Protein AF-A0AA36NIQ9-F1 (afdb_monomer_lite)

pLDDT: mean 85.85, std 18.2, range [31.92, 98.75]

Secondary structure (DSSP, 8-state):
------PPPPPP----------------------------------PPPPP-------HHHHHHHHHHHHHHTS-HHHHHHHHHHHHHHHHHHHHHT-HHHHHHHHHHHHHHHSGGGS-TTT-GGG---HHHHHHHHHHHHHHHHHHHHHHHHHHHHS-TT-HHHHHHHHHHHHHHHHHHHH-TT-HHHHHHHHHHHHHHHHH-SSHHHHHHHHHHHHHHHHHHHHH-TT-HHHHHHHHHHHHHHHHHHHHHHHHHHHHHHHHHHHHHTTT--EESSSSSSEEEEEEE---------GGGG-TTSSEEEEEEEEEEESSS-TTPPPEEEEEETT-TTS-HHHHHHHHT--TT-EEEEEEEGGGS---STTGGGSPP--SSEEEEEEEEEEEEEEEESSSSSSEEEEEEE--BSS----TT-EEEEEEEEE-TTS-EEEETTEEEEE-GGG-EEEEE-TTSPPPEEETTTTS-HHHHHHHTT--BT-EEEEEEEEPPPPPPPTTS-THHHHHHHHHH-SS----EEEEEEEEEEEEE-----TT--SS---

Structure (mmCIF, N/CA/C/O backbone):
data_AF-A0AA36NIQ9-F1
#
_entry.id   AF-A0AA36NIQ9-F1
#
loop_
_atom_site.group_PDB
_atom_site.id
_atom_site.type_symbol
_atom_site.label_atom_id
_atom_site.label_alt_id
_atom_site.label_comp_id
_atom_site.label_asym_id
_atom_site.label_entity_id
_atom_site.label_seq_id
_atom_site.pdbx_PDB_ins_code
_atom_site.Cartn_x
_atom_site.Cartn_y
_atom_site.Cartn_z
_atom_site.occupancy
_atom_site.B_iso_or_equiv
_atom_site.auth_seq_id
_atom_site.auth_comp_id
_atom_site.auth_asym_id
_atom_site.auth_atom_id
_atom_site.pdbx_PDB_model_num
ATOM 1 N N . MET A 1 1 ? 44.113 -15.683 41.102 1.00 38.62 1 MET A N 1
ATOM 2 C CA . MET A 1 1 ? 44.440 -16.657 40.042 1.00 38.62 1 MET A CA 1
ATOM 3 C C . MET A 1 1 ? 43.306 -17.647 40.072 1.00 38.62 1 MET A C 1
ATOM 5 O O . MET A 1 1 ? 43.299 -18.518 40.927 1.00 38.62 1 MET A O 1
ATOM 9 N N . GLU A 1 2 ? 42.272 -17.343 39.299 1.00 40.03 2 GLU A N 1
ATOM 10 C CA . GLU A 1 2 ? 40.985 -18.033 39.344 1.00 40.03 2 GLU A CA 1
ATOM 11 C C . GLU A 1 2 ? 41.015 -19.264 38.440 1.00 40.03 2 GLU A C 1
ATOM 13 O O . GLU A 1 2 ? 41.626 -19.256 37.370 1.00 40.03 2 GLU A O 1
ATOM 18 N N . GLU A 1 3 ? 40.410 -20.328 38.955 1.00 40.34 3 GLU A N 1
ATOM 19 C CA . GLU A 1 3 ? 40.401 -21.680 38.419 1.00 40.34 3 GLU A CA 1
ATOM 20 C C . GLU A 1 3 ? 39.557 -21.780 37.144 1.00 40.34 3 GLU A C 1
ATOM 22 O O . GLU A 1 3 ? 38.443 -21.266 37.054 1.00 40.34 3 GLU A O 1
ATOM 27 N N . VAL A 1 4 ? 40.115 -22.475 36.154 1.00 37.22 4 VAL A N 1
ATOM 28 C CA . VAL A 1 4 ? 39.466 -22.819 34.890 1.00 37.22 4 VAL A CA 1
ATOM 29 C C . VAL A 1 4 ? 38.720 -24.136 35.086 1.00 37.22 4 VAL A C 1
ATOM 31 O O . VAL A 1 4 ? 39.342 -25.176 35.292 1.00 37.22 4 VAL A O 1
ATOM 34 N N . ILE A 1 5 ? 37.392 -24.088 35.001 1.00 45.41 5 ILE A N 1
ATOM 35 C CA . ILE A 1 5 ? 36.529 -25.270 34.918 1.00 45.41 5 ILE A CA 1
ATOM 36 C C . ILE A 1 5 ? 36.402 -25.643 33.437 1.00 45.41 5 ILE A C 1
ATOM 38 O O . ILE A 1 5 ? 35.923 -24.850 32.628 1.00 45.41 5 ILE A O 1
ATOM 42 N N . ILE A 1 6 ? 36.872 -26.841 33.087 1.00 38.72 6 ILE A N 1
ATOM 43 C CA . ILE A 1 6 ? 36.698 -27.476 31.777 1.00 38.72 6 ILE A CA 1
ATOM 44 C C . ILE A 1 6 ? 35.536 -28.463 31.927 1.00 38.72 6 ILE A C 1
ATOM 46 O O . ILE A 1 6 ? 35.647 -29.416 32.694 1.00 38.72 6 ILE A O 1
ATOM 50 N N . GLU A 1 7 ? 34.431 -28.228 31.220 1.00 43.38 7 GLU A N 1
ATOM 51 C CA . GLU A 1 7 ? 33.326 -29.187 31.106 1.00 43.38 7 GLU A CA 1
ATOM 52 C C . GLU A 1 7 ? 33.593 -30.190 29.973 1.00 43.38 7 GLU A C 1
ATOM 54 O O . GLU A 1 7 ? 33.950 -29.823 28.851 1.00 43.38 7 GLU A O 1
ATOM 59 N N . GLU A 1 8 ? 33.431 -31.470 30.305 1.00 41.50 8 GLU A N 1
ATOM 60 C CA . GLU A 1 8 ? 33.604 -32.629 29.433 1.00 41.50 8 GLU A CA 1
ATOM 61 C C . GLU A 1 8 ? 32.391 -32.849 28.512 1.00 41.50 8 GLU A C 1
ATOM 63 O O . GLU A 1 8 ? 31.237 -32.769 28.928 1.00 41.50 8 GLU A O 1
ATOM 68 N N . VAL A 1 9 ? 32.663 -33.213 27.255 1.00 40.97 9 VAL A N 1
ATOM 69 C CA . VAL A 1 9 ? 31.673 -33.682 26.272 1.00 40.97 9 VAL A CA 1
ATOM 70 C C . VAL A 1 9 ? 31.600 -35.215 26.326 1.00 40.97 9 VAL A C 1
ATOM 72 O O . VAL A 1 9 ? 32.645 -35.861 26.186 1.00 40.97 9 VAL A O 1
ATOM 75 N N . PRO A 1 10 ? 30.415 -35.843 26.469 1.00 47.66 10 PRO A N 1
ATOM 76 C CA . PRO A 1 10 ? 30.314 -37.294 26.423 1.00 47.66 10 PRO A CA 1
ATOM 77 C C . PRO A 1 10 ? 30.218 -37.841 24.989 1.00 47.66 10 PRO A C 1
ATOM 79 O O . PRO A 1 10 ? 29.535 -37.306 24.118 1.00 47.66 10 PRO A O 1
ATOM 82 N N . LYS A 1 11 ? 30.943 -38.950 24.807 1.00 40.66 11 LYS A N 1
ATOM 83 C CA . LYS A 1 11 ? 31.133 -39.776 23.608 1.00 40.66 11 LYS A CA 1
ATOM 84 C C . LYS A 1 11 ? 29.872 -40.505 23.128 1.00 40.66 11 LYS A C 1
ATOM 86 O O . LYS A 1 11 ? 29.084 -41.008 23.922 1.00 40.66 11 LYS A O 1
ATOM 91 N N . GLU A 1 12 ? 29.821 -40.669 21.808 1.00 44.91 12 GLU A N 1
ATOM 92 C CA . GLU A 1 12 ? 28.964 -41.570 21.032 1.00 44.91 12 GLU A CA 1
ATOM 93 C C . GLU A 1 12 ? 29.196 -43.070 21.310 1.00 44.91 12 GLU A C 1
ATOM 95 O O . GLU A 1 12 ? 30.313 -43.487 21.630 1.00 44.91 12 GLU A O 1
ATOM 100 N N . ALA A 1 13 ? 28.158 -43.879 21.049 1.00 38.16 13 ALA A N 1
ATOM 101 C CA . ALA A 1 13 ? 28.219 -45.274 20.580 1.00 38.16 13 ALA A CA 1
ATOM 102 C C . ALA A 1 13 ? 26.837 -45.675 19.966 1.00 38.16 13 ALA A C 1
ATOM 104 O O . ALA A 1 13 ? 25.872 -44.938 20.153 1.00 38.16 13 ALA A O 1
ATOM 105 N N . PRO A 1 14 ? 26.679 -46.811 19.251 1.00 51.12 14 PRO A N 1
ATOM 106 C CA . PRO A 1 14 ? 26.961 -46.901 17.818 1.00 51.12 14 PRO A CA 1
ATOM 107 C C . PRO A 1 14 ? 25.827 -47.522 16.961 1.00 51.12 14 PRO A C 1
ATOM 109 O O . PRO A 1 14 ? 24.967 -48.246 17.446 1.00 51.12 14 PRO A O 1
ATOM 112 N N . SER A 1 15 ? 25.932 -47.268 15.650 1.00 36.56 15 SER A N 1
ATOM 113 C CA . SER A 1 15 ? 25.715 -48.164 14.494 1.00 36.56 15 SER A CA 1
ATOM 114 C C . SER A 1 15 ? 24.649 -49.275 14.557 1.00 36.56 15 SER A C 1
ATOM 116 O O . SER A 1 15 ? 24.826 -50.294 15.226 1.00 36.56 15 SER A O 1
ATOM 118 N N . ALA A 1 16 ? 23.662 -49.173 13.660 1.00 36.16 16 ALA A N 1
ATOM 119 C CA . ALA A 1 16 ? 23.048 -50.329 13.012 1.00 36.16 16 ALA A CA 1
ATOM 120 C C . ALA A 1 16 ? 22.850 -50.049 11.513 1.00 36.16 16 ALA A C 1
ATOM 122 O O . ALA A 1 16 ? 22.167 -49.111 11.106 1.00 36.16 16 ALA A O 1
ATOM 123 N N . THR A 1 17 ? 23.497 -50.880 10.705 1.00 38.91 17 THR A N 1
ATOM 124 C CA . THR A 1 17 ? 23.434 -50.968 9.249 1.00 38.91 17 THR A CA 1
ATOM 125 C C . THR A 1 17 ? 22.190 -51.730 8.789 1.00 38.91 17 THR A C 1
ATOM 127 O O . THR A 1 17 ? 21.927 -52.832 9.261 1.00 38.91 17 THR A O 1
ATOM 130 N N . ALA A 1 18 ? 21.493 -51.206 7.782 1.00 35.75 18 ALA A N 1
ATOM 131 C CA . ALA A 1 18 ? 20.737 -51.996 6.811 1.00 35.75 18 ALA A CA 1
ATOM 132 C C . ALA A 1 18 ? 20.582 -51.159 5.535 1.00 35.75 18 ALA A C 1
ATOM 134 O O . ALA A 1 18 ? 19.977 -50.091 5.550 1.00 35.75 18 ALA A O 1
ATOM 135 N N . GLY A 1 19 ? 21.204 -51.618 4.449 1.00 36.06 19 GLY A N 1
ATOM 136 C CA . GLY A 1 19 ? 21.075 -51.007 3.133 1.00 36.06 19 GLY A CA 1
ATOM 137 C C . GLY A 1 19 ? 19.797 -51.440 2.425 1.00 36.06 19 GLY A C 1
ATOM 138 O O . GLY A 1 19 ? 19.255 -52.500 2.725 1.00 36.06 19 GLY A O 1
ATOM 139 N N . LEU A 1 20 ? 19.376 -50.645 1.441 1.00 35.72 20 LEU A N 1
ATOM 140 C CA . LEU A 1 20 ? 18.634 -51.103 0.268 1.00 35.72 20 LEU A CA 1
ATOM 141 C C . LEU A 1 20 ? 18.634 -50.018 -0.822 1.00 35.72 20 LEU A C 1
ATOM 143 O O . LEU A 1 20 ? 18.179 -48.904 -0.610 1.00 35.72 20 LEU A O 1
ATOM 147 N N . ALA A 1 21 ? 19.202 -50.423 -1.958 1.00 33.94 21 ALA A N 1
ATOM 148 C CA . ALA A 1 21 ? 18.854 -50.146 -3.351 1.00 33.94 21 ALA A CA 1
ATOM 149 C C . ALA A 1 21 ? 18.528 -48.721 -3.851 1.00 33.94 21 ALA A C 1
ATOM 151 O O . ALA A 1 21 ? 17.573 -48.063 -3.460 1.00 33.94 21 ALA A O 1
ATOM 152 N N . ALA A 1 22 ? 19.304 -48.370 -4.879 1.00 39.22 22 ALA A N 1
ATOM 153 C CA . ALA A 1 22 ? 19.112 -47.339 -5.888 1.00 39.22 22 ALA A CA 1
ATOM 154 C C . ALA A 1 22 ? 17.723 -47.312 -6.560 1.00 39.22 22 ALA A C 1
ATOM 156 O O . ALA A 1 22 ? 17.149 -48.363 -6.839 1.00 39.22 22 ALA A O 1
ATOM 157 N N . SER A 1 23 ? 17.265 -46.119 -6.958 1.00 35.44 23 SER A N 1
ATOM 158 C CA . SER A 1 23 ? 16.976 -45.730 -8.360 1.00 35.44 23 SER A CA 1
ATOM 159 C C . SER A 1 23 ? 16.100 -44.464 -8.437 1.00 35.44 23 SER A C 1
ATOM 161 O O . SER A 1 23 ? 15.248 -44.250 -7.583 1.00 35.44 23 SER A O 1
ATOM 163 N N . GLY A 1 24 ? 16.319 -43.652 -9.482 1.00 32.19 24 GLY A N 1
ATOM 164 C CA . GLY A 1 24 ? 15.512 -42.480 -9.868 1.00 32.19 24 GLY A CA 1
ATOM 165 C C . GLY A 1 24 ? 16.091 -41.156 -9.347 1.00 32.19 24 GLY A C 1
ATOM 166 O O . GLY A 1 24 ? 15.961 -40.858 -8.171 1.00 32.19 24 GLY A O 1
ATOM 167 N N . GLY A 1 25 ? 16.783 -40.310 -10.117 1.00 41.28 25 GLY A N 1
ATOM 168 C CA . GLY A 1 25 ? 16.679 -40.108 -11.563 1.00 41.28 25 GLY A CA 1
ATOM 169 C C . GLY A 1 25 ? 15.407 -39.332 -11.906 1.00 41.28 25 GLY A C 1
ATOM 170 O O . GLY A 1 25 ? 14.598 -39.829 -12.674 1.00 41.28 25 GLY A O 1
ATOM 171 N N . GLY A 1 26 ? 15.184 -38.195 -11.240 1.00 31.92 26 GLY A N 1
ATOM 172 C CA . GLY A 1 26 ? 14.079 -37.280 -11.513 1.00 31.92 26 GLY A CA 1
ATOM 173 C C . GLY A 1 26 ? 14.617 -36.033 -12.194 1.00 31.92 26 GLY A C 1
ATOM 174 O O . GLY A 1 26 ? 15.145 -35.148 -11.518 1.00 31.92 26 GLY A O 1
ATOM 175 N N . ASP A 1 27 ? 14.509 -36.012 -13.519 1.00 40.72 27 ASP A N 1
ATOM 176 C CA . ASP A 1 27 ? 14.690 -34.830 -14.350 1.00 40.72 27 ASP A CA 1
ATOM 177 C C . ASP A 1 27 ? 13.745 -33.734 -13.854 1.00 40.72 27 ASP A C 1
ATOM 179 O O . ASP A 1 27 ? 12.528 -33.909 -13.774 1.00 40.72 27 ASP A O 1
ATOM 183 N N . ARG A 1 28 ? 14.328 -32.609 -13.445 1.00 40.09 28 ARG A N 1
ATOM 184 C CA . ARG A 1 28 ? 13.582 -31.418 -13.063 1.00 40.09 28 ARG A CA 1
ATOM 185 C C . ARG A 1 28 ? 13.412 -30.596 -14.330 1.00 40.09 28 ARG A C 1
ATOM 187 O O . ARG A 1 28 ? 14.341 -29.907 -14.735 1.00 40.09 28 ARG A O 1
ATOM 194 N N . GLU A 1 29 ? 12.244 -30.740 -14.946 1.00 39.75 29 GLU A N 1
ATOM 195 C CA . GLU A 1 29 ? 11.778 -29.905 -16.051 1.00 39.75 29 GLU A CA 1
ATOM 196 C C . GLU A 1 29 ? 11.935 -28.423 -15.680 1.00 39.75 29 GLU A C 1
ATOM 198 O O . GLU A 1 29 ? 11.377 -27.939 -14.688 1.00 39.75 29 GLU A O 1
ATOM 203 N N . GLU A 1 30 ? 12.747 -27.720 -16.471 1.00 40.44 30 GLU A N 1
ATOM 204 C CA . GLU A 1 30 ? 12.773 -26.264 -16.539 1.00 40.44 30 GLU A CA 1
ATOM 205 C C . GLU A 1 30 ? 11.391 -25.798 -17.002 1.00 40.44 30 GLU A C 1
ATOM 207 O O . GLU A 1 30 ? 10.976 -26.043 -18.134 1.00 40.44 30 GLU A O 1
ATOM 212 N N . LYS A 1 31 ? 10.654 -25.150 -16.098 1.00 39.47 31 LYS A N 1
ATOM 213 C CA . LYS A 1 31 ? 9.466 -24.384 -16.463 1.00 39.47 31 LYS A CA 1
ATOM 214 C C . LYS A 1 31 ? 9.927 -23.182 -17.278 1.00 39.47 31 LYS A C 1
ATOM 216 O O . LYS A 1 31 ? 10.628 -22.328 -16.741 1.00 39.47 31 LYS A O 1
ATOM 221 N N . GLY A 1 32 ? 9.543 -23.161 -18.552 1.00 33.62 32 GLY A N 1
ATOM 222 C CA . GLY A 1 32 ? 9.654 -21.989 -19.408 1.00 33.62 32 GLY A CA 1
ATOM 223 C C . GLY A 1 32 ? 8.889 -20.821 -18.793 1.00 33.62 32 GLY A C 1
ATOM 224 O O . GLY A 1 32 ? 7.754 -20.979 -18.344 1.00 33.62 32 GLY A O 1
ATOM 225 N N . GLU A 1 33 ? 9.560 -19.680 -18.723 1.00 39.69 33 GLU A N 1
ATOM 226 C CA . GLU A 1 33 ? 8.949 -18.383 -18.470 1.00 39.69 33 GLU A CA 1
ATOM 227 C C . GLU A 1 33 ? 8.202 -17.997 -19.757 1.00 39.69 33 GLU A C 1
ATOM 229 O O . GLU A 1 33 ? 8.822 -17.783 -20.797 1.00 39.69 33 GLU A O 1
ATOM 234 N N . GLU A 1 34 ? 6.868 -18.015 -19.711 1.00 36.59 34 GLU A N 1
ATOM 235 C CA . GLU A 1 34 ? 6.017 -17.397 -20.731 1.00 36.59 34 GLU A CA 1
ATOM 236 C C . GLU A 1 34 ? 6.117 -15.877 -20.524 1.00 36.59 34 GLU A C 1
ATOM 238 O O . GLU A 1 34 ? 5.567 -15.336 -19.565 1.00 36.59 34 GLU A O 1
ATOM 243 N N . GLU A 1 35 ? 6.913 -15.208 -21.363 1.00 41.94 35 GLU A N 1
ATOM 244 C CA . GLU A 1 35 ? 6.920 -13.748 -21.477 1.00 41.94 35 GLU A CA 1
ATOM 245 C C . GLU A 1 35 ? 5.659 -13.327 -22.248 1.00 41.94 35 GLU A C 1
ATOM 247 O O . GLU A 1 35 ? 5.421 -13.792 -23.362 1.00 41.94 35 GLU A O 1
ATOM 252 N N . GLU A 1 36 ? 4.829 -12.486 -21.625 1.00 37.16 36 GLU A N 1
ATOM 253 C CA . GLU A 1 36 ? 3.672 -11.841 -22.248 1.00 37.16 36 GLU A CA 1
ATOM 254 C C . GLU A 1 36 ? 4.166 -10.920 -23.380 1.00 37.16 36 GLU A C 1
ATOM 256 O O . GLU A 1 36 ? 4.821 -9.906 -23.135 1.00 37.16 36 GLU A O 1
ATOM 261 N N . GLU A 1 37 ? 3.893 -11.305 -24.629 1.00 38.34 37 GLU A N 1
ATOM 262 C CA . GLU A 1 37 ? 4.074 -10.456 -25.807 1.00 38.34 37 GLU A CA 1
ATOM 263 C C . GLU A 1 37 ? 2.981 -9.372 -25.800 1.00 38.34 37 GLU A C 1
ATOM 265 O O . GLU A 1 37 ? 1.814 -9.639 -26.081 1.00 38.34 37 GLU A O 1
ATOM 270 N N . GLU A 1 38 ? 3.351 -8.140 -25.442 1.00 40.03 38 GLU A N 1
ATOM 271 C CA . GLU A 1 38 ? 2.559 -6.949 -25.763 1.00 40.03 38 GLU A CA 1
ATOM 272 C C . GLU A 1 38 ? 2.687 -6.699 -27.279 1.00 40.03 38 GLU A C 1
ATOM 274 O O . GLU A 1 38 ? 3.662 -6.106 -27.744 1.00 40.03 38 GLU A O 1
ATOM 279 N N . GLU A 1 39 ? 1.736 -7.210 -28.069 1.00 36.16 39 GLU A N 1
ATOM 280 C CA . GLU A 1 39 ? 1.548 -6.804 -29.467 1.00 36.16 39 GLU A CA 1
ATOM 281 C C . GLU A 1 39 ? 1.060 -5.343 -29.488 1.00 36.16 39 GLU A C 1
ATOM 283 O O . GLU A 1 39 ? -0.098 -5.041 -29.202 1.00 36.16 39 GLU A O 1
ATOM 288 N N . GLU A 1 40 ? 1.971 -4.410 -29.778 1.00 41.78 40 GLU A N 1
ATOM 289 C CA . GLU A 1 40 ? 1.628 -3.028 -30.116 1.00 41.78 40 GLU A CA 1
ATOM 290 C C . GLU A 1 40 ? 1.075 -2.992 -31.551 1.00 41.78 40 GLU A C 1
ATOM 292 O O . GLU A 1 40 ? 1.829 -3.004 -32.526 1.00 41.78 40 GLU A O 1
ATOM 297 N N . ASP A 1 41 ? -0.252 -2.956 -31.683 1.00 33.94 41 ASP A N 1
ATOM 298 C CA . ASP A 1 41 ? -0.934 -2.708 -32.955 1.00 33.94 41 ASP A CA 1
ATOM 299 C C . ASP A 1 41 ? -0.627 -1.279 -33.452 1.00 33.94 41 ASP A C 1
ATOM 301 O O . ASP A 1 41 ? -1.168 -0.282 -32.963 1.00 33.94 41 ASP A O 1
ATOM 305 N N . GLU A 1 42 ? 0.254 -1.164 -34.451 1.00 46.41 42 GLU A N 1
ATOM 306 C CA . GLU A 1 42 ? 0.486 0.071 -35.207 1.00 46.41 42 GLU A CA 1
ATOM 307 C C . GLU A 1 42 ? -0.730 0.376 -36.110 1.00 46.41 42 GLU A C 1
ATOM 309 O O . GLU A 1 42 ? -0.754 0.046 -37.298 1.00 46.41 42 GLU A O 1
ATOM 314 N N . GLU A 1 43 ? -1.761 1.030 -35.564 1.00 41.28 43 GLU A N 1
ATOM 315 C CA . GLU A 1 43 ? -2.837 1.607 -36.378 1.00 41.28 43 GLU A CA 1
ATOM 316 C C . GLU A 1 43 ? -2.326 2.828 -37.168 1.00 41.28 43 GLU A C 1
ATOM 318 O O . GLU A 1 43 ? -2.067 3.912 -36.635 1.00 41.28 43 GLU A O 1
ATOM 323 N N . GLU A 1 44 ? -2.206 2.659 -38.486 1.00 44.47 44 GLU A N 1
ATOM 324 C CA . GLU A 1 44 ? -1.870 3.709 -39.446 1.00 44.47 44 GLU A CA 1
ATOM 325 C C . GLU A 1 44 ? -3.029 4.734 -39.538 1.00 44.47 44 GLU A C 1
ATOM 327 O O . GLU A 1 44 ? -3.977 4.599 -40.314 1.00 44.47 44 GLU A O 1
ATOM 332 N N . TYR A 1 45 ? -2.975 5.771 -38.696 1.00 47.50 45 TYR A N 1
ATOM 333 C CA . TYR A 1 45 ? -3.963 6.853 -38.625 1.00 47.50 45 TYR A CA 1
ATOM 334 C C . TYR A 1 45 ? -3.975 7.700 -39.912 1.00 47.50 45 TYR A C 1
ATOM 336 O O . TYR A 1 45 ? -3.157 8.605 -40.111 1.00 47.50 45 TYR A O 1
ATOM 344 N N . ILE A 1 46 ? -4.948 7.445 -40.791 1.00 43.41 46 ILE A N 1
ATOM 345 C CA . ILE A 1 46 ? -5.251 8.298 -41.948 1.00 43.41 46 ILE A CA 1
ATOM 346 C C . ILE A 1 46 ? -6.053 9.511 -41.456 1.00 43.41 46 ILE A C 1
ATOM 348 O O . ILE A 1 46 ? -7.242 9.431 -41.158 1.00 43.41 46 ILE A O 1
ATOM 352 N N . GLY A 1 47 ? -5.360 10.645 -41.349 1.00 44.47 47 GLY A N 1
ATOM 353 C CA . GLY A 1 47 ? -5.837 11.843 -40.666 1.00 44.47 47 GLY A CA 1
ATOM 354 C C . GLY A 1 47 ? -7.101 12.498 -41.233 1.00 44.47 47 GLY A C 1
ATOM 355 O O . GLY A 1 47 ? -7.181 12.861 -42.408 1.00 44.47 47 GLY A O 1
ATOM 356 N N . THR A 1 48 ? -8.039 12.785 -40.331 1.00 45.81 48 THR A N 1
ATOM 357 C CA . THR A 1 48 ? -8.956 13.926 -40.449 1.00 45.81 48 THR A CA 1
ATOM 358 C C . THR A 1 48 ? -8.245 15.236 -40.071 1.00 45.81 48 THR A C 1
ATOM 360 O O . THR A 1 48 ? -7.385 15.221 -39.187 1.00 45.81 48 THR A O 1
ATOM 363 N N . PRO A 1 49 ? -8.579 16.379 -40.708 1.00 49.38 49 PRO A N 1
ATOM 364 C CA . PRO A 1 49 ? -7.911 17.658 -40.467 1.00 49.38 49 PRO A CA 1
ATOM 365 C C . PRO A 1 49 ? -8.078 18.123 -39.017 1.00 49.38 49 PRO A C 1
ATOM 367 O O . PRO A 1 49 ? -9.168 18.046 -38.457 1.00 49.38 49 PRO A O 1
ATOM 370 N N . ALA A 1 50 ? -6.969 18.592 -38.451 1.00 48.19 50 ALA A N 1
ATOM 371 C CA . ALA A 1 50 ? -6.763 18.909 -37.048 1.00 48.19 50 ALA A CA 1
ATOM 372 C C . ALA A 1 50 ? -7.715 19.984 -36.494 1.00 48.19 50 ALA A C 1
ATOM 374 O O . ALA A 1 50 ? -7.711 21.124 -36.955 1.00 48.19 50 ALA A O 1
ATOM 375 N N . ASP A 1 51 ? -8.443 19.622 -35.437 1.00 52.75 51 ASP A N 1
ATOM 376 C CA . ASP A 1 51 ? -8.752 20.558 -34.359 1.00 52.75 51 ASP A CA 1
ATOM 377 C C . ASP A 1 51 ? -7.502 20.657 -33.468 1.00 52.75 51 ASP A C 1
ATOM 379 O O . ASP A 1 51 ? -6.993 19.636 -32.995 1.00 52.75 51 ASP A O 1
ATOM 383 N N . ASP A 1 52 ? -7.007 21.878 -33.256 1.00 60.66 52 ASP A N 1
ATOM 384 C CA . ASP A 1 52 ? -5.834 22.227 -32.443 1.00 60.66 52 ASP A CA 1
ATOM 385 C C . ASP A 1 52 ? -6.017 21.829 -30.962 1.00 60.66 52 ASP A C 1
ATOM 387 O O . ASP A 1 52 ? -6.273 22.661 -30.089 1.00 60.66 52 ASP A O 1
ATOM 391 N N . LYS A 1 53 ? -5.897 20.539 -30.639 1.00 69.81 53 LYS A N 1
ATOM 392 C CA . LYS A 1 53 ? -5.745 20.088 -29.252 1.00 69.81 53 LYS A CA 1
ATOM 393 C C . LYS A 1 53 ? -4.303 20.350 -28.832 1.00 69.81 53 LYS A C 1
ATOM 395 O O . LYS A 1 53 ? -3.396 19.640 -29.258 1.00 69.81 53 LYS A O 1
ATOM 400 N N . GLU A 1 54 ? -4.098 21.384 -28.017 1.00 78.75 54 GLU A N 1
ATOM 401 C CA . GLU A 1 54 ? -2.807 21.681 -27.391 1.00 78.75 54 GLU A CA 1
ATOM 402 C C . GLU A 1 54 ? -2.239 20.413 -26.729 1.00 78.75 54 GLU A C 1
ATOM 404 O O . GLU A 1 54 ? -2.837 19.833 -25.820 1.00 78.75 54 GLU A O 1
ATOM 409 N N . ASP A 1 55 ? -1.088 19.955 -27.225 1.00 82.75 55 ASP A N 1
ATOM 410 C CA . ASP A 1 55 ? -0.382 18.784 -26.715 1.00 82.75 55 ASP A CA 1
ATOM 411 C C . ASP A 1 55 ? 0.149 19.069 -25.299 1.00 82.75 55 ASP A C 1
ATOM 413 O O . ASP A 1 55 ? 1.223 19.660 -25.120 1.00 82.75 55 ASP A O 1
ATOM 417 N N . ASN A 1 56 ? -0.635 18.651 -24.302 1.00 87.69 56 ASN A N 1
ATOM 418 C CA . ASN A 1 56 ? -0.388 18.827 -22.868 1.00 87.69 56 ASN A CA 1
ATOM 419 C C . ASN A 1 56 ? 0.701 17.898 -22.296 1.00 87.69 56 ASN A C 1
ATOM 421 O O . ASN A 1 56 ? 0.862 17.833 -21.075 1.00 87.69 56 ASN A O 1
ATOM 425 N N . ARG A 1 57 ? 1.457 17.175 -23.136 1.00 90.69 57 ARG A N 1
ATOM 426 C CA . ARG A 1 57 ? 2.593 16.360 -22.676 1.00 90.69 57 ARG A CA 1
ATOM 427 C C . ARG A 1 57 ? 3.696 17.218 -22.062 1.00 90.69 57 ARG A C 1
ATOM 429 O O . ARG A 1 57 ? 3.910 18.371 -22.462 1.00 90.69 57 ARG A O 1
ATOM 436 N N . SER A 1 58 ? 4.406 16.657 -21.082 1.00 90.62 58 SER A N 1
ATOM 437 C CA . SER A 1 58 ? 5.429 17.401 -20.352 1.00 90.62 58 SER A CA 1
ATOM 438 C C . SER A 1 58 ? 6.617 17.744 -21.269 1.00 90.62 58 SER A C 1
ATOM 440 O O . SER A 1 58 ? 6.887 17.034 -22.241 1.00 90.62 58 SER A O 1
ATOM 442 N N . PRO A 1 59 ? 7.379 18.818 -20.984 1.00 88.94 59 PRO A N 1
ATOM 443 C CA . PRO A 1 59 ? 8.593 19.128 -21.741 1.00 88.94 59 PRO A CA 1
ATOM 444 C C . PRO A 1 59 ? 9.625 17.990 -21.751 1.00 88.94 59 PRO A C 1
ATOM 446 O O . PRO A 1 59 ? 10.411 17.904 -22.689 1.00 88.94 59 PRO A O 1
ATOM 449 N N . ALA A 1 60 ? 9.623 17.130 -20.726 1.00 84.44 60 ALA A N 1
ATOM 450 C CA . ALA A 1 60 ? 10.503 15.968 -20.651 1.00 84.44 60 ALA A CA 1
ATOM 451 C C . ALA A 1 60 ? 10.095 14.882 -21.657 1.00 84.44 60 ALA A C 1
ATOM 453 O O . ALA A 1 60 ? 10.960 14.347 -22.343 1.00 84.44 60 ALA A O 1
ATOM 454 N N . ASP A 1 61 ? 8.792 14.632 -21.812 1.00 87.00 61 ASP A N 1
ATOM 455 C CA . ASP A 1 61 ? 8.277 13.643 -22.770 1.00 87.00 61 ASP A CA 1
ATOM 456 C C . ASP A 1 61 ? 8.584 14.080 -24.207 1.00 87.00 61 ASP A C 1
ATOM 458 O O . ASP A 1 61 ? 9.114 13.313 -25.003 1.00 87.00 61 ASP A O 1
ATOM 462 N N . LYS A 1 62 ? 8.375 15.367 -24.517 1.00 92.19 62 LYS A N 1
ATOM 463 C CA . LYS A 1 62 ? 8.711 15.932 -25.838 1.00 92.19 62 LYS A CA 1
ATOM 464 C C . LYS A 1 62 ? 10.210 15.859 -26.142 1.00 92.19 62 LYS A C 1
ATOM 466 O O . LYS A 1 62 ? 10.597 15.699 -27.298 1.00 92.19 62 LYS A O 1
ATOM 471 N N . ALA A 1 63 ? 11.057 16.004 -25.121 1.00 91.12 63 ALA A N 1
ATOM 472 C CA . ALA A 1 63 ? 12.497 15.838 -25.276 1.00 91.12 63 ALA A CA 1
ATOM 473 C C . ALA A 1 63 ? 12.868 14.370 -25.539 1.00 91.12 63 ALA A C 1
ATOM 475 O O . ALA A 1 63 ? 13.734 14.114 -26.373 1.00 91.12 63 ALA A O 1
ATOM 476 N N . LEU A 1 64 ? 12.194 13.421 -24.883 1.00 89.94 64 LEU A N 1
ATOM 477 C CA . LEU A 1 64 ? 12.400 11.992 -25.107 1.00 89.94 64 LEU A CA 1
ATOM 478 C C . LEU A 1 64 ? 11.990 11.576 -26.528 1.00 89.94 64 LEU A C 1
ATOM 480 O O . LEU A 1 64 ? 12.793 10.951 -27.217 1.00 89.94 64 LEU A O 1
ATOM 484 N N . ASP A 1 65 ? 10.829 12.024 -27.012 1.00 92.31 65 ASP A N 1
ATOM 485 C CA . ASP A 1 65 ? 10.365 11.767 -28.386 1.00 92.31 65 ASP A CA 1
ATOM 486 C C . ASP A 1 65 ? 11.377 12.262 -29.434 1.00 92.31 65 ASP A C 1
ATOM 488 O O . ASP A 1 65 ? 11.669 11.586 -30.423 1.00 92.31 65 ASP A O 1
ATOM 492 N N . ALA A 1 66 ? 11.946 13.452 -29.215 1.00 94.69 66 ALA A N 1
ATOM 493 C CA . ALA A 1 66 ? 12.946 14.021 -30.112 1.00 94.69 66 ALA A CA 1
ATOM 494 C C . ALA A 1 66 ? 14.236 13.182 -30.146 1.00 94.69 66 ALA A C 1
ATOM 496 O O . ALA A 1 66 ? 14.826 13.003 -31.214 1.00 94.69 66 ALA A O 1
ATOM 497 N N . LEU A 1 67 ? 14.657 12.639 -28.999 1.00 94.44 67 LEU A N 1
ATOM 498 C CA . LEU A 1 67 ? 15.814 11.745 -28.914 1.00 94.44 67 LEU A CA 1
ATOM 499 C C . LEU A 1 67 ? 15.549 10.404 -29.593 1.00 94.44 67 LEU A C 1
ATOM 501 O O . LEU A 1 67 ? 16.433 9.877 -30.267 1.00 94.44 67 LEU A O 1
ATOM 505 N N . GLU A 1 68 ? 14.346 9.854 -29.448 1.00 94.06 68 GLU A N 1
ATOM 506 C CA . GLU A 1 68 ? 13.963 8.622 -30.136 1.00 94.06 68 GLU A CA 1
ATOM 507 C C . GLU A 1 68 ? 13.905 8.814 -31.653 1.00 94.06 68 GLU A C 1
ATOM 509 O O . GLU A 1 68 ? 14.358 7.944 -32.400 1.00 94.06 68 GLU A O 1
ATOM 514 N N . ALA A 1 69 ? 13.437 9.972 -32.122 1.00 95.31 69 ALA A N 1
ATOM 515 C CA . ALA A 1 69 ? 13.482 10.326 -33.536 1.00 95.31 69 ALA A CA 1
ATOM 516 C C . ALA A 1 69 ? 14.930 10.464 -34.051 1.00 95.31 69 ALA A C 1
ATOM 518 O O . ALA A 1 69 ? 15.249 9.932 -35.117 1.00 95.31 69 ALA A O 1
ATOM 519 N N . GLU A 1 70 ? 15.825 11.115 -33.290 1.00 95.81 70 GLU A N 1
ATOM 520 C CA . GLU A 1 70 ? 17.265 11.198 -33.605 1.00 95.81 70 GLU A CA 1
ATOM 521 C C . GLU A 1 70 ? 17.887 9.796 -33.684 1.00 95.81 70 GLU A C 1
ATOM 523 O O . GLU A 1 70 ? 18.586 9.475 -34.645 1.00 95.81 70 GLU A O 1
ATOM 528 N N . LYS A 1 71 ? 17.579 8.931 -32.715 1.00 96.25 71 LYS A N 1
ATOM 529 C CA . LYS A 1 71 ? 18.042 7.541 -32.667 1.00 96.25 71 LYS A CA 1
ATOM 530 C C . LYS A 1 71 ? 17.571 6.728 -33.872 1.00 96.25 71 LYS A C 1
ATOM 532 O O . LYS A 1 71 ? 18.389 6.034 -34.475 1.00 96.25 71 LYS A O 1
ATOM 537 N N . LYS A 1 72 ? 16.290 6.818 -34.250 1.00 95.25 72 LYS A N 1
ATOM 538 C CA . LYS A 1 72 ? 15.720 6.095 -35.406 1.00 95.25 72 LYS A CA 1
ATOM 539 C C . LYS A 1 72 ? 16.405 6.466 -36.730 1.00 95.25 72 LYS A C 1
ATOM 541 O O . LYS A 1 72 ? 16.420 5.653 -37.649 1.00 95.25 72 LYS A O 1
ATOM 546 N N . ALA A 1 73 ? 17.001 7.656 -36.824 1.00 96.75 73 ALA A N 1
ATOM 547 C CA . ALA A 1 73 ? 17.736 8.107 -38.006 1.00 96.75 73 ALA A CA 1
ATOM 548 C C . ALA A 1 73 ? 19.203 7.626 -38.070 1.00 96.75 73 ALA A C 1
ATOM 550 O O . ALA A 1 73 ? 19.851 7.822 -39.099 1.00 96.75 73 ALA A O 1
ATOM 551 N N . MET A 1 74 ? 19.737 7.016 -37.005 1.00 97.12 74 MET A N 1
ATOM 552 C CA . MET A 1 74 ? 21.143 6.606 -36.901 1.00 97.12 74 MET A CA 1
ATOM 553 C C . MET A 1 74 ? 21.338 5.105 -37.123 1.00 97.12 74 MET A C 1
ATOM 555 O O . MET A 1 74 ? 20.540 4.278 -36.675 1.00 97.12 74 MET A O 1
ATOM 559 N N . THR A 1 75 ? 22.461 4.737 -37.739 1.00 97.56 75 THR A N 1
ATOM 560 C CA . THR A 1 75 ? 22.915 3.340 -37.798 1.00 97.56 75 THR A CA 1
ATOM 561 C C . THR A 1 75 ? 23.308 2.823 -36.403 1.00 97.56 75 THR A C 1
ATOM 563 O O . THR A 1 75 ? 23.672 3.620 -35.537 1.00 97.56 75 THR A O 1
ATOM 566 N N . PRO A 1 76 ? 23.305 1.497 -36.154 1.00 97.75 76 PRO A N 1
ATOM 567 C CA . PRO A 1 76 ? 23.705 0.939 -34.856 1.00 97.75 76 PRO A CA 1
ATOM 568 C C . PRO A 1 76 ? 25.089 1.393 -34.373 1.00 97.75 76 PRO A C 1
ATOM 570 O O . PRO A 1 76 ? 25.279 1.669 -33.189 1.00 97.75 76 PRO A O 1
ATOM 573 N N . LEU A 1 77 ? 26.052 1.518 -35.291 1.00 97.31 77 LEU A N 1
ATOM 574 C CA . LEU A 1 77 ? 27.393 2.004 -34.972 1.00 97.31 77 LEU A CA 1
ATOM 575 C C . LEU A 1 77 ? 27.376 3.474 -34.524 1.00 97.31 77 LEU A C 1
ATOM 577 O O . LEU A 1 77 ? 27.975 3.804 -33.502 1.00 97.31 77 LEU A O 1
ATOM 581 N N . GLU A 1 78 ? 26.655 4.339 -35.241 1.00 97.88 78 GLU A N 1
ATOM 582 C CA . GLU A 1 78 ? 26.499 5.757 -34.882 1.00 97.88 78 GLU A CA 1
ATOM 583 C C . GLU A 1 78 ? 25.774 5.920 -33.541 1.00 97.88 78 GLU A C 1
ATOM 585 O O . GLU A 1 78 ? 26.192 6.732 -32.715 1.00 97.88 78 GLU A O 1
ATOM 590 N N . GLN A 1 79 ? 24.744 5.107 -33.273 1.00 97.94 79 GLN A N 1
ATOM 591 C CA . GLN A 1 79 ? 24.058 5.085 -31.977 1.00 97.94 79 GLN A CA 1
ATOM 592 C C . GLN A 1 79 ? 25.026 4.729 -30.837 1.00 97.94 79 GLN A C 1
ATOM 594 O O . GLN A 1 79 ? 25.022 5.389 -29.794 1.00 97.94 79 GLN A O 1
ATOM 599 N N . LEU A 1 80 ? 25.904 3.737 -31.031 1.00 98.00 80 LEU A N 1
ATOM 600 C CA . LEU A 1 80 ? 26.925 3.370 -30.041 1.00 98.00 80 LEU A CA 1
ATOM 601 C C . LEU A 1 80 ? 27.955 4.482 -29.815 1.00 98.00 80 LEU A C 1
ATOM 603 O O . LEU A 1 80 ? 28.312 4.759 -28.666 1.00 98.00 80 LEU A O 1
ATOM 607 N N . GLU A 1 81 ? 28.434 5.125 -30.879 1.00 97.94 81 GLU A N 1
ATOM 608 C CA . GLU A 1 81 ? 29.365 6.256 -30.780 1.00 97.94 81 GLU A CA 1
ATOM 609 C C . GLU A 1 81 ? 28.721 7.442 -30.052 1.00 97.94 81 GLU A C 1
ATOM 611 O O . GLU A 1 81 ? 29.322 8.024 -29.142 1.00 97.94 81 GLU A O 1
ATOM 616 N N . ARG A 1 82 ? 27.462 7.752 -30.378 1.00 97.81 82 ARG A N 1
ATOM 617 C CA . ARG A 1 82 ? 26.673 8.801 -29.726 1.00 97.81 82 ARG A CA 1
ATOM 618 C C . ARG A 1 82 ? 26.457 8.505 -28.245 1.00 97.81 82 ARG A C 1
ATOM 620 O O . ARG A 1 82 ? 26.687 9.373 -27.402 1.00 97.81 82 ARG A O 1
ATOM 627 N N . ALA A 1 83 ? 26.087 7.272 -27.910 1.00 97.94 83 ALA A N 1
ATOM 628 C CA . ALA A 1 83 ? 25.923 6.831 -26.532 1.00 97.94 83 ALA A CA 1
ATOM 629 C C . ALA A 1 83 ? 27.234 6.914 -25.733 1.00 97.94 83 ALA A C 1
ATOM 631 O O . ALA A 1 83 ? 27.216 7.273 -24.550 1.00 97.94 83 ALA A O 1
ATOM 632 N N . LEU A 1 84 ? 28.379 6.628 -26.363 1.00 98.12 84 LEU A N 1
ATOM 633 C CA . LEU A 1 84 ? 29.693 6.757 -25.735 1.00 98.12 84 LEU A CA 1
ATOM 634 C C . LEU A 1 84 ? 30.037 8.219 -25.420 1.00 98.12 84 LEU A C 1
ATOM 636 O O . LEU A 1 84 ? 30.550 8.486 -24.331 1.00 98.12 84 LEU A O 1
ATOM 640 N N . LEU A 1 85 ? 29.729 9.159 -26.320 1.00 98.00 85 LEU A N 1
ATOM 641 C CA . LEU A 1 85 ? 29.911 10.593 -26.065 1.00 98.00 85 LEU A CA 1
ATOM 642 C C . LEU A 1 85 ? 29.096 11.043 -24.847 1.00 98.00 85 LEU A C 1
ATOM 644 O O . LEU A 1 85 ? 29.666 11.597 -23.907 1.00 98.00 85 LEU A O 1
ATOM 648 N N . TRP A 1 86 ? 27.808 10.693 -24.798 1.00 98.19 86 TRP A N 1
ATOM 649 C CA . TRP A 1 86 ? 26.942 10.984 -23.650 1.00 98.19 86 TRP A CA 1
ATOM 650 C C . TRP A 1 86 ? 27.469 10.387 -22.341 1.00 98.19 86 TRP A C 1
ATOM 652 O O . TRP A 1 86 ? 27.484 11.050 -21.304 1.00 98.19 86 TRP A O 1
ATOM 662 N N . LYS A 1 87 ? 27.982 9.152 -22.373 1.00 98.31 87 LYS A N 1
ATOM 663 C CA . LYS A 1 87 ? 28.628 8.530 -21.208 1.00 98.31 87 LYS A CA 1
ATOM 664 C C . LYS A 1 87 ? 29.853 9.324 -20.742 1.00 98.31 87 LYS A C 1
ATOM 666 O O . LYS A 1 8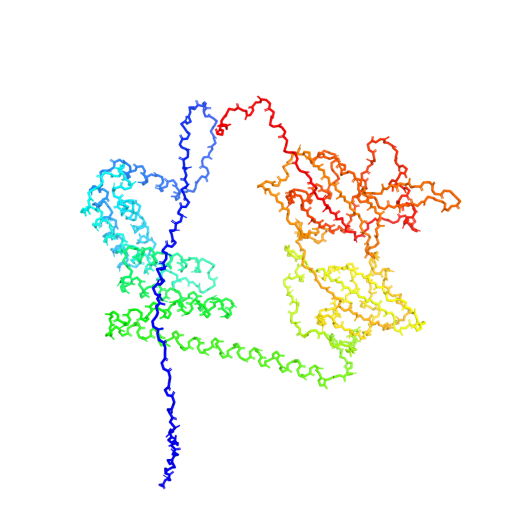7 ? 30.057 9.472 -19.534 1.00 98.31 87 LYS A O 1
ATOM 671 N N . VAL A 1 88 ? 30.699 9.790 -21.662 1.00 98.50 88 VAL A N 1
ATOM 672 C CA . VAL A 1 88 ? 31.896 10.585 -21.336 1.00 98.50 88 VAL A CA 1
ATOM 673 C C . VAL A 1 88 ? 31.500 11.926 -20.719 1.00 98.50 88 VAL A C 1
ATOM 675 O O . VAL A 1 88 ? 32.014 12.268 -19.654 1.00 98.50 88 VAL A O 1
ATOM 678 N N . GLU A 1 89 ? 30.533 12.626 -21.307 1.00 98.38 89 GLU A N 1
ATOM 679 C CA . GLU A 1 89 ? 30.000 13.879 -20.761 1.00 98.38 89 GLU A CA 1
ATOM 680 C C . GLU A 1 89 ? 29.378 13.681 -19.373 1.00 98.38 89 GLU A C 1
ATOM 682 O O . GLU A 1 89 ? 29.684 14.429 -18.440 1.00 98.38 89 GLU A O 1
ATOM 687 N N . GLY A 1 90 ? 28.590 12.617 -19.187 1.00 98.31 90 GLY A N 1
ATOM 688 C CA . GLY A 1 90 ? 28.020 12.250 -17.891 1.00 98.31 90 GLY A CA 1
ATOM 689 C C . GLY A 1 90 ? 29.090 11.995 -16.827 1.00 98.31 90 GLY A C 1
ATOM 690 O O . GLY A 1 90 ? 28.960 12.453 -15.687 1.00 98.31 90 GLY A O 1
ATOM 691 N N . ASN A 1 91 ? 30.200 11.343 -17.196 1.00 98.56 91 ASN A N 1
ATOM 692 C CA . ASN A 1 91 ? 31.343 11.167 -16.297 1.00 98.56 91 ASN A CA 1
ATOM 693 C C . ASN A 1 91 ? 31.975 12.511 -15.910 1.00 98.56 91 ASN A C 1
ATOM 695 O O . ASN A 1 91 ? 32.392 12.684 -14.762 1.00 98.56 91 ASN A O 1
ATOM 699 N N . ASP A 1 92 ? 32.058 13.463 -16.836 1.00 98.50 92 ASP A N 1
ATOM 700 C CA . ASP A 1 92 ? 32.637 14.778 -16.572 1.00 98.50 92 ASP A CA 1
ATOM 701 C C . ASP A 1 92 ? 31.726 15.654 -15.705 1.00 98.50 92 ASP A C 1
ATOM 703 O O . ASP A 1 92 ? 32.219 16.283 -14.763 1.00 98.50 92 ASP A O 1
ATOM 707 N N . PHE A 1 93 ? 30.408 15.639 -15.922 1.00 98.50 93 PHE A N 1
ATOM 708 C CA . PHE A 1 93 ? 29.449 16.282 -15.013 1.00 98.50 93 PHE A CA 1
ATOM 709 C C . PHE A 1 93 ? 29.467 15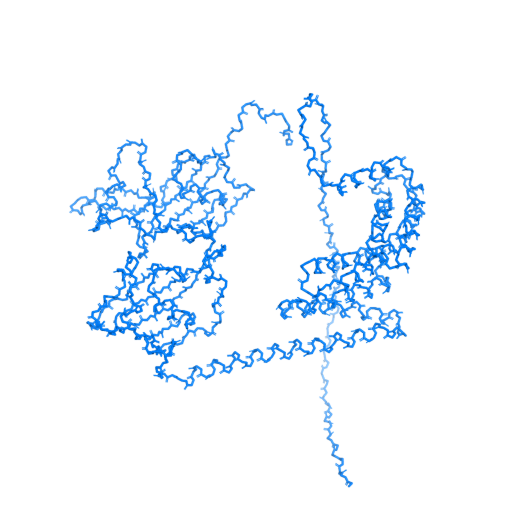.652 -13.621 1.00 98.50 93 PHE A C 1
ATOM 711 O O . PHE A 1 93 ? 29.471 16.367 -12.616 1.00 98.50 93 PHE A O 1
ATOM 718 N N . PHE A 1 94 ? 29.577 14.325 -13.535 1.00 98.31 94 PHE A N 1
ATOM 719 C CA . PHE A 1 94 ? 29.673 13.636 -12.252 1.00 98.31 94 PHE A CA 1
ATOM 720 C C . PHE A 1 94 ? 30.924 14.046 -11.464 1.00 98.31 94 PHE A C 1
ATOM 722 O O . PHE A 1 94 ? 30.832 14.307 -10.263 1.00 98.31 94 PHE A O 1
ATOM 729 N N . LYS A 1 95 ? 32.086 14.160 -12.126 1.00 98.19 95 LYS A N 1
ATOM 730 C CA . LYS A 1 95 ? 33.328 14.652 -11.497 1.00 98.19 95 LYS A CA 1
ATOM 731 C C . LYS A 1 95 ? 33.190 16.089 -10.984 1.00 98.19 95 LYS A C 1
ATOM 733 O O . LYS A 1 95 ? 33.786 16.415 -9.962 1.00 98.19 95 LYS A O 1
ATOM 738 N N . LYS A 1 96 ? 32.404 16.930 -11.668 1.00 98.25 96 LYS A N 1
ATOM 739 C CA . LYS A 1 96 ? 32.096 18.314 -11.259 1.00 98.25 96 LYS A CA 1
ATOM 740 C C . LYS A 1 96 ? 31.054 18.403 -10.135 1.00 98.25 96 LYS A C 1
ATOM 742 O O . LYS A 1 96 ? 30.839 19.485 -9.603 1.00 98.25 96 LYS A O 1
ATOM 747 N N . GLY A 1 97 ? 30.416 17.291 -9.762 1.00 97.44 97 GLY A N 1
ATOM 748 C CA . GLY A 1 97 ? 29.333 17.265 -8.774 1.00 97.44 97 GLY A CA 1
ATOM 749 C C . GLY A 1 97 ? 27.971 17.703 -9.326 1.00 97.44 97 GLY A C 1
ATOM 750 O O . GLY A 1 97 ? 27.023 17.846 -8.559 1.00 97.44 97 GLY A O 1
ATOM 751 N N . GLU A 1 98 ? 27.840 17.879 -10.642 1.00 98.19 98 GLU A N 1
ATOM 752 C CA . GLU A 1 98 ? 26.593 18.259 -11.315 1.00 98.19 98 GLU A CA 1
ATOM 753 C C . GLU A 1 98 ? 25.704 17.018 -11.521 1.00 98.19 98 GLU A C 1
ATOM 755 O O . GLU A 1 98 ? 25.545 16.514 -12.633 1.00 98.19 98 GLU A O 1
ATOM 760 N N . LEU A 1 99 ? 25.150 16.486 -10.424 1.00 98.00 99 LEU A N 1
ATOM 761 C CA . LEU A 1 99 ? 24.486 15.173 -10.401 1.00 98.00 99 LEU A CA 1
ATOM 762 C C . LEU A 1 99 ? 23.296 15.065 -11.365 1.00 98.00 99 LEU A C 1
ATOM 764 O O . LEU A 1 99 ? 23.179 14.062 -12.058 1.00 98.00 99 LEU A O 1
ATOM 768 N N . PHE A 1 100 ? 22.443 16.090 -11.452 1.00 95.81 100 PHE A N 1
ATOM 769 C CA . PHE A 1 100 ? 21.270 16.060 -12.335 1.00 95.81 100 PHE A CA 1
ATOM 770 C C . PHE A 1 100 ? 21.666 15.966 -13.815 1.00 95.81 100 PHE A C 1
ATOM 772 O O . PHE A 1 100 ? 21.163 15.115 -14.538 1.00 95.81 100 PHE A O 1
ATOM 779 N N . ARG A 1 101 ? 22.646 16.771 -14.246 1.00 97.19 101 ARG A N 1
ATOM 780 C CA . ARG A 1 101 ? 23.159 16.745 -15.627 1.00 97.19 101 ARG A CA 1
ATOM 781 C C . ARG A 1 101 ? 23.891 15.446 -15.942 1.00 97.19 101 ARG A C 1
ATOM 783 O O . ARG A 1 101 ? 23.796 14.945 -17.054 1.00 97.19 101 ARG A O 1
ATOM 790 N N . ALA A 1 102 ? 24.593 14.881 -14.958 1.00 98.25 102 ALA A N 1
ATOM 791 C CA . ALA A 1 102 ? 25.204 13.567 -15.103 1.00 98.25 102 ALA A CA 1
ATOM 792 C C . ALA A 1 102 ? 24.146 12.472 -15.313 1.00 98.25 102 ALA A C 1
ATOM 794 O O . ALA A 1 102 ? 24.306 11.656 -16.216 1.00 98.25 102 ALA A O 1
ATOM 795 N N . ALA A 1 103 ? 23.072 12.467 -14.511 1.00 97.69 103 ALA A N 1
ATOM 796 C CA . ALA A 1 103 ? 21.962 11.526 -14.673 1.00 97.69 103 ALA A CA 1
ATOM 797 C C . ALA A 1 103 ? 21.318 11.659 -16.057 1.00 97.69 103 ALA A C 1
ATOM 799 O O . ALA A 1 103 ? 21.151 10.653 -16.737 1.00 97.69 103 ALA A O 1
ATOM 800 N N . ASP A 1 104 ? 21.043 12.890 -16.487 1.00 96.38 104 ASP A N 1
ATOM 801 C CA . ASP A 1 104 ? 20.470 13.193 -17.798 1.00 96.38 104 ASP A CA 1
ATOM 802 C C . ASP A 1 104 ? 21.329 12.631 -18.946 1.00 96.38 104 ASP A C 1
ATOM 804 O O . ASP A 1 104 ? 20.843 11.858 -19.769 1.00 96.38 104 ASP A O 1
ATOM 808 N N . CYS A 1 105 ? 22.644 12.880 -18.930 1.00 98.12 105 CYS A N 1
ATOM 809 C CA . CYS A 1 105 ? 23.571 12.316 -19.918 1.00 98.12 105 CYS A CA 1
ATOM 810 C C . CYS A 1 105 ? 23.589 10.776 -19.907 1.00 98.12 105 CYS A C 1
ATOM 812 O O . CYS A 1 105 ? 23.680 10.141 -20.957 1.00 98.12 105 CYS A O 1
ATOM 814 N N . TYR A 1 106 ? 23.501 10.143 -18.731 1.00 98.50 106 TYR A N 1
ATOM 815 C CA . TYR A 1 106 ? 23.427 8.683 -18.649 1.00 98.50 106 TYR A CA 1
ATOM 816 C C . TYR A 1 106 ? 22.103 8.134 -19.191 1.00 98.50 106 TYR A C 1
ATOM 818 O O . TYR A 1 106 ? 22.133 7.110 -19.871 1.00 98.50 106 TYR A O 1
ATOM 826 N N . TYR A 1 107 ? 20.974 8.812 -18.965 1.00 97.19 107 TYR A N 1
ATOM 827 C CA . TYR A 1 107 ? 19.696 8.439 -19.580 1.00 97.19 107 TYR A CA 1
ATOM 828 C C . TYR A 1 107 ? 19.764 8.514 -21.103 1.00 97.19 107 TYR A C 1
ATOM 830 O O . TYR A 1 107 ? 19.415 7.539 -21.763 1.00 97.19 107 TYR A O 1
ATOM 838 N N . HIS A 1 108 ? 20.312 9.598 -21.657 1.00 97.00 108 HIS A N 1
ATOM 839 C CA . HIS A 1 108 ? 20.531 9.716 -23.100 1.00 97.00 108 HIS A CA 1
ATOM 840 C C . HIS A 1 108 ? 21.392 8.557 -23.620 1.00 97.00 108 HIS A C 1
ATOM 842 O O . HIS A 1 108 ? 21.011 7.866 -24.560 1.00 97.00 108 HIS A O 1
ATOM 848 N N . SER A 1 109 ? 22.516 8.268 -22.959 1.00 97.88 109 SER A N 1
ATOM 849 C CA . SER A 1 109 ? 23.382 7.136 -23.312 1.00 97.88 109 SER A CA 1
ATOM 850 C C . SER A 1 109 ? 22.627 5.793 -23.327 1.00 97.88 109 SER A C 1
ATOM 852 O O . SER A 1 109 ? 22.803 5.007 -24.258 1.00 97.88 109 SER A O 1
ATOM 854 N N . ILE A 1 110 ? 21.737 5.548 -22.356 1.00 97.69 110 ILE A N 1
ATOM 855 C CA . ILE A 1 110 ? 20.893 4.342 -22.309 1.00 97.69 110 ILE A CA 1
ATOM 856 C C . ILE A 1 110 ? 19.901 4.311 -23.477 1.00 97.69 110 ILE A C 1
ATOM 858 O O . ILE A 1 110 ? 19.791 3.269 -24.120 1.00 97.69 110 ILE A O 1
ATOM 862 N N . VAL A 1 111 ? 19.216 5.418 -23.783 1.00 96.94 111 VAL A N 1
ATOM 863 C CA . VAL A 1 111 ? 18.220 5.491 -24.873 1.00 96.94 111 VAL A CA 1
ATOM 864 C C . VAL A 1 111 ? 18.824 5.042 -26.207 1.00 96.94 111 VAL A C 1
ATOM 866 O O . VAL A 1 111 ? 18.231 4.207 -26.894 1.00 96.94 111 VAL A O 1
ATOM 869 N N . PHE A 1 112 ? 20.028 5.515 -26.541 1.00 97.81 112 PHE A N 1
ATOM 870 C CA . PHE A 1 112 ? 20.723 5.143 -27.781 1.00 97.81 112 PHE A CA 1
ATOM 871 C C . PHE A 1 112 ? 21.247 3.697 -27.788 1.00 97.81 112 PHE A C 1
ATOM 873 O O . PHE A 1 112 ? 21.371 3.096 -28.847 1.00 97.81 112 PHE A O 1
ATOM 880 N N . ALA A 1 113 ? 21.568 3.119 -26.630 1.00 97.75 113 ALA A N 1
ATOM 881 C CA . ALA A 1 113 ? 22.295 1.850 -26.559 1.00 97.75 113 ALA A CA 1
ATOM 882 C C . ALA A 1 113 ? 21.437 0.626 -26.213 1.00 97.75 113 ALA A C 1
ATOM 884 O O . ALA A 1 113 ? 21.800 -0.499 -26.562 1.00 97.75 113 ALA A O 1
ATOM 885 N N . ARG A 1 114 ? 20.327 0.823 -25.490 1.00 96.88 114 ARG A N 1
ATOM 886 C CA . ARG A 1 114 ? 19.580 -0.256 -24.825 1.00 96.88 114 ARG A CA 1
ATOM 887 C C . ARG A 1 114 ? 19.067 -1.306 -25.803 1.00 96.88 114 ARG A C 1
ATOM 889 O O . ARG A 1 114 ? 19.257 -2.494 -25.554 1.00 96.88 114 ARG A O 1
ATOM 896 N N . ASP A 1 115 ? 18.478 -0.896 -26.921 1.00 96.69 115 ASP A N 1
ATOM 897 C CA . ASP A 1 115 ? 17.907 -1.847 -27.885 1.00 96.69 115 ASP A CA 1
ATOM 898 C C . ASP A 1 115 ? 18.978 -2.702 -28.551 1.00 96.69 115 ASP A C 1
ATOM 900 O O . ASP A 1 115 ? 18.779 -3.897 -28.756 1.00 96.69 115 ASP A O 1
ATOM 904 N N . LEU A 1 116 ? 20.170 -2.143 -28.755 1.00 97.38 116 LEU A N 1
ATOM 905 C CA . LEU A 1 116 ? 21.306 -2.861 -29.328 1.00 97.38 116 LEU A CA 1
ATOM 906 C C . LEU A 1 116 ? 21.814 -3.991 -28.411 1.00 97.38 116 LEU A C 1
ATOM 908 O O . LEU A 1 116 ? 22.608 -4.826 -28.839 1.00 97.38 116 LEU A O 1
ATOM 912 N N . THR A 1 117 ? 21.354 -4.075 -27.156 1.00 97.19 117 THR A N 1
ATOM 913 C CA . THR A 1 117 ? 21.665 -5.204 -26.258 1.00 97.19 117 THR A CA 1
ATOM 914 C C . THR A 1 117 ? 20.832 -6.461 -26.555 1.00 97.19 117 THR A C 1
ATOM 916 O O . THR A 1 117 ? 21.258 -7.581 -26.207 1.00 97.19 117 THR A O 1
ATOM 919 N N . LYS A 1 118 ? 19.682 -6.304 -27.233 1.00 96.12 118 LYS A N 1
ATOM 920 C CA . LYS A 1 118 ? 18.773 -7.391 -27.623 1.00 96.12 118 LYS A CA 1
ATOM 921 C C . LYS A 1 118 ? 19.460 -8.352 -28.601 1.00 96.12 118 LYS A C 1
ATOM 923 O O . LYS A 1 118 ? 20.470 -8.030 -29.232 1.00 96.12 118 LYS A O 1
ATOM 928 N N . ASN A 1 119 ? 18.982 -9.595 -28.655 1.00 92.44 119 ASN A N 1
ATOM 929 C CA . ASN A 1 119 ? 19.576 -10.613 -29.522 1.00 92.44 119 ASN A CA 1
ATOM 930 C C . ASN A 1 119 ? 19.190 -10.347 -30.989 1.00 92.44 119 ASN A C 1
ATOM 932 O O . ASN A 1 119 ? 17.998 -10.408 -31.282 1.00 92.44 119 ASN A O 1
ATOM 936 N N . PRO A 1 120 ? 20.147 -10.118 -31.911 1.00 92.31 120 PRO A N 1
ATOM 937 C CA . PRO A 1 120 ? 19.829 -9.849 -33.316 1.00 92.31 120 PRO A CA 1
ATOM 938 C C . PRO A 1 120 ? 19.097 -11.013 -33.999 1.00 92.31 120 PRO A C 1
ATOM 940 O O . PRO A 1 120 ? 18.429 -10.802 -35.001 1.00 92.31 120 PRO A O 1
ATOM 943 N N . GLN A 1 121 ? 19.183 -12.234 -33.454 1.00 92.25 121 GLN A N 1
ATOM 944 C CA . GLN A 1 121 ? 18.423 -13.380 -33.959 1.00 92.25 121 GLN A CA 1
ATOM 945 C C . GLN A 1 121 ? 16.908 -13.245 -33.736 1.00 92.25 121 GLN A C 1
ATOM 947 O O . GLN A 1 121 ? 16.141 -13.702 -34.575 1.00 92.25 121 GLN A O 1
ATOM 952 N N . TYR A 1 122 ? 16.492 -12.643 -32.617 1.00 90.94 122 TYR A N 1
ATOM 953 C CA . TYR A 1 122 ? 15.077 -12.444 -32.277 1.00 90.94 122 TYR A CA 1
ATOM 954 C C . TYR A 1 122 ? 14.567 -11.059 -32.698 1.00 90.94 122 TYR A C 1
ATOM 956 O O . TYR A 1 122 ? 13.373 -10.880 -32.875 1.00 90.94 122 TYR A O 1
ATOM 964 N N . TYR A 1 123 ? 15.474 -10.095 -32.898 1.00 93.06 123 TYR A N 1
ATOM 965 C CA . TYR A 1 123 ? 15.158 -8.710 -33.260 1.00 93.06 123 TYR A CA 1
ATOM 966 C C . TYR A 1 123 ? 15.945 -8.285 -34.512 1.00 93.06 123 TYR A C 1
ATOM 968 O O . TYR A 1 123 ? 16.899 -7.504 -34.406 1.00 93.06 123 TYR A O 1
ATOM 976 N N . PRO A 1 124 ? 15.601 -8.821 -35.698 1.00 90.94 124 PRO A N 1
ATOM 977 C CA . PRO A 1 124 ? 16.363 -8.596 -36.926 1.00 90.94 124 PRO A CA 1
ATOM 978 C C . PRO A 1 124 ? 16.320 -7.138 -37.414 1.00 90.94 124 PRO A C 1
ATOM 980 O O . PRO A 1 124 ? 17.268 -6.679 -38.056 1.00 90.94 124 PRO A O 1
ATOM 983 N N . ASP A 1 125 ? 15.272 -6.385 -37.071 1.00 94.12 125 ASP A N 1
ATOM 984 C CA . ASP A 1 125 ? 15.069 -5.007 -37.543 1.00 94.12 125 ASP A CA 1
ATOM 985 C C . ASP A 1 125 ? 16.096 -4.010 -37.001 1.00 94.12 125 ASP A C 1
ATOM 987 O O . ASP A 1 125 ? 16.358 -2.979 -37.625 1.00 94.12 125 ASP A O 1
ATOM 991 N N . LEU A 1 126 ? 16.752 -4.350 -35.888 1.00 91.81 126 LEU A N 1
ATOM 992 C CA . LEU A 1 126 ? 17.801 -3.532 -35.277 1.00 91.81 126 LEU A CA 1
ATOM 993 C C . LEU A 1 126 ? 19.120 -3.557 -36.066 1.00 91.81 126 LEU A C 1
ATOM 995 O O . LEU A 1 126 ? 19.951 -2.669 -35.887 1.00 91.81 126 LEU A O 1
ATOM 999 N N . LYS A 1 127 ? 19.311 -4.541 -36.961 1.00 95.62 127 LYS A N 1
ATOM 1000 C CA . LYS A 1 127 ? 20.427 -4.635 -37.928 1.00 95.62 127 LYS A CA 1
ATOM 1001 C C . LYS A 1 127 ? 21.840 -4.527 -37.331 1.00 95.62 127 LYS A C 1
ATOM 1003 O O . LYS A 1 127 ? 22.786 -4.226 -38.058 1.00 95.62 127 LYS A O 1
ATOM 1008 N N . HIS A 1 128 ? 22.014 -4.785 -36.037 1.00 95.81 128 HIS A N 1
ATOM 1009 C CA . HIS A 1 128 ? 23.318 -4.767 -35.381 1.00 95.81 128 HIS A CA 1
ATOM 1010 C C . HIS A 1 128 ? 24.006 -6.132 -35.431 1.00 95.81 128 HIS A C 1
ATOM 1012 O O . HIS A 1 128 ? 23.389 -7.199 -35.445 1.00 95.81 128 HIS A O 1
ATOM 1018 N N . THR A 1 129 ? 25.328 -6.096 -35.440 1.00 96.81 129 THR A N 1
ATOM 1019 C CA . THR A 1 129 ? 26.200 -7.268 -35.379 1.00 96.81 129 THR A CA 1
ATOM 1020 C C . THR A 1 129 ? 26.345 -7.783 -33.942 1.00 96.81 129 THR A C 1
ATOM 1022 O O . THR A 1 129 ? 26.106 -7.075 -32.961 1.00 96.81 129 THR A O 1
ATOM 1025 N N . GLN A 1 130 ? 26.801 -9.030 -33.787 1.00 96.88 130 GLN A N 1
ATOM 1026 C CA . GLN A 1 130 ? 27.075 -9.609 -32.465 1.00 96.88 130 GLN A CA 1
ATOM 1027 C C . GLN A 1 130 ? 28.191 -8.854 -31.708 1.00 96.88 130 GLN A C 1
ATOM 1029 O O . GLN A 1 130 ? 28.155 -8.761 -30.476 1.00 96.88 130 GLN A O 1
ATOM 1034 N N . ASP A 1 131 ? 29.152 -8.273 -32.430 1.00 97.25 131 ASP A N 1
ATOM 1035 C CA . ASP A 1 131 ? 30.213 -7.444 -31.850 1.00 97.25 131 ASP A CA 1
ATOM 1036 C C . ASP A 1 131 ? 29.657 -6.112 -31.328 1.00 97.25 131 ASP A C 1
ATOM 1038 O O . ASP A 1 131 ? 29.985 -5.693 -30.216 1.00 97.25 131 ASP A O 1
ATOM 1042 N N . GLU A 1 132 ? 28.770 -5.462 -32.087 1.00 97.31 132 GLU A N 1
ATOM 1043 C CA . GLU A 1 132 ? 28.063 -4.251 -31.648 1.00 97.31 132 GLU A CA 1
ATOM 1044 C C . GLU A 1 132 ? 27.167 -4.531 -30.445 1.00 97.31 132 GLU A C 1
ATOM 1046 O O . GLU A 1 132 ? 27.187 -3.760 -29.488 1.00 97.31 132 GLU A O 1
ATOM 1051 N N . ARG A 1 133 ? 26.472 -5.675 -30.422 1.00 97.19 133 ARG A N 1
ATOM 1052 C CA . ARG A 1 133 ? 25.700 -6.117 -29.251 1.00 97.19 133 ARG A CA 1
ATOM 1053 C C . ARG A 1 133 ? 26.572 -6.240 -28.008 1.00 97.19 133 ARG A C 1
ATOM 1055 O O . ARG A 1 133 ? 26.173 -5.827 -26.921 1.00 97.19 133 ARG A O 1
ATOM 1062 N N . THR A 1 134 ? 27.753 -6.835 -28.149 1.00 97.88 134 THR A N 1
ATOM 1063 C CA . THR A 1 134 ? 28.679 -7.026 -27.025 1.00 97.88 134 THR A CA 1
ATOM 1064 C C . THR A 1 134 ? 29.153 -5.673 -26.491 1.00 97.88 134 THR A C 1
ATOM 1066 O O . THR A 1 134 ? 29.061 -5.425 -25.289 1.00 97.88 134 THR A O 1
ATOM 1069 N N . LYS A 1 135 ? 29.525 -4.746 -27.384 1.00 97.81 135 LYS A N 1
ATOM 1070 C CA . LYS A 1 135 ? 29.873 -3.362 -27.019 1.00 97.81 135 LYS A CA 1
ATOM 1071 C C . LYS A 1 135 ? 28.707 -2.615 -26.363 1.00 97.81 135 LYS A C 1
ATOM 1073 O O . LYS A 1 135 ? 28.920 -1.903 -25.383 1.00 97.81 135 LYS A O 1
ATOM 1078 N N . ALA A 1 136 ? 27.485 -2.790 -26.871 1.00 98.06 136 ALA A N 1
ATOM 1079 C CA . ALA A 1 136 ? 26.275 -2.207 -26.297 1.00 98.06 136 ALA A CA 1
ATOM 1080 C C . ALA A 1 136 ? 26.064 -2.690 -24.859 1.00 98.06 136 ALA A C 1
ATOM 1082 O O . ALA A 1 136 ? 25.857 -1.877 -23.963 1.00 98.06 136 ALA A O 1
ATOM 1083 N N . LYS A 1 137 ? 26.190 -4.003 -24.617 1.00 98.19 137 LYS A N 1
ATOM 1084 C CA . LYS A 1 137 ? 26.050 -4.601 -23.282 1.00 98.19 137 LYS A CA 1
ATOM 1085 C C . LYS A 1 137 ? 27.075 -4.051 -22.295 1.00 98.19 137 LYS A C 1
ATOM 1087 O O . LYS A 1 137 ? 26.678 -3.576 -21.236 1.00 98.19 137 LYS A O 1
ATOM 1092 N N . GLU A 1 138 ? 28.359 -4.051 -22.652 1.00 97.94 138 GLU A N 1
ATOM 1093 C CA . GLU A 1 138 ? 29.433 -3.512 -21.799 1.00 97.94 138 GLU A CA 1
ATOM 1094 C C . GLU A 1 138 ? 29.225 -2.020 -21.486 1.00 97.94 138 GLU A C 1
ATOM 1096 O O . GLU A 1 138 ? 29.476 -1.536 -20.373 1.00 97.94 138 GLU A O 1
ATOM 1101 N N . MET A 1 139 ? 28.747 -1.261 -22.475 1.00 98.06 139 MET A N 1
ATOM 1102 C CA . MET A 1 139 ? 28.454 0.154 -22.313 1.00 98.06 139 MET A CA 1
ATOM 1103 C C . MET A 1 139 ? 27.244 0.382 -21.402 1.00 98.06 139 MET A C 1
ATOM 1105 O O . MET A 1 139 ? 27.400 1.096 -20.408 1.00 98.06 139 MET A O 1
ATOM 1109 N N . CYS A 1 140 ? 26.096 -0.247 -21.674 1.00 98.12 140 CYS A N 1
ATOM 1110 C CA . CYS A 1 140 ? 24.894 -0.168 -20.842 1.00 98.12 140 CYS A CA 1
ATOM 1111 C C . CYS A 1 140 ? 25.174 -0.616 -19.406 1.00 98.12 140 CYS A C 1
ATOM 1113 O O . CYS A 1 140 ? 24.815 0.100 -18.477 1.00 98.12 140 CYS A O 1
ATOM 1115 N N . GLU A 1 141 ? 25.883 -1.730 -19.207 1.00 98.38 141 GLU A N 1
ATOM 1116 C CA . GLU A 1 141 ? 26.299 -2.213 -17.886 1.00 98.38 141 GLU A CA 1
ATOM 1117 C C . GLU A 1 141 ? 27.034 -1.109 -17.113 1.00 98.38 141 GLU A C 1
ATOM 1119 O O . GLU A 1 141 ? 26.690 -0.781 -15.972 1.00 98.38 141 GLU A O 1
ATOM 1124 N N . SER A 1 142 ? 28.023 -0.477 -17.750 1.00 98.31 142 SER A N 1
ATOM 1125 C CA . SER A 1 142 ? 28.787 0.612 -17.146 1.00 98.31 142 SER A CA 1
ATOM 1126 C C . SER A 1 142 ? 27.947 1.868 -16.889 1.00 98.31 142 SER A C 1
ATOM 1128 O O . SER A 1 142 ? 28.198 2.548 -15.889 1.00 98.31 142 SER A O 1
ATOM 1130 N N . VAL A 1 143 ? 27.008 2.209 -17.775 1.00 98.50 143 VAL A N 1
ATOM 1131 C CA . VAL A 1 143 ? 26.166 3.412 -17.669 1.00 98.50 143 VAL A CA 1
ATOM 1132 C C . VAL A 1 143 ? 25.108 3.241 -16.583 1.00 98.50 143 VAL A C 1
ATOM 1134 O O . VAL A 1 143 ? 25.041 4.086 -15.696 1.00 98.50 143 VAL A O 1
ATOM 1137 N N . PHE A 1 144 ? 24.371 2.128 -16.566 1.00 98.56 144 PHE A N 1
ATOM 1138 C CA . PHE A 1 144 ? 23.417 1.790 -15.503 1.00 98.56 144 PHE A CA 1
ATOM 1139 C C . PHE A 1 144 ? 24.087 1.749 -14.131 1.00 98.56 144 PHE A C 1
ATOM 1141 O O . PHE A 1 144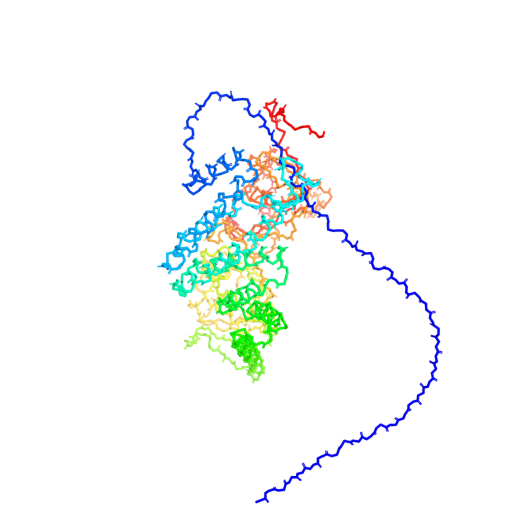 ? 23.593 2.338 -13.167 1.00 98.56 144 PHE A O 1
ATOM 1148 N N . THR A 1 145 ? 25.274 1.136 -14.057 1.00 98.56 145 THR A N 1
ATOM 1149 C CA . THR A 1 145 ? 26.080 1.135 -12.835 1.00 98.56 145 THR A CA 1
ATOM 1150 C C . THR A 1 145 ? 26.345 2.575 -12.388 1.00 98.56 145 THR A C 1
ATOM 1152 O O . THR A 1 145 ? 26.115 2.907 -11.222 1.00 98.56 145 THR A O 1
ATOM 1155 N N . ASN A 1 146 ? 26.812 3.460 -13.280 1.00 98.62 146 ASN A N 1
ATOM 1156 C CA . ASN A 1 146 ? 27.085 4.872 -12.975 1.00 98.62 146 ASN A CA 1
ATOM 1157 C C . ASN A 1 146 ? 25.838 5.670 -12.596 1.00 98.62 146 ASN A C 1
ATOM 1159 O O . ASN A 1 146 ? 25.900 6.413 -11.617 1.00 98.62 146 ASN A O 1
ATOM 1163 N N . LEU A 1 147 ? 24.723 5.471 -13.290 1.00 98.56 147 LEU A N 1
ATOM 1164 C CA . LEU A 1 147 ? 23.445 6.100 -12.978 1.00 98.56 147 LEU A CA 1
ATOM 1165 C C . LEU A 1 147 ? 22.984 5.751 -11.556 1.00 98.56 147 LEU A C 1
ATOM 1167 O O . LEU A 1 147 ? 22.671 6.662 -10.790 1.00 98.56 147 LEU A O 1
ATOM 1171 N N . ALA A 1 148 ? 23.089 4.482 -11.146 1.00 98.62 148 ALA A N 1
ATOM 1172 C CA . ALA A 1 148 ? 22.781 4.061 -9.777 1.00 98.62 148 ALA A CA 1
ATOM 1173 C C . ALA A 1 148 ? 23.635 4.796 -8.724 1.00 98.62 148 ALA A C 1
ATOM 1175 O O . ALA A 1 148 ? 23.148 5.162 -7.654 1.00 98.62 148 ALA A O 1
ATOM 1176 N N . LEU A 1 149 ? 24.911 5.076 -9.028 1.00 98.56 149 LEU A N 1
ATOM 1177 C CA . LEU A 1 149 ? 25.771 5.874 -8.146 1.00 98.56 149 LEU A CA 1
ATOM 1178 C C . LEU A 1 149 ? 25.344 7.347 -8.095 1.00 98.56 149 LEU A C 1
ATOM 1180 O O . LEU A 1 149 ? 25.409 7.956 -7.024 1.00 98.56 149 LEU A O 1
ATOM 1184 N N . VAL A 1 150 ? 24.927 7.931 -9.224 1.00 98.69 150 VAL A N 1
ATOM 1185 C CA . VAL A 1 150 ? 24.382 9.298 -9.252 1.00 98.69 150 VAL A CA 1
ATOM 1186 C C . VAL A 1 150 ? 23.120 9.381 -8.405 1.00 98.69 150 VAL A C 1
ATOM 1188 O O . VAL A 1 150 ? 23.033 10.263 -7.556 1.00 98.69 150 VAL A O 1
ATOM 1191 N N . GLN A 1 151 ? 22.191 8.442 -8.584 1.00 98.44 151 GLN A N 1
ATOM 1192 C CA . GLN A 1 151 ? 20.936 8.364 -7.834 1.00 98.44 151 GLN A CA 1
ATOM 1193 C C . GLN A 1 151 ? 21.194 8.186 -6.333 1.00 98.44 151 GLN A C 1
ATOM 1195 O O . GLN A 1 151 ? 20.627 8.926 -5.530 1.00 98.44 151 GLN A O 1
ATOM 1200 N N . LEU A 1 152 ? 22.133 7.316 -5.940 1.00 98.44 152 LEU A N 1
ATOM 1201 C CA . LEU A 1 152 ? 22.549 7.179 -4.540 1.00 98.44 152 LEU A CA 1
ATOM 1202 C C . LEU A 1 152 ? 23.071 8.506 -3.969 1.00 98.44 152 LEU A C 1
ATOM 1204 O O . LEU A 1 152 ? 22.617 8.948 -2.914 1.00 98.44 152 LEU A O 1
ATOM 1208 N N . LYS A 1 153 ? 24.002 9.175 -4.662 1.00 98.50 153 LYS A N 1
ATOM 1209 C CA . LYS A 1 153 ? 24.558 10.456 -4.194 1.00 98.50 153 LYS A CA 1
ATOM 1210 C C . LYS A 1 153 ? 23.513 11.568 -4.153 1.00 98.50 153 LYS A C 1
ATOM 1212 O O . LYS A 1 153 ? 23.507 12.353 -3.209 1.00 98.50 153 LYS A O 1
ATOM 1217 N N . TYR A 1 154 ? 22.640 11.633 -5.154 1.00 98.12 154 TYR A N 1
ATOM 1218 C CA . TYR A 1 154 ? 21.590 12.640 -5.230 1.00 98.12 154 TYR A CA 1
ATOM 1219 C C . TYR A 1 154 ? 20.577 12.440 -4.105 1.00 98.12 154 TYR A C 1
ATOM 1221 O O . TYR A 1 154 ? 20.336 13.370 -3.341 1.00 98.12 154 TYR A O 1
ATOM 1229 N N . GLY A 1 155 ? 20.089 11.215 -3.901 1.00 97.94 155 GLY A N 1
ATOM 1230 C CA . GLY A 1 155 ? 19.181 10.898 -2.801 1.00 97.94 155 GLY A CA 1
ATOM 1231 C C . GLY A 1 155 ? 19.785 11.184 -1.421 1.00 97.94 155 GLY A C 1
ATOM 1232 O O . GLY A 1 155 ? 19.086 11.672 -0.538 1.00 97.94 155 GLY A O 1
ATOM 1233 N N . LEU A 1 156 ? 21.092 10.964 -1.233 1.00 97.62 156 LEU A N 1
ATOM 1234 C CA . LEU A 1 156 ? 21.797 11.335 0.004 1.00 97.62 156 LEU A CA 1
ATOM 1235 C C . LEU A 1 156 ? 21.960 12.853 0.189 1.00 97.62 156 LEU A C 1
ATOM 1237 O O . LEU A 1 156 ? 22.120 13.300 1.322 1.00 97.62 156 LEU A O 1
ATOM 1241 N N . SER A 1 157 ? 21.921 13.642 -0.889 1.00 97.69 157 SER A N 1
ATOM 1242 C CA . SER A 1 157 ? 21.956 15.111 -0.815 1.00 97.69 157 SER A CA 1
ATOM 1243 C C . SER A 1 157 ? 20.602 15.737 -0.458 1.00 97.69 157 SER A C 1
ATOM 1245 O O . SER A 1 157 ? 20.549 16.898 -0.052 1.00 97.69 157 SER A O 1
ATOM 1247 N N . LEU A 1 158 ? 19.509 14.977 -0.586 1.00 97.38 158 LEU A N 1
ATOM 1248 C CA . LEU A 1 158 ? 18.163 15.412 -0.221 1.00 97.38 158 LEU A CA 1
ATOM 1249 C C . LEU A 1 158 ? 17.925 15.288 1.293 1.00 97.38 158 LEU A C 1
ATOM 1251 O O . LEU A 1 158 ? 18.432 14.381 1.959 1.00 97.38 158 LEU A O 1
ATOM 1255 N N . SER A 1 159 ? 17.086 16.178 1.834 1.00 96.69 159 SER A N 1
ATOM 1256 C CA . SER A 1 159 ? 16.634 16.095 3.231 1.00 96.69 159 SER A CA 1
ATOM 1257 C C . SER A 1 159 ? 15.983 14.729 3.516 1.00 96.69 159 SER A C 1
ATOM 1259 O O . SER A 1 159 ? 15.279 14.217 2.643 1.00 96.69 159 SER A O 1
ATOM 1261 N N . PRO A 1 160 ? 16.176 14.125 4.709 1.00 94.94 160 PRO A N 1
ATOM 1262 C CA . PRO A 1 160 ? 15.443 12.925 5.131 1.00 94.94 160 PRO A CA 1
ATOM 1263 C C . PRO A 1 160 ? 13.925 13.029 4.972 1.00 94.94 160 PRO A C 1
ATOM 1265 O O . PRO A 1 160 ? 13.294 12.038 4.624 1.00 94.94 160 PRO A O 1
ATOM 1268 N N . ASP A 1 161 ? 13.366 14.228 5.140 1.00 93.88 161 ASP A N 1
ATOM 1269 C CA . ASP A 1 161 ? 11.920 14.470 5.069 1.00 93.88 161 ASP A CA 1
ATOM 1270 C C . ASP A 1 161 ? 11.408 14.725 3.638 1.00 93.88 161 ASP A C 1
ATOM 1272 O O . ASP A 1 161 ? 10.219 14.961 3.429 1.00 93.88 161 ASP A O 1
ATOM 1276 N N . ASN A 1 162 ? 12.289 14.719 2.630 1.00 95.06 162 ASN A N 1
ATOM 1277 C CA . ASN A 1 162 ? 11.889 14.952 1.246 1.00 95.06 162 ASN A CA 1
ATOM 1278 C C . ASN A 1 162 ? 11.192 13.704 0.671 1.00 95.06 162 ASN A C 1
ATOM 1280 O O . ASN A 1 162 ? 11.795 12.634 0.591 1.00 95.06 162 ASN A O 1
ATOM 1284 N N . CYS A 1 163 ? 9.945 13.851 0.214 1.00 92.50 163 CYS A N 1
ATOM 1285 C CA . CYS A 1 163 ? 9.152 12.757 -0.355 1.00 92.50 163 CYS A CA 1
ATOM 1286 C C . CYS A 1 163 ? 9.772 12.119 -1.614 1.00 92.50 163 CYS A C 1
ATOM 1288 O O . CYS A 1 163 ? 9.573 10.929 -1.856 1.00 92.50 163 CYS A O 1
ATOM 1290 N N . GLU A 1 164 ? 10.569 12.862 -2.385 1.00 95.38 164 GLU A N 1
ATOM 1291 C CA . GLU A 1 164 ? 11.243 12.361 -3.589 1.00 95.38 164 GLU A CA 1
ATOM 1292 C C . GLU A 1 164 ? 12.464 11.494 -3.260 1.00 95.38 164 GLU A C 1
ATOM 1294 O O . GLU A 1 164 ? 12.890 10.677 -4.076 1.00 95.38 164 GLU A O 1
ATOM 1299 N N . ARG A 1 165 ? 13.016 11.609 -2.045 1.00 96.75 165 ARG A N 1
ATOM 1300 C CA . ARG A 1 165 ? 14.215 10.866 -1.635 1.00 96.75 165 ARG A CA 1
ATOM 1301 C C . ARG A 1 165 ? 14.017 9.353 -1.734 1.00 96.75 165 ARG A C 1
ATOM 1303 O O . ARG A 1 165 ? 14.898 8.658 -2.236 1.00 96.75 165 ARG A O 1
ATOM 1310 N N . GLY A 1 166 ? 12.859 8.854 -1.297 1.00 95.00 166 GLY A N 1
ATOM 1311 C CA . GLY A 1 166 ? 12.517 7.433 -1.402 1.00 95.00 166 GLY A CA 1
ATOM 1312 C C . GLY A 1 166 ? 12.445 6.961 -2.856 1.00 95.00 166 GLY A C 1
ATOM 1313 O O . GLY A 1 166 ? 13.033 5.937 -3.196 1.00 95.00 166 GLY A O 1
ATOM 1314 N N . LYS A 1 167 ? 11.808 7.752 -3.731 1.00 96.88 167 LYS A N 1
ATOM 1315 C CA . LYS A 1 167 ? 11.687 7.446 -5.165 1.00 96.88 167 LYS A CA 1
ATOM 1316 C C . LYS A 1 167 ? 13.052 7.390 -5.848 1.00 96.88 167 LYS A C 1
ATOM 1318 O O . LYS A 1 167 ? 13.338 6.432 -6.556 1.00 96.88 167 LYS A O 1
ATOM 1323 N N . VAL A 1 168 ? 13.930 8.358 -5.574 1.00 97.75 168 VAL A N 1
ATOM 1324 C CA . VAL A 1 168 ? 15.292 8.396 -6.135 1.00 97.75 168 VAL A CA 1
ATOM 1325 C C . VAL A 1 168 ? 16.094 7.146 -5.764 1.00 97.75 168 VAL A C 1
ATOM 1327 O O . VAL A 1 168 ? 16.804 6.607 -6.613 1.00 97.75 168 VAL A O 1
ATOM 1330 N N . PHE A 1 169 ? 15.994 6.658 -4.522 1.00 98.25 169 PHE A N 1
ATOM 1331 C CA . PHE A 1 169 ? 16.690 5.429 -4.137 1.00 98.25 169 PHE A CA 1
ATOM 1332 C C . PHE A 1 169 ? 16.109 4.188 -4.813 1.00 98.25 169 PHE A C 1
ATOM 1334 O O . PHE A 1 169 ? 16.886 3.350 -5.262 1.00 98.25 169 PHE A O 1
ATOM 1341 N N . GLN A 1 170 ? 14.785 4.093 -4.943 1.00 97.69 170 GLN A N 1
ATOM 1342 C CA . GLN A 1 170 ? 14.138 2.990 -5.660 1.00 97.69 170 GLN A CA 1
ATOM 1343 C C . GLN A 1 170 ? 14.550 2.955 -7.139 1.00 97.69 170 GLN A C 1
ATOM 1345 O O . GLN A 1 170 ? 14.924 1.903 -7.654 1.00 97.69 170 GLN A O 1
ATOM 1350 N N . GLU A 1 171 ? 14.605 4.110 -7.806 1.00 98.00 171 GLU A N 1
ATOM 1351 C CA . GLU A 1 171 ? 15.149 4.208 -9.168 1.00 98.00 171 GLU A CA 1
ATOM 1352 C C . GLU A 1 171 ? 16.641 3.832 -9.227 1.00 98.00 171 GLU A C 1
ATOM 1354 O O . GLU A 1 171 ? 17.087 3.172 -10.166 1.00 98.00 171 GLU A O 1
ATOM 1359 N N . GLY A 1 172 ? 17.408 4.152 -8.180 1.00 98.38 172 GLY A N 1
ATOM 1360 C CA . GLY A 1 172 ? 18.764 3.638 -7.968 1.00 98.38 172 GLY A CA 1
ATOM 1361 C C . GLY A 1 172 ? 18.848 2.113 -7.988 1.00 98.38 172 GLY A C 1
ATOM 1362 O O . GLY A 1 172 ? 19.714 1.543 -8.660 1.00 98.38 172 GLY A O 1
ATOM 1363 N N . VAL A 1 173 ? 17.971 1.449 -7.230 1.00 98.50 173 VAL A N 1
ATOM 1364 C CA . VAL A 1 173 ? 17.918 -0.018 -7.113 1.00 98.50 173 VAL A CA 1
ATOM 1365 C C . VAL A 1 173 ? 17.572 -0.648 -8.459 1.00 98.50 173 VAL A C 1
ATOM 1367 O O . VAL A 1 173 ? 18.212 -1.630 -8.853 1.00 98.50 173 VAL A O 1
ATOM 1370 N N . LYS A 1 174 ? 16.626 -0.054 -9.199 1.00 98.19 174 LYS A N 1
ATOM 1371 C CA . LYS A 1 174 ? 16.274 -0.472 -10.563 1.00 98.19 174 LYS A CA 1
ATOM 1372 C C . LYS A 1 174 ? 17.469 -0.356 -11.505 1.00 98.19 174 LYS A C 1
ATOM 1374 O O . LYS A 1 174 ? 17.852 -1.358 -12.101 1.00 98.19 174 LYS A O 1
ATOM 1379 N N . SER A 1 175 ? 18.132 0.802 -11.559 1.00 98.38 175 SER A N 1
ATOM 1380 C CA . SER A 1 175 ? 19.325 1.007 -12.397 1.00 98.38 175 SER A CA 1
ATOM 1381 C C . SER A 1 175 ? 20.429 -0.010 -12.096 1.00 98.38 175 SER A C 1
ATOM 1383 O O . SER A 1 175 ? 21.006 -0.599 -13.009 1.00 98.38 175 SER A O 1
ATOM 1385 N N . ALA A 1 176 ? 20.724 -0.265 -10.818 1.00 98.50 176 ALA A N 1
ATOM 1386 C CA . ALA A 1 176 ? 21.726 -1.260 -10.444 1.00 98.50 176 ALA A CA 1
ATOM 1387 C C . ALA A 1 176 ? 21.298 -2.689 -10.826 1.00 98.50 176 ALA A C 1
ATOM 1389 O O . ALA A 1 176 ? 22.137 -3.493 -11.228 1.00 98.50 176 ALA A O 1
ATOM 1390 N N . SER A 1 177 ? 20.004 -2.999 -10.748 1.00 98.38 177 SER A N 1
ATOM 1391 C CA . SER A 1 177 ? 19.461 -4.298 -11.157 1.00 98.38 177 SER A CA 1
ATOM 1392 C C . SER A 1 177 ? 19.509 -4.500 -12.672 1.00 98.38 177 SER A C 1
ATOM 1394 O O . SER A 1 177 ? 19.875 -5.586 -13.110 1.00 98.38 177 SER A O 1
ATOM 1396 N N . GLU A 1 178 ? 19.251 -3.465 -13.476 1.00 98.00 178 GLU A N 1
ATOM 1397 C CA . GLU A 1 178 ? 19.430 -3.515 -14.937 1.00 98.00 178 GLU A CA 1
ATOM 1398 C C . GLU A 1 178 ? 20.892 -3.796 -15.323 1.00 98.00 178 GLU A C 1
ATOM 1400 O O . GLU A 1 178 ? 21.159 -4.623 -16.193 1.00 98.00 178 GLU A O 1
ATOM 1405 N N . ALA A 1 179 ? 21.865 -3.208 -14.615 1.00 98.19 179 ALA A N 1
ATOM 1406 C CA . ALA A 1 179 ? 23.274 -3.564 -14.811 1.00 98.19 179 ALA A CA 1
ATOM 1407 C C . ALA A 1 179 ? 23.555 -5.047 -14.488 1.00 98.19 179 ALA A C 1
ATOM 1409 O O . ALA A 1 179 ? 24.327 -5.695 -15.195 1.00 98.19 179 ALA A O 1
ATOM 1410 N N . LEU A 1 180 ? 22.912 -5.601 -13.453 1.00 98.06 180 LEU A N 1
ATOM 1411 C CA . LEU A 1 180 ? 23.069 -7.006 -13.057 1.00 98.06 180 LEU A CA 1
ATOM 1412 C C . LEU A 1 180 ? 22.365 -7.990 -13.999 1.00 98.06 180 LEU A C 1
ATOM 1414 O O . LEU A 1 180 ? 22.827 -9.123 -14.119 1.00 98.06 180 LEU A O 1
ATOM 1418 N N . LYS A 1 181 ? 21.306 -7.573 -14.704 1.00 97.75 181 LYS A N 1
ATOM 1419 C CA . LYS A 1 181 ? 20.713 -8.360 -15.802 1.00 97.75 181 LYS A CA 1
ATOM 1420 C C . LYS A 1 181 ? 21.703 -8.540 -16.956 1.00 97.75 181 LYS A C 1
ATOM 1422 O O . LYS A 1 181 ? 21.740 -9.597 -17.578 1.00 97.75 181 LYS A O 1
ATOM 1427 N N . LEU A 1 182 ? 22.529 -7.525 -17.226 1.00 97.19 182 LEU A N 1
ATOM 1428 C CA . LEU A 1 182 ? 23.572 -7.585 -18.256 1.00 97.19 182 LEU A CA 1
ATOM 1429 C C . LEU A 1 182 ? 24.801 -8.374 -17.780 1.00 97.19 182 LEU A C 1
ATOM 1431 O O . LEU A 1 182 ? 25.367 -9.147 -18.553 1.00 97.19 182 LEU A O 1
ATOM 1435 N N . ASN A 1 183 ? 25.188 -8.206 -16.512 1.00 98.06 183 ASN A N 1
ATOM 1436 C CA . ASN A 1 183 ? 26.287 -8.929 -15.879 1.00 98.06 183 ASN A CA 1
ATOM 1437 C C . ASN A 1 183 ? 26.011 -9.190 -14.389 1.00 98.06 183 ASN A C 1
ATOM 1439 O O . ASN A 1 183 ? 26.272 -8.345 -13.528 1.00 98.06 183 ASN A O 1
ATOM 1443 N N . ALA A 1 184 ? 25.570 -10.408 -14.070 1.00 98.31 184 ALA A N 1
ATOM 1444 C CA . ALA A 1 184 ? 25.215 -10.815 -12.709 1.00 98.31 184 ALA A CA 1
ATOM 1445 C C . ALA A 1 184 ? 26.385 -10.771 -11.705 1.00 98.31 184 ALA A C 1
ATOM 1447 O O . ALA A 1 184 ? 26.152 -10.767 -10.495 1.00 98.31 184 ALA A O 1
ATOM 1448 N N . GLN A 1 185 ? 27.631 -10.742 -12.192 1.00 98.06 185 GLN A N 1
ATOM 1449 C CA . GLN A 1 185 ? 28.853 -10.705 -11.381 1.00 98.06 185 GLN A CA 1
ATOM 1450 C C . GLN A 1 185 ? 29.476 -9.302 -11.310 1.00 98.06 185 GLN A C 1
ATOM 1452 O O . GLN A 1 185 ? 30.599 -9.144 -10.826 1.00 98.06 185 GLN A O 1
ATOM 1457 N N . ASN A 1 186 ? 28.781 -8.257 -11.779 1.00 98.44 186 ASN A N 1
ATOM 1458 C CA . ASN A 1 186 ? 29.295 -6.895 -11.688 1.00 98.44 186 ASN A CA 1
ATOM 1459 C C . ASN A 1 186 ? 29.365 -6.432 -10.221 1.00 98.44 186 ASN A C 1
ATOM 1461 O O . ASN A 1 186 ? 28.375 -6.021 -9.610 1.00 98.44 186 ASN A O 1
ATOM 1465 N N . VAL A 1 187 ? 30.583 -6.437 -9.678 1.00 98.56 187 VAL A N 1
ATOM 1466 C CA . VAL A 1 187 ? 30.877 -6.090 -8.281 1.00 98.56 187 VAL A CA 1
ATOM 1467 C C . VAL A 1 187 ? 30.435 -4.665 -7.927 1.00 98.56 187 VAL A C 1
ATOM 1469 O O . VAL A 1 187 ? 29.926 -4.424 -6.832 1.00 98.56 187 VAL A O 1
ATOM 1472 N N . LYS A 1 188 ? 30.572 -3.704 -8.851 1.00 98.44 188 LYS A N 1
ATOM 1473 C CA . LYS A 1 188 ? 30.174 -2.305 -8.615 1.00 98.44 188 LYS A CA 1
ATOM 1474 C C . LYS A 1 188 ? 28.655 -2.152 -8.556 1.00 98.44 188 LYS A C 1
ATOM 1476 O O . LYS A 1 188 ? 28.176 -1.370 -7.738 1.00 98.44 188 LYS A O 1
ATOM 1481 N N . ALA A 1 189 ? 27.918 -2.863 -9.405 1.00 98.44 189 ALA A N 1
ATOM 1482 C CA . ALA A 1 189 ? 26.461 -2.854 -9.414 1.00 98.44 189 ALA A CA 1
ATOM 1483 C C . ALA A 1 189 ? 25.898 -3.537 -8.159 1.00 98.44 189 ALA A C 1
ATOM 1485 O O . ALA A 1 189 ? 25.061 -2.937 -7.488 1.00 98.44 189 ALA A O 1
ATOM 1486 N N . LEU A 1 190 ? 26.438 -4.704 -7.774 1.00 98.62 190 LEU A N 1
ATOM 1487 C CA . LEU A 1 190 ? 26.100 -5.379 -6.512 1.00 98.62 190 LEU A CA 1
ATOM 1488 C C . LEU A 1 190 ? 26.334 -4.456 -5.311 1.00 98.62 190 LEU A C 1
ATOM 1490 O O . LEU A 1 190 ? 25.437 -4.251 -4.500 1.00 98.62 190 LEU A O 1
ATOM 1494 N N . PHE A 1 191 ? 27.517 -3.840 -5.223 1.00 98.75 191 PHE A N 1
ATOM 1495 C CA . PHE A 1 191 ? 27.837 -2.931 -4.123 1.00 98.75 191 PHE A CA 1
ATOM 1496 C C . PHE A 1 191 ? 26.868 -1.741 -4.066 1.00 98.75 191 PHE A C 1
ATOM 1498 O O . PHE A 1 191 ? 26.324 -1.441 -3.007 1.00 98.75 191 PHE A O 1
ATOM 1505 N N . ARG A 1 192 ? 26.601 -1.089 -5.207 1.00 98.62 192 ARG A N 1
ATOM 1506 C CA . ARG A 1 192 ? 25.691 0.068 -5.278 1.00 98.62 192 ARG A CA 1
ATOM 1507 C C . ARG A 1 192 ? 24.257 -0.313 -4.917 1.00 98.62 192 ARG A C 1
ATOM 1509 O O . ARG A 1 192 ? 23.636 0.426 -4.156 1.00 98.62 192 ARG A O 1
ATOM 1516 N N . ARG A 1 193 ? 23.750 -1.453 -5.404 1.00 98.69 193 ARG A N 1
ATOM 1517 C CA . ARG A 1 193 ? 22.412 -1.954 -5.056 1.00 98.69 193 ARG A CA 1
ATOM 1518 C C . ARG A 1 193 ? 22.304 -2.264 -3.566 1.00 98.69 193 ARG A C 1
ATOM 1520 O O . ARG A 1 193 ? 21.367 -1.796 -2.928 1.00 98.69 193 ARG A O 1
ATOM 1527 N N . GLY A 1 194 ? 23.310 -2.930 -2.996 1.00 98.62 194 GLY A N 1
ATOM 1528 C CA . GLY A 1 194 ? 23.395 -3.180 -1.558 1.00 98.62 194 GLY A CA 1
ATOM 1529 C C . GLY A 1 194 ? 23.370 -1.891 -0.730 1.00 98.62 194 GLY A C 1
ATOM 1530 O O . GLY A 1 194 ? 22.606 -1.788 0.230 1.00 98.62 194 GLY A O 1
ATOM 1531 N N . SER A 1 195 ? 24.136 -0.869 -1.128 1.00 98.62 195 SER A N 1
ATOM 1532 C CA . SER A 1 195 ? 24.124 0.445 -0.466 1.00 98.62 195 SER A CA 1
ATOM 1533 C C . SER A 1 195 ? 22.771 1.150 -0.578 1.00 98.62 195 SER A C 1
ATOM 1535 O O . SER A 1 195 ? 22.295 1.707 0.410 1.00 98.62 195 SER A O 1
ATOM 1537 N N . LEU A 1 196 ? 22.137 1.124 -1.752 1.00 98.69 196 LEU A N 1
ATOM 1538 C CA . LEU A 1 196 ? 20.819 1.720 -1.979 1.00 98.69 196 LEU A CA 1
ATOM 1539 C C . LEU A 1 196 ? 19.739 1.038 -1.134 1.00 98.69 196 LEU A C 1
ATOM 1541 O O . LEU A 1 196 ? 19.062 1.720 -0.366 1.00 98.69 196 LEU A O 1
ATOM 1545 N N . ASN A 1 197 ? 19.645 -0.293 -1.191 1.00 98.56 197 ASN A N 1
ATOM 1546 C CA . ASN A 1 197 ? 18.713 -1.073 -0.375 1.00 98.56 197 ASN A CA 1
ATOM 1547 C C . ASN A 1 197 ? 18.939 -0.830 1.122 1.00 98.56 197 ASN A C 1
ATOM 1549 O O . ASN A 1 197 ? 17.984 -0.653 1.873 1.00 98.56 197 ASN A O 1
ATOM 1553 N N . PHE A 1 198 ? 20.189 -0.714 1.580 1.00 98.50 198 PHE A N 1
ATOM 1554 C CA . PHE A 1 198 ? 20.447 -0.402 2.986 1.00 98.50 198 PHE A CA 1
ATOM 1555 C C . PHE A 1 198 ? 19.930 0.988 3.398 1.00 98.50 198 PHE A C 1
ATOM 1557 O O . PHE A 1 198 ? 19.450 1.166 4.521 1.00 98.50 198 PHE A O 1
ATOM 1564 N N . VAL A 1 199 ? 19.997 1.983 2.510 1.00 98.19 199 VAL A N 1
ATOM 1565 C CA . VAL A 1 199 ? 19.416 3.310 2.768 1.00 98.19 199 VAL A CA 1
ATOM 1566 C C . VAL A 1 199 ? 17.884 3.267 2.729 1.00 98.19 199 VAL A C 1
ATOM 1568 O O . VAL A 1 199 ? 17.246 3.899 3.576 1.00 98.19 199 VAL A O 1
ATOM 1571 N N . VAL A 1 200 ? 17.294 2.497 1.809 1.00 97.81 200 VAL A N 1
ATOM 1572 C CA . VAL A 1 200 ? 15.841 2.263 1.749 1.00 97.81 200 VAL A CA 1
ATOM 1573 C C . VAL A 1 200 ? 15.354 1.623 3.048 1.00 97.81 200 VAL A C 1
ATOM 1575 O O . VAL A 1 200 ? 14.459 2.172 3.682 1.00 97.81 200 VAL A O 1
ATOM 1578 N N . ALA A 1 201 ? 16.019 0.565 3.521 1.00 97.81 201 ALA A N 1
ATOM 1579 C CA . ALA A 1 201 ? 15.659 -0.141 4.750 1.00 97.81 201 ALA A CA 1
ATOM 1580 C C . ALA A 1 201 ? 15.632 0.774 5.987 1.00 97.81 201 ALA A C 1
ATOM 1582 O O . ALA A 1 201 ? 14.723 0.687 6.807 1.00 97.81 201 ALA A O 1
ATOM 1583 N N . LYS A 1 202 ? 16.586 1.709 6.100 1.00 97.12 202 LYS A N 1
ATOM 1584 C CA . LYS A 1 202 ? 16.608 2.712 7.185 1.00 97.12 202 LYS A CA 1
ATOM 1585 C C . LYS A 1 202 ? 15.438 3.698 7.139 1.00 97.12 202 LYS A C 1
ATOM 1587 O O . LYS A 1 202 ? 15.194 4.379 8.131 1.00 97.12 202 LYS A O 1
ATOM 1592 N N . SER A 1 203 ? 14.780 3.819 5.991 1.00 95.25 203 SER A N 1
ATOM 1593 C CA . SER A 1 203 ? 13.676 4.753 5.753 1.00 95.25 203 SER A CA 1
ATOM 1594 C C . SER A 1 203 ? 12.303 4.069 5.823 1.00 95.25 203 SER A C 1
ATOM 1596 O O . SER A 1 203 ? 11.283 4.757 5.769 1.00 95.25 203 SER A O 1
ATOM 1598 N N . CYS A 1 204 ? 12.255 2.736 5.934 1.00 94.81 204 CYS A N 1
ATOM 1599 C CA . CYS A 1 204 ? 11.014 1.972 6.036 1.00 94.81 204 CYS A CA 1
ATOM 1600 C C . CYS A 1 204 ? 10.277 2.282 7.347 1.00 94.81 204 CYS A C 1
ATOM 1602 O O . CYS A 1 204 ? 10.880 2.391 8.416 1.00 94.81 204 CYS A O 1
ATOM 1604 N N . LYS A 1 205 ? 8.946 2.393 7.269 1.00 92.88 205 LYS A N 1
ATOM 1605 C CA . LYS A 1 205 ? 8.083 2.633 8.441 1.00 92.88 205 LYS A CA 1
ATOM 1606 C C . LYS A 1 205 ? 7.786 1.353 9.217 1.00 92.88 205 LYS A C 1
ATOM 1608 O O . LYS A 1 205 ? 7.490 1.411 10.408 1.00 92.88 205 LYS A O 1
ATOM 1613 N N . HIS A 1 206 ? 7.843 0.210 8.539 1.00 92.75 206 HIS A N 1
ATOM 1614 C CA . HIS A 1 206 ? 7.514 -1.088 9.105 1.00 92.75 206 HIS A CA 1
ATOM 1615 C C . HIS A 1 206 ? 8.781 -1.919 9.309 1.00 92.75 206 HIS A C 1
ATOM 1617 O O . HIS A 1 206 ? 9.599 -2.067 8.405 1.00 92.75 206 HIS A O 1
ATOM 1623 N N . ASN A 1 207 ? 8.928 -2.489 10.509 1.00 91.81 207 ASN A N 1
ATOM 1624 C CA . ASN A 1 207 ? 10.104 -3.279 10.884 1.00 91.81 207 ASN A CA 1
ATOM 1625 C C . ASN A 1 207 ? 10.271 -4.517 9.978 1.00 91.81 207 ASN A C 1
ATOM 1627 O O . ASN A 1 207 ? 11.373 -4.789 9.515 1.00 91.81 207 ASN A O 1
ATOM 1631 N N . ALA A 1 208 ? 9.176 -5.216 9.656 1.00 93.94 208 ALA A N 1
ATOM 1632 C CA . ALA A 1 208 ? 9.205 -6.391 8.780 1.00 93.94 208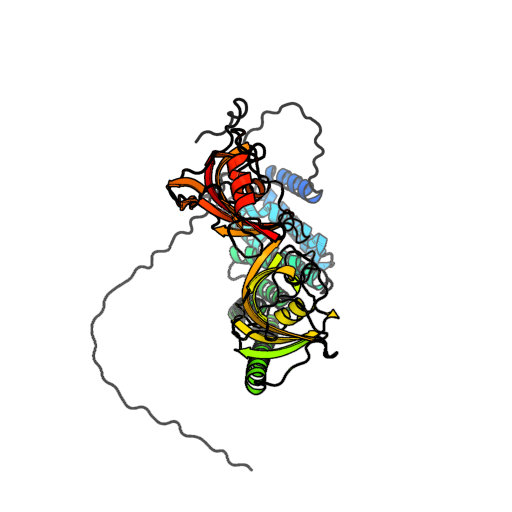 ALA A CA 1
ATOM 1633 C C . ALA A 1 208 ? 9.767 -6.069 7.381 1.00 93.94 208 ALA A C 1
ATOM 1635 O O . ALA A 1 208 ? 10.701 -6.725 6.928 1.00 93.94 208 ALA A O 1
ATOM 1636 N N . GLU A 1 209 ? 9.264 -5.002 6.754 1.00 95.19 209 GLU A N 1
ATOM 1637 C CA . GLU A 1 209 ? 9.739 -4.503 5.456 1.00 95.19 209 GLU A CA 1
ATOM 1638 C C . GLU A 1 209 ? 11.229 -4.116 5.521 1.00 95.19 209 GLU A C 1
ATOM 1640 O O . GLU A 1 209 ? 12.031 -4.527 4.683 1.00 95.19 209 GLU A O 1
ATOM 1645 N N . ALA A 1 210 ? 11.643 -3.401 6.576 1.00 96.94 210 ALA A N 1
ATOM 1646 C CA . ALA A 1 210 ? 13.043 -3.027 6.776 1.00 96.94 210 ALA A CA 1
ATOM 1647 C C . ALA A 1 210 ? 13.973 -4.254 6.873 1.00 96.94 210 ALA A C 1
ATOM 1649 O O . ALA A 1 210 ? 15.100 -4.228 6.366 1.00 96.94 210 ALA A O 1
ATOM 1650 N N . GLN A 1 211 ? 13.522 -5.333 7.525 1.00 97.12 211 GLN A N 1
ATOM 1651 C CA . GLN A 1 211 ? 14.286 -6.578 7.648 1.00 97.12 211 GLN A CA 1
ATOM 1652 C C . GLN A 1 211 ? 14.438 -7.305 6.307 1.00 97.12 211 GLN A C 1
ATOM 1654 O O . GLN A 1 211 ? 15.529 -7.815 6.033 1.00 97.12 211 GLN A O 1
ATOM 1659 N N . GLU A 1 212 ? 13.393 -7.330 5.478 1.00 97.62 212 GLU A N 1
ATOM 1660 C CA . GLU A 1 212 ? 13.412 -7.932 4.139 1.00 97.62 212 GLU A CA 1
ATOM 1661 C C . GLU A 1 212 ? 14.426 -7.231 3.229 1.00 97.62 212 GLU A C 1
ATOM 1663 O O . GLU A 1 212 ? 15.371 -7.864 2.749 1.00 97.62 212 GLU A O 1
ATOM 1668 N N . VAL A 1 213 ? 14.330 -5.903 3.113 1.00 97.75 213 VAL A N 1
ATOM 1669 C CA . VAL A 1 213 ? 15.246 -5.092 2.293 1.00 97.75 213 VAL A CA 1
ATOM 1670 C C . VAL A 1 213 ? 16.693 -5.188 2.806 1.00 97.75 213 VAL A C 1
ATOM 1672 O O . VAL A 1 213 ? 17.651 -5.259 2.028 1.00 97.75 213 VAL A O 1
ATOM 1675 N N . CYS A 1 214 ? 16.894 -5.265 4.128 1.00 98.06 214 CYS A N 1
ATOM 1676 C CA . CYS A 1 214 ? 18.213 -5.557 4.699 1.00 98.06 214 CYS A CA 1
ATOM 1677 C C . CYS A 1 214 ? 18.735 -6.949 4.304 1.00 98.06 214 CYS A C 1
ATOM 1679 O O . CYS A 1 214 ? 19.949 -7.131 4.186 1.00 98.06 214 CYS A O 1
ATOM 1681 N N . GLY A 1 215 ? 17.855 -7.937 4.134 1.00 97.62 215 GLY A N 1
ATOM 1682 C CA . GLY A 1 215 ? 18.197 -9.271 3.647 1.00 97.62 215 GLY A CA 1
ATOM 1683 C C . GLY A 1 215 ? 18.774 -9.232 2.234 1.00 97.62 215 GLY A C 1
ATOM 1684 O O . GLY A 1 215 ? 19.838 -9.810 1.995 1.00 97.62 215 GLY A O 1
ATOM 1685 N N . GLU A 1 216 ? 18.138 -8.480 1.336 1.00 98.12 216 GLU A N 1
ATOM 1686 C CA . GLU A 1 216 ? 18.621 -8.268 -0.033 1.00 98.12 216 GLU A CA 1
ATOM 1687 C C . GLU A 1 216 ? 19.981 -7.562 -0.057 1.00 98.12 216 GLU A C 1
ATOM 1689 O O . GLU A 1 216 ? 20.939 -8.058 -0.655 1.00 98.12 216 GLU A O 1
ATOM 1694 N N . ALA A 1 217 ? 20.110 -6.444 0.667 1.00 98.38 217 ALA A N 1
ATOM 1695 C CA . ALA A 1 217 ? 21.369 -5.703 0.749 1.00 98.38 217 ALA A CA 1
ATOM 1696 C C . ALA A 1 217 ? 22.511 -6.555 1.329 1.00 98.38 217 ALA A C 1
ATOM 1698 O O . ALA A 1 217 ? 23.650 -6.498 0.859 1.00 98.38 217 ALA A O 1
ATOM 1699 N N . LYS A 1 218 ? 22.214 -7.400 2.326 1.00 98.44 218 LYS A N 1
ATOM 1700 C CA . LYS A 1 218 ? 23.177 -8.358 2.880 1.00 98.44 218 LYS A CA 1
ATOM 1701 C C . LYS A 1 218 ? 23.657 -9.350 1.820 1.00 98.44 218 LYS A C 1
ATOM 1703 O O . LYS A 1 218 ? 24.854 -9.637 1.780 1.00 98.44 218 LYS A O 1
ATOM 1708 N N . ALA A 1 219 ? 22.750 -9.893 1.008 1.00 98.44 219 ALA A N 1
ATOM 1709 C CA . ALA A 1 219 ? 23.091 -10.851 -0.040 1.00 98.44 219 ALA A CA 1
ATOM 1710 C C . ALA A 1 219 ? 24.027 -10.225 -1.086 1.00 98.44 219 ALA A C 1
ATOM 1712 O O . ALA A 1 219 ? 25.029 -10.841 -1.455 1.00 98.44 219 ALA A O 1
ATOM 1713 N N . ASP A 1 220 ? 23.763 -8.981 -1.486 1.00 98.62 220 ASP A N 1
ATOM 1714 C CA . ASP A 1 220 ? 24.615 -8.250 -2.426 1.00 98.62 220 ASP A CA 1
ATOM 1715 C C . ASP A 1 220 ? 26.018 -7.992 -1.863 1.00 98.62 220 ASP A C 1
ATOM 1717 O O . ASP A 1 220 ? 27.013 -8.308 -2.519 1.00 98.62 220 ASP A O 1
ATOM 1721 N N . PHE A 1 221 ? 26.136 -7.498 -0.624 1.00 98.69 221 PHE A N 1
ATOM 1722 C CA . PHE A 1 221 ? 27.453 -7.284 -0.011 1.00 98.69 221 PHE A CA 1
ATOM 1723 C C . PHE A 1 221 ? 28.245 -8.583 0.178 1.00 98.69 221 PHE A C 1
ATOM 1725 O O . PHE A 1 221 ? 29.470 -8.570 0.049 1.00 98.69 221 PHE A O 1
ATOM 1732 N N . LEU A 1 222 ? 27.579 -9.706 0.465 1.00 98.25 222 LEU A N 1
ATOM 1733 C CA . LEU A 1 222 ? 28.248 -11.006 0.554 1.00 98.25 222 LEU A CA 1
ATOM 1734 C C . LEU A 1 222 ? 28.832 -11.434 -0.796 1.00 98.25 222 LEU A C 1
ATOM 1736 O O . LEU A 1 222 ? 29.995 -11.828 -0.828 1.00 98.25 222 LEU A O 1
ATOM 1740 N N . LYS A 1 223 ? 28.088 -11.270 -1.898 1.00 98.38 223 LYS A N 1
ATOM 1741 C CA . LYS A 1 223 ? 28.598 -11.541 -3.255 1.00 98.38 223 LYS A CA 1
ATOM 1742 C C . LYS A 1 223 ? 29.787 -10.647 -3.614 1.00 98.38 223 LYS A C 1
ATOM 1744 O O . LYS A 1 223 ? 30.761 -11.121 -4.189 1.00 98.38 223 LYS A O 1
ATOM 1749 N N . VAL A 1 224 ? 29.756 -9.369 -3.221 1.00 98.56 224 VAL A N 1
ATOM 1750 C CA . VAL A 1 224 ? 30.900 -8.453 -3.399 1.00 98.56 224 VAL A CA 1
ATOM 1751 C C . VAL A 1 224 ? 32.133 -8.946 -2.641 1.00 98.56 224 VAL A C 1
ATOM 1753 O O . VAL A 1 224 ? 33.230 -8.925 -3.187 1.00 98.56 224 VAL A O 1
ATOM 1756 N N . ILE A 1 225 ? 31.977 -9.397 -1.395 1.00 98.50 225 ILE A N 1
ATOM 1757 C CA . ILE A 1 225 ? 33.094 -9.890 -0.570 1.00 98.50 225 ILE A CA 1
ATOM 1758 C C . ILE A 1 225 ? 33.623 -11.235 -1.080 1.00 98.50 225 ILE A C 1
ATOM 1760 O O . ILE A 1 225 ? 34.819 -11.496 -0.968 1.00 98.50 225 ILE A O 1
ATOM 1764 N N . GLU A 1 226 ? 32.754 -12.084 -1.622 1.00 98.06 226 GLU A N 1
ATOM 1765 C CA . GLU A 1 226 ? 33.143 -13.340 -2.261 1.00 98.06 226 GLU A CA 1
ATOM 1766 C C . GLU A 1 226 ? 33.991 -13.082 -3.514 1.00 98.06 226 GLU A C 1
ATOM 1768 O O . GLU A 1 226 ? 35.071 -13.657 -3.647 1.00 98.06 226 GLU A O 1
ATOM 1773 N N . ALA A 1 227 ? 33.554 -12.158 -4.378 1.00 98.06 227 ALA A N 1
ATOM 1774 C CA . ALA A 1 227 ? 34.285 -11.768 -5.583 1.00 98.06 227 ALA A CA 1
ATOM 1775 C C . ALA A 1 227 ? 35.577 -10.987 -5.273 1.00 98.06 227 ALA A C 1
ATOM 1777 O O . ALA A 1 227 ? 36.618 -11.222 -5.888 1.00 98.06 227 ALA A O 1
ATOM 1778 N N . GLU A 1 228 ? 35.540 -10.075 -4.298 1.00 98.19 228 GLU A N 1
ATOM 1779 C CA . GLU A 1 228 ? 36.667 -9.233 -3.890 1.00 98.19 228 GLU A CA 1
ATOM 1780 C C . GLU A 1 228 ? 36.900 -9.293 -2.368 1.00 98.19 228 GLU A C 1
ATOM 1782 O O . GLU A 1 228 ? 36.545 -8.366 -1.627 1.00 98.19 228 GLU A O 1
ATOM 1787 N N . PRO A 1 229 ? 37.599 -10.326 -1.856 1.00 98.31 229 PRO A N 1
ATOM 1788 C CA . PRO A 1 229 ? 37.808 -10.483 -0.418 1.00 98.31 229 PRO A CA 1
ATOM 1789 C C . PRO A 1 229 ? 38.519 -9.302 0.249 1.00 98.31 229 PRO A C 1
ATOM 1791 O O . PRO A 1 229 ? 38.335 -9.081 1.444 1.00 98.31 229 PRO A O 1
ATOM 1794 N N . GLN A 1 230 ? 39.321 -8.529 -0.487 1.00 97.75 230 GLN A N 1
ATOM 1795 C CA . GLN A 1 230 ? 40.050 -7.366 0.035 1.00 97.75 230 GLN A CA 1
ATOM 1796 C C . GLN A 1 230 ? 39.229 -6.064 0.033 1.00 97.75 230 GLN A C 1
ATOM 1798 O O . GLN A 1 230 ? 39.737 -5.026 0.468 1.00 97.75 230 GLN A O 1
ATOM 1803 N N . ASN A 1 231 ? 37.969 -6.095 -0.414 1.00 98.31 231 ASN A N 1
ATOM 1804 C CA . ASN A 1 231 ? 37.106 -4.921 -0.465 1.00 98.31 231 ASN A CA 1
ATOM 1805 C C . ASN A 1 231 ? 36.700 -4.477 0.956 1.00 98.31 231 ASN A C 1
ATOM 1807 O O . ASN A 1 231 ? 35.794 -5.024 1.591 1.00 98.31 231 ASN A O 1
ATOM 1811 N N . ARG A 1 232 ? 37.429 -3.490 1.494 1.00 98.25 232 ARG A N 1
ATOM 1812 C CA . ARG A 1 232 ? 37.226 -2.971 2.859 1.00 98.25 232 ARG A CA 1
ATOM 1813 C C . ARG A 1 232 ? 35.893 -2.243 3.020 1.00 98.25 232 ARG A C 1
ATOM 1815 O O . ARG A 1 232 ? 35.325 -2.285 4.107 1.00 98.25 232 ARG A O 1
ATOM 1822 N N . GLU A 1 233 ? 35.414 -1.601 1.961 1.00 98.12 233 GLU A N 1
ATOM 1823 C CA . GLU A 1 233 ? 34.183 -0.812 1.968 1.00 98.12 233 GLU A CA 1
ATOM 1824 C C . GLU A 1 233 ? 32.957 -1.722 2.108 1.00 98.12 233 GLU A C 1
ATOM 1826 O O . GLU A 1 233 ? 32.172 -1.554 3.039 1.00 98.12 233 GLU A O 1
ATOM 1831 N N . ALA A 1 234 ? 32.868 -2.781 1.296 1.00 98.19 234 ALA A N 1
ATOM 1832 C CA . ALA A 1 234 ? 31.795 -3.776 1.382 1.00 98.19 234 ALA A CA 1
ATOM 1833 C C . ALA A 1 234 ? 31.724 -4.457 2.756 1.00 98.19 234 ALA A C 1
ATOM 1835 O O . ALA A 1 234 ? 30.642 -4.665 3.303 1.00 98.19 234 ALA A O 1
ATOM 1836 N N . ARG A 1 235 ? 32.878 -4.760 3.364 1.00 98.31 235 ARG A N 1
ATOM 1837 C CA . ARG A 1 235 ? 32.937 -5.315 4.727 1.00 98.31 235 ARG A CA 1
ATOM 1838 C C . ARG A 1 235 ? 32.440 -4.324 5.783 1.00 98.31 235 ARG A C 1
ATOM 1840 O O . ARG A 1 235 ? 31.801 -4.747 6.747 1.00 98.31 235 ARG A O 1
ATOM 1847 N N . ALA A 1 236 ? 32.748 -3.036 5.629 1.00 98.31 236 ALA A N 1
ATOM 1848 C CA . ALA A 1 236 ? 32.295 -1.994 6.547 1.00 98.31 236 ALA A CA 1
ATOM 1849 C C . ALA A 1 236 ? 30.774 -1.794 6.456 1.00 98.31 236 ALA A C 1
ATOM 1851 O O . ALA A 1 236 ? 30.103 -1.810 7.490 1.00 98.31 236 ALA A O 1
ATOM 1852 N N . GLU A 1 237 ? 30.230 -1.705 5.240 1.00 98.25 237 GLU A N 1
ATOM 1853 C CA . GLU A 1 237 ? 28.785 -1.599 5.001 1.00 98.25 237 GLU A CA 1
ATOM 1854 C C . GLU A 1 237 ? 28.030 -2.842 5.490 1.00 98.25 237 GLU A C 1
ATOM 1856 O O . GLU A 1 237 ? 27.043 -2.721 6.217 1.00 98.25 237 GLU A O 1
ATOM 1861 N N . LEU A 1 238 ? 28.540 -4.051 5.217 1.00 98.31 238 LEU A N 1
ATOM 1862 C CA . LEU A 1 238 ? 27.944 -5.290 5.726 1.00 98.31 238 LEU A CA 1
ATOM 1863 C C . LEU A 1 238 ? 27.899 -5.315 7.260 1.00 98.31 238 LEU A C 1
ATOM 1865 O O . LEU A 1 238 ? 26.912 -5.766 7.843 1.00 98.31 238 LEU A O 1
ATOM 1869 N N . LYS A 1 239 ? 28.949 -4.829 7.931 1.00 98.25 239 LYS A N 1
ATOM 1870 C CA . LYS A 1 239 ? 28.972 -4.736 9.396 1.00 98.25 239 LYS A CA 1
ATOM 1871 C C . LYS A 1 239 ? 27.912 -3.754 9.905 1.00 98.25 239 LYS A C 1
ATOM 1873 O O . LYS A 1 239 ? 27.159 -4.109 10.812 1.00 98.25 239 LYS A O 1
ATOM 1878 N N . ALA A 1 240 ? 27.822 -2.562 9.312 1.00 98.19 240 ALA A N 1
ATOM 1879 C CA . ALA A 1 240 ? 26.814 -1.564 9.673 1.00 98.19 240 ALA A CA 1
ATOM 1880 C C . ALA A 1 240 ? 25.385 -2.096 9.461 1.00 98.19 240 ALA A C 1
ATOM 1882 O O . ALA A 1 240 ? 24.514 -1.917 10.315 1.00 98.19 240 ALA A O 1
ATOM 1883 N N . LEU A 1 241 ? 25.156 -2.821 8.365 1.00 98.19 241 LEU A N 1
ATOM 1884 C CA . LEU A 1 241 ? 23.887 -3.482 8.073 1.00 98.19 241 LEU A CA 1
ATOM 1885 C C . LEU A 1 241 ? 23.545 -4.560 9.108 1.00 98.19 241 LEU A C 1
ATOM 1887 O O . LEU A 1 241 ? 22.414 -4.630 9.587 1.00 98.19 241 LEU A O 1
ATOM 1891 N N . GLN A 1 242 ? 24.516 -5.382 9.511 1.00 98.06 242 GLN A N 1
ATOM 1892 C CA . GLN A 1 242 ? 24.311 -6.400 10.547 1.00 98.06 242 GLN A CA 1
ATOM 1893 C C . GLN A 1 242 ? 23.980 -5.791 11.915 1.00 98.06 242 GLN A C 1
ATOM 1895 O O . GLN A 1 242 ? 23.190 -6.368 12.667 1.00 98.06 242 GLN A O 1
ATOM 1900 N N . GLU A 1 243 ? 24.575 -4.651 12.261 1.00 98.00 243 GLU A N 1
ATOM 1901 C CA . GLU A 1 243 ? 24.245 -3.909 13.482 1.00 98.00 243 GLU A CA 1
ATOM 1902 C C . GLU A 1 243 ? 22.819 -3.347 13.426 1.00 98.00 243 GLU A C 1
ATOM 1904 O O . GLU A 1 243 ? 22.070 -3.504 14.393 1.00 98.00 243 GLU A O 1
ATOM 1909 N N . HIS A 1 244 ? 22.404 -2.794 12.283 1.00 97.69 244 HIS A N 1
ATOM 1910 C CA . HIS A 1 244 ? 21.035 -2.315 12.078 1.00 97.69 244 HIS A CA 1
ATOM 1911 C C . HIS A 1 244 ? 19.999 -3.449 12.163 1.00 97.69 244 HIS A C 1
ATOM 1913 O O . HIS A 1 244 ? 19.033 -3.338 12.915 1.00 97.69 244 HIS A O 1
ATOM 1919 N N . LEU A 1 245 ? 20.246 -4.596 11.519 1.00 97.19 245 LEU A N 1
ATOM 1920 C CA . LEU A 1 245 ? 19.393 -5.789 11.637 1.00 97.19 245 LEU A CA 1
ATOM 1921 C C . LEU A 1 245 ? 19.254 -6.281 13.087 1.00 97.19 245 LEU A C 1
ATOM 1923 O O . LEU A 1 245 ? 18.182 -6.718 13.504 1.00 97.19 245 LEU A O 1
ATOM 1927 N N . LYS A 1 246 ? 20.329 -6.221 13.884 1.00 97.62 246 LYS A N 1
ATOM 1928 C CA . LYS A 1 246 ? 20.267 -6.564 15.316 1.00 97.62 246 LYS A CA 1
ATOM 1929 C C . LYS A 1 246 ? 19.422 -5.568 16.111 1.00 97.62 246 LYS A C 1
ATOM 1931 O O . LYS A 1 246 ? 18.800 -5.982 17.091 1.00 97.62 246 LYS A O 1
ATOM 1936 N N . ALA A 1 247 ? 19.424 -4.291 15.728 1.00 97.44 247 ALA A N 1
ATOM 1937 C CA . ALA A 1 247 ? 18.584 -3.267 16.341 1.00 97.44 247 ALA A CA 1
ATOM 1938 C C . ALA A 1 247 ? 17.101 -3.507 16.020 1.00 97.44 247 ALA A C 1
ATOM 1940 O O . ALA A 1 247 ? 16.307 -3.604 16.952 1.00 97.44 247 ALA A O 1
ATOM 1941 N N . LEU A 1 248 ? 16.763 -3.746 14.749 1.00 95.19 248 LEU A N 1
ATOM 1942 C CA . LEU A 1 248 ? 15.404 -4.082 14.299 1.00 95.19 248 LEU A CA 1
ATOM 1943 C C . LEU A 1 248 ? 14.824 -5.294 15.051 1.00 95.19 248 LEU A C 1
ATOM 1945 O O . LEU A 1 248 ? 13.742 -5.217 15.631 1.00 95.19 248 LEU A O 1
ATOM 1949 N N . LYS A 1 249 ? 15.600 -6.380 15.177 1.00 96.12 249 LYS A N 1
ATOM 1950 C CA . LYS A 1 249 ? 15.206 -7.580 15.946 1.00 96.12 249 LYS A CA 1
ATOM 1951 C C . LYS A 1 249 ? 15.139 -7.373 17.459 1.00 96.12 249 LYS A C 1
ATOM 1953 O O . LYS A 1 249 ? 14.608 -8.209 18.192 1.00 96.12 249 LYS A O 1
ATOM 1958 N N . ARG A 1 250 ? 15.799 -6.342 17.988 1.00 96.12 250 ARG A N 1
ATOM 1959 C CA . ARG A 1 250 ? 15.679 -5.980 19.406 1.00 96.12 250 ARG A CA 1
ATOM 1960 C C . ARG A 1 250 ? 14.386 -5.214 19.629 1.00 96.12 250 ARG A C 1
ATOM 1962 O O . ARG A 1 250 ? 13.668 -5.560 20.556 1.00 96.12 250 ARG A O 1
ATOM 1969 N N . GLU A 1 251 ? 14.102 -4.240 18.773 1.00 93.44 251 GLU A N 1
ATOM 1970 C CA . GLU A 1 251 ? 12.866 -3.463 18.805 1.00 93.44 251 GLU A CA 1
ATOM 1971 C C . GLU A 1 251 ? 11.632 -4.356 18.662 1.00 93.44 251 GLU A C 1
ATOM 1973 O O . GLU A 1 251 ? 10.700 -4.222 19.446 1.00 93.44 251 GLU A O 1
ATOM 1978 N N . GLU A 1 252 ? 11.668 -5.328 17.749 1.00 92.69 252 GLU A N 1
ATOM 1979 C CA . GLU A 1 252 ? 10.613 -6.333 17.574 1.00 92.69 252 GLU A CA 1
ATOM 1980 C C . GLU A 1 252 ? 10.337 -7.098 18.878 1.00 92.69 252 GLU A C 1
ATOM 1982 O O . GLU A 1 252 ? 9.234 -7.037 19.416 1.00 92.69 252 GLU A O 1
ATOM 1987 N N . ARG A 1 253 ? 11.371 -7.702 19.480 1.00 93.06 253 ARG A N 1
ATOM 1988 C CA . ARG A 1 253 ? 11.248 -8.415 20.766 1.00 93.06 253 ARG A CA 1
ATOM 1989 C C . ARG A 1 253 ? 10.820 -7.512 21.921 1.00 93.06 253 ARG A C 1
ATOM 1991 O O . ARG A 1 253 ? 10.181 -7.971 22.865 1.00 93.06 253 ARG A O 1
ATOM 1998 N N . GLU A 1 254 ? 11.229 -6.247 21.919 1.00 89.81 254 GLU A N 1
ATOM 1999 C CA . GLU A 1 254 ? 10.771 -5.276 22.913 1.00 89.81 254 GLU A CA 1
ATOM 2000 C C . GLU A 1 254 ? 9.294 -4.923 22.714 1.00 89.81 254 GLU A C 1
ATOM 2002 O O . GLU A 1 254 ? 8.572 -4.812 23.705 1.00 89.81 254 GLU A O 1
ATOM 2007 N N . GLY A 1 255 ? 8.838 -4.796 21.468 1.00 82.31 255 GLY A N 1
ATOM 2008 C CA . GLY A 1 255 ? 7.433 -4.637 21.103 1.00 82.31 255 GLY A CA 1
ATOM 2009 C C . GLY A 1 255 ? 6.591 -5.815 21.584 1.00 82.31 255 GLY A C 1
ATOM 2010 O O . GLY A 1 255 ? 5.660 -5.612 22.362 1.00 82.31 255 GLY A O 1
ATOM 2011 N N . GLU A 1 256 ? 6.997 -7.039 21.244 1.00 83.75 256 GLU A N 1
ATOM 2012 C CA . GLU A 1 256 ? 6.350 -8.280 21.696 1.00 83.75 256 GLU A CA 1
ATOM 2013 C C . GLU A 1 256 ? 6.273 -8.358 23.226 1.00 83.75 256 GLU A C 1
ATOM 2015 O O . GLU A 1 256 ? 5.232 -8.676 23.797 1.00 83.75 256 GLU A O 1
ATOM 2020 N N . ARG A 1 257 ? 7.360 -8.014 23.931 1.00 79.94 257 ARG A N 1
ATOM 2021 C CA . ARG A 1 257 ? 7.371 -7.984 25.404 1.00 79.94 257 ARG A CA 1
ATOM 2022 C C . ARG A 1 257 ? 6.409 -6.950 25.976 1.00 79.94 257 ARG A C 1
ATOM 2024 O O . ARG A 1 257 ? 5.796 -7.219 27.008 1.00 79.94 257 ARG A O 1
ATOM 2031 N N . ARG A 1 258 ? 6.290 -5.769 25.360 1.00 78.56 258 ARG A N 1
ATOM 2032 C CA . ARG A 1 258 ? 5.329 -4.739 25.793 1.00 78.56 258 ARG A CA 1
ATOM 2033 C C . ARG A 1 258 ? 3.897 -5.221 25.585 1.00 78.56 258 ARG A C 1
ATOM 2035 O O . ARG A 1 258 ? 3.079 -5.041 26.481 1.00 78.56 258 ARG A O 1
ATOM 2042 N N . GLU A 1 259 ? 3.616 -5.869 24.461 1.00 72.69 259 GLU A N 1
ATOM 2043 C CA . GLU A 1 259 ? 2.296 -6.434 24.160 1.00 72.69 259 GLU A CA 1
ATOM 2044 C C . GLU A 1 259 ? 1.939 -7.579 25.113 1.00 72.69 259 GLU A C 1
ATOM 2046 O O . GLU A 1 259 ? 0.871 -7.565 25.728 1.00 72.69 259 GLU A O 1
ATOM 2051 N N . PHE A 1 260 ? 2.871 -8.501 25.356 1.00 72.12 260 PHE A N 1
ATOM 2052 C CA . PHE A 1 260 ? 2.681 -9.600 26.301 1.00 72.12 260 PHE A CA 1
ATOM 2053 C C . PHE A 1 260 ? 2.528 -9.111 27.754 1.00 72.12 260 PHE A C 1
ATOM 2055 O O . PHE A 1 260 ? 1.674 -9.595 28.498 1.00 72.12 260 PHE A O 1
ATOM 2062 N N . SER A 1 261 ? 3.314 -8.110 28.169 1.00 68.12 261 SER A N 1
ATOM 2063 C CA . SER A 1 261 ? 3.200 -7.484 29.495 1.00 68.12 261 SER A CA 1
ATOM 2064 C C . SER A 1 261 ? 1.856 -6.774 29.682 1.00 68.12 261 SER A C 1
ATOM 2066 O O . SER A 1 261 ? 1.247 -6.853 30.753 1.00 68.12 261 SER A O 1
ATOM 2068 N N . PHE A 1 262 ? 1.348 -6.125 28.631 1.00 63.22 262 PHE A N 1
ATOM 2069 C CA . PHE A 1 262 ? 0.032 -5.493 28.652 1.00 63.22 262 PHE A CA 1
ATOM 2070 C C . PHE A 1 262 ? -1.087 -6.529 28.817 1.00 63.22 262 PHE A C 1
ATOM 2072 O O . PHE A 1 262 ? -1.931 -6.368 29.700 1.00 63.22 262 PHE A O 1
ATOM 2079 N N . ALA A 1 263 ? -1.039 -7.635 28.069 1.00 60.53 263 ALA A N 1
ATOM 2080 C CA . ALA A 1 263 ? -1.987 -8.741 28.213 1.00 60.53 263 ALA A CA 1
ATOM 2081 C C . ALA A 1 263 ? -1.949 -9.358 29.626 1.00 60.53 263 ALA A C 1
ATOM 2083 O O . ALA A 1 263 ? -2.988 -9.538 30.263 1.00 60.53 263 ALA A O 1
ATOM 2084 N N . SER A 1 264 ? -0.752 -9.592 30.175 1.00 59.12 264 SER A N 1
ATOM 2085 C CA . SER A 1 264 ? -0.591 -10.115 31.539 1.00 59.12 264 SER A CA 1
ATOM 2086 C C . SER A 1 264 ? -1.096 -9.143 32.614 1.00 59.12 264 SER A C 1
ATOM 2088 O O . SER A 1 264 ? -1.625 -9.581 33.637 1.00 59.12 264 SER A O 1
ATOM 2090 N N . THR A 1 265 ? -0.954 -7.833 32.401 1.00 58.88 265 THR A N 1
ATOM 2091 C CA . THR A 1 265 ? -1.435 -6.804 33.339 1.00 58.88 265 THR A CA 1
ATOM 2092 C C . THR A 1 265 ? -2.958 -6.663 33.284 1.00 58.88 265 THR A C 1
ATOM 2094 O O . THR A 1 265 ? -3.594 -6.485 34.323 1.00 58.88 265 THR A O 1
ATOM 2097 N N . LEU A 1 266 ? -3.564 -6.805 32.100 1.00 56.34 266 LEU A N 1
ATOM 2098 C CA . LEU A 1 266 ? -5.020 -6.813 31.937 1.00 56.34 266 LEU A CA 1
ATOM 2099 C C . LEU A 1 266 ? -5.668 -8.041 32.586 1.00 56.34 266 LEU A C 1
ATOM 2101 O O . LEU A 1 266 ? -6.677 -7.892 33.273 1.00 56.34 266 LEU A O 1
ATOM 2105 N N . CYS A 1 267 ? -5.055 -9.222 32.470 1.00 56.50 267 CYS A N 1
ATOM 2106 C CA . CYS A 1 267 ? -5.533 -10.422 33.164 1.00 56.50 267 CYS A CA 1
ATOM 2107 C C . CYS A 1 267 ? -5.410 -10.316 34.698 1.00 56.50 267 CYS A C 1
ATOM 2109 O O . CYS A 1 267 ? -6.252 -10.850 35.417 1.00 56.50 267 CYS A O 1
ATOM 2111 N N . GLY A 1 268 ? -4.400 -9.607 35.218 1.00 56.62 268 GLY A N 1
ATOM 2112 C CA . GLY A 1 268 ? -4.196 -9.413 36.662 1.00 56.62 268 GLY A CA 1
ATOM 2113 C C . GLY A 1 268 ? -5.077 -8.337 37.316 1.00 56.62 268 GLY A C 1
ATOM 2114 O O . GLY A 1 268 ? -5.218 -8.325 38.538 1.00 56.62 268 GLY A O 1
ATOM 2115 N N . LEU A 1 269 ? -5.681 -7.439 36.530 1.00 54.03 269 LEU A N 1
ATOM 2116 C CA . LEU A 1 269 ? -6.539 -6.341 37.007 1.00 54.03 269 LEU A CA 1
ATOM 2117 C C . LEU A 1 269 ? -8.041 -6.662 36.983 1.00 54.03 269 LEU A C 1
ATOM 2119 O O . LEU A 1 269 ? -8.853 -5.760 37.215 1.00 54.03 269 LEU A O 1
ATOM 2123 N N . GLY A 1 270 ? -8.404 -7.926 36.732 1.00 54.88 270 GLY A N 1
ATOM 2124 C CA . GLY A 1 270 ? -9.786 -8.399 36.721 1.00 54.88 270 GLY A CA 1
ATOM 2125 C C . GLY A 1 270 ? -10.605 -7.781 37.858 1.00 54.88 270 GLY A C 1
ATOM 2126 O O . GLY A 1 270 ? -10.247 -7.895 39.029 1.00 54.88 270 GLY A O 1
ATOM 2127 N N . PHE A 1 271 ? -11.686 -7.100 37.475 1.00 64.62 271 PHE A N 1
ATOM 2128 C CA . PHE A 1 271 ? -12.714 -6.451 38.302 1.00 64.62 271 PHE A CA 1
ATOM 2129 C C . PHE A 1 271 ? -12.497 -5.020 38.800 1.00 64.62 271 PHE A C 1
ATOM 2131 O O . PHE A 1 271 ? -13.485 -4.443 39.264 1.00 64.62 271 PHE A O 1
ATOM 2138 N N . LYS A 1 272 ? -11.318 -4.392 38.699 1.00 84.19 272 LYS A N 1
ATOM 2139 C CA . LYS A 1 272 ? -11.224 -2.971 39.090 1.00 84.19 272 LYS A CA 1
ATOM 2140 C C . LYS A 1 272 ? -11.774 -2.068 37.992 1.00 84.19 272 LYS A C 1
ATOM 2142 O O . LYS A 1 272 ? -11.322 -2.104 36.852 1.00 84.19 272 LYS A O 1
ATOM 2147 N N . GLU A 1 273 ? -12.758 -1.261 38.368 1.00 92.19 273 GLU A N 1
ATOM 2148 C CA . GLU A 1 273 ? -13.319 -0.216 37.522 1.00 92.19 273 GLU A CA 1
ATOM 2149 C C . GLU A 1 273 ? -12.218 0.787 37.132 1.00 92.19 273 GLU A C 1
ATOM 2151 O O . GLU A 1 273 ? -11.474 1.280 37.984 1.00 92.19 273 GLU A O 1
ATOM 2156 N N . LYS A 1 274 ? -12.086 1.051 35.832 1.00 92.94 274 LYS A N 1
ATOM 2157 C CA . LYS A 1 274 ? -11.114 1.969 35.238 1.00 92.94 274 LYS A CA 1
ATOM 2158 C C . LYS A 1 274 ? -11.838 3.183 34.682 1.00 92.94 274 LYS A C 1
ATOM 2160 O O . LYS A 1 274 ? -12.721 3.045 33.843 1.00 92.94 274 LYS A O 1
ATOM 2165 N N . ASP A 1 275 ? -11.413 4.365 35.097 1.00 94.56 275 ASP A N 1
ATOM 2166 C CA . ASP A 1 275 ? -11.832 5.619 34.482 1.00 94.56 275 ASP A CA 1
ATOM 2167 C C . ASP A 1 275 ? -11.083 5.825 33.157 1.00 94.56 275 ASP A C 1
ATOM 2169 O O . ASP A 1 275 ? -9.849 5.835 33.126 1.00 94.56 275 ASP A O 1
ATOM 2173 N N . LEU A 1 276 ? -11.823 5.905 32.050 1.00 92.62 276 LEU A N 1
ATOM 2174 C CA . LEU A 1 276 ? -11.251 5.991 30.705 1.00 92.62 276 LEU A CA 1
ATOM 2175 C C . LEU A 1 276 ? -10.846 7.415 30.317 1.00 92.62 276 LEU A C 1
ATOM 2177 O O . LEU A 1 276 ? -9.993 7.569 29.444 1.00 92.62 276 LEU A O 1
ATOM 2181 N N . LEU A 1 277 ? -11.442 8.431 30.944 1.00 91.62 277 LEU A N 1
ATOM 2182 C CA . LEU A 1 277 ? -11.194 9.845 30.637 1.00 91.62 277 LEU A CA 1
ATOM 2183 C C . LEU A 1 277 ? -10.500 10.592 31.784 1.00 91.62 277 LEU A C 1
ATOM 2185 O O . LEU A 1 277 ? -9.961 11.674 31.567 1.00 91.62 277 LEU A O 1
ATOM 2189 N N . GLY A 1 278 ? -10.481 10.018 32.989 1.00 93.25 278 GLY A N 1
ATOM 2190 C CA . GLY A 1 278 ? -9.882 10.623 34.182 1.00 93.25 278 GLY A CA 1
ATOM 2191 C C . GLY A 1 278 ? -10.784 11.642 34.890 1.00 93.25 278 GLY A C 1
ATOM 2192 O O . GLY A 1 278 ? -10.366 12.228 35.887 1.00 93.25 278 GLY A O 1
ATOM 2193 N N . ASP A 1 279 ? -11.998 11.869 34.378 1.00 95.50 279 ASP A N 1
ATOM 2194 C CA . ASP A 1 279 ? -13.017 12.768 34.936 1.00 95.50 279 ASP A CA 1
ATOM 2195 C C . ASP A 1 279 ? -14.189 12.013 35.598 1.00 95.50 279 ASP A C 1
ATOM 2197 O O . ASP A 1 279 ? -15.156 12.624 36.054 1.00 95.50 279 ASP A O 1
ATOM 2201 N N . GLY A 1 280 ? -14.126 10.681 35.639 1.00 95.44 280 GLY A N 1
ATOM 2202 C CA . GLY A 1 280 ? -15.156 9.794 36.168 1.00 95.44 280 GLY A CA 1
ATOM 2203 C C . GLY A 1 280 ? -16.399 9.649 35.288 1.00 95.44 280 GLY A C 1
ATOM 2204 O O . GLY A 1 280 ? -17.317 8.933 35.695 1.00 95.44 280 GLY A O 1
ATOM 2205 N N . SER A 1 281 ? -16.451 10.295 34.115 1.00 97.38 281 SER A N 1
ATOM 2206 C CA . SER A 1 281 ? -17.646 10.349 33.259 1.00 97.38 281 SER A CA 1
ATOM 2207 C C . SER A 1 281 ? -17.840 9.116 32.377 1.00 97.38 281 SER A C 1
ATOM 2209 O O . SER A 1 281 ? -18.960 8.856 31.936 1.00 97.38 281 SER A O 1
ATOM 2211 N N . VAL A 1 282 ? -16.776 8.346 32.129 1.00 97.50 282 VAL A N 1
ATOM 2212 C CA . VAL A 1 282 ? -16.841 7.043 31.457 1.00 97.50 282 VAL A CA 1
ATOM 2213 C C . VAL A 1 282 ? -15.960 6.063 32.213 1.00 97.50 282 VAL A C 1
ATOM 2215 O O . VAL A 1 282 ? -14.730 6.117 32.131 1.00 97.50 282 VAL A O 1
ATOM 2218 N N . ARG A 1 283 ? -16.589 5.143 32.940 1.00 96.50 283 ARG A N 1
ATOM 2219 C CA . ARG A 1 283 ? -15.888 4.121 33.719 1.00 96.50 283 ARG A CA 1
ATOM 2220 C C . ARG A 1 283 ? -16.175 2.739 33.160 1.00 96.50 283 ARG A C 1
ATOM 2222 O O . ARG A 1 283 ? -17.289 2.466 32.730 1.00 96.50 283 ARG A O 1
ATOM 2229 N N . LYS A 1 284 ? -15.163 1.878 33.144 1.00 95.75 284 LYS A N 1
ATOM 2230 C CA . LYS A 1 284 ? -15.189 0.552 32.524 1.00 95.75 284 LYS A CA 1
ATOM 2231 C C . LYS A 1 284 ? -14.791 -0.523 33.519 1.00 95.75 284 LYS A C 1
ATOM 2233 O O . LYS A 1 284 ? -13.755 -0.419 34.168 1.00 95.75 284 LYS A O 1
ATOM 2238 N N . GLN A 1 285 ? -15.535 -1.614 33.534 1.00 94.31 285 GLN A N 1
ATOM 2239 C CA . GLN A 1 285 ? -15.179 -2.859 34.192 1.00 94.31 285 GLN A CA 1
ATOM 2240 C C . GLN A 1 285 ? -15.260 -3.993 33.168 1.00 94.31 285 GLN A C 1
ATOM 2242 O O . GLN A 1 285 ? -16.309 -4.222 32.573 1.00 94.31 285 GLN A O 1
ATOM 2247 N N . ILE A 1 286 ? -14.155 -4.701 32.938 1.00 93.19 286 ILE A N 1
ATOM 2248 C CA . ILE A 1 286 ? -14.130 -5.833 32.000 1.00 93.19 286 ILE A CA 1
ATOM 2249 C C . ILE A 1 286 ? -14.908 -7.000 32.622 1.00 93.19 286 ILE A C 1
ATOM 2251 O O . ILE A 1 286 ? -14.608 -7.403 33.746 1.00 93.19 286 ILE A O 1
ATOM 2255 N N . LEU A 1 287 ? -15.899 -7.521 31.895 1.00 93.19 287 LEU A N 1
ATOM 2256 C CA . LEU A 1 287 ? -16.683 -8.702 32.277 1.00 93.19 287 LEU A CA 1
ATOM 2257 C C . LEU A 1 287 ? -16.118 -9.968 31.626 1.00 93.19 287 LEU A C 1
ATOM 2259 O O . LEU A 1 287 ? -15.993 -10.999 32.280 1.00 93.19 287 LEU A O 1
ATOM 2263 N N . SER A 1 288 ? -15.747 -9.867 30.351 1.00 92.44 288 SER A N 1
ATOM 2264 C CA . SER A 1 288 ? -15.069 -10.907 29.579 1.00 92.44 288 SER A CA 1
ATOM 2265 C C . SER A 1 288 ? -14.009 -10.251 28.707 1.00 92.44 288 SER A C 1
ATOM 2267 O O . SER A 1 288 ? -14.298 -9.258 28.040 1.00 92.44 288 SER A O 1
ATOM 2269 N N . ALA A 1 289 ? -12.787 -10.781 28.722 1.00 90.62 289 ALA A N 1
ATOM 2270 C CA . ALA A 1 289 ? -11.715 -10.289 27.864 1.00 90.62 289 ALA A CA 1
ATOM 2271 C C . ALA A 1 289 ? -11.995 -10.648 26.396 1.00 90.62 289 ALA A C 1
ATOM 2273 O O . ALA A 1 289 ? -12.568 -11.700 26.114 1.00 90.62 289 ALA A O 1
ATOM 2274 N N . GLY A 1 290 ? -11.591 -9.766 25.482 1.00 90.19 290 GLY A N 1
ATOM 2275 C CA . GLY A 1 290 ? -11.551 -10.072 24.057 1.00 90.19 290 GLY A CA 1
ATOM 2276 C C . GLY A 1 290 ? -10.290 -10.848 23.673 1.00 90.19 290 GLY A C 1
ATOM 2277 O O . GLY A 1 290 ? -9.597 -11.413 24.519 1.00 90.19 290 GLY A O 1
ATOM 2278 N N . ASP A 1 291 ? -9.963 -10.832 22.387 1.00 86.12 291 ASP A N 1
ATOM 2279 C CA . ASP A 1 291 ? -8.788 -11.489 21.805 1.00 86.12 291 ASP A CA 1
ATOM 2280 C C . ASP A 1 291 ? -7.437 -10.849 22.184 1.00 86.12 291 ASP A C 1
ATOM 2282 O O . ASP A 1 291 ? -6.383 -11.422 21.914 1.00 86.12 291 ASP A O 1
ATOM 2286 N N . GLY A 1 292 ? -7.448 -9.667 22.809 1.00 79.62 292 GLY A N 1
ATOM 2287 C CA . GLY A 1 292 ? -6.238 -8.915 23.151 1.00 79.62 292 GLY A CA 1
ATOM 2288 C C . GLY A 1 292 ? -5.565 -8.218 21.961 1.00 79.62 292 GLY A C 1
ATOM 2289 O O . GLY A 1 292 ? -4.529 -7.576 22.144 1.00 79.62 292 GLY A O 1
ATOM 2290 N N . GLY A 1 293 ? -6.137 -8.316 20.759 1.00 79.81 293 GLY A N 1
ATOM 2291 C CA . GLY A 1 293 ? -5.585 -7.747 19.539 1.00 79.81 293 GLY A CA 1
ATOM 2292 C C . GLY A 1 293 ? -5.693 -6.223 19.507 1.00 79.81 293 GLY A C 1
ATOM 2293 O O . GLY A 1 293 ? -6.714 -5.632 19.877 1.00 79.81 293 GLY A O 1
ATOM 2294 N N . LYS A 1 294 ? -4.645 -5.559 19.008 1.00 77.44 294 LYS A N 1
ATOM 2295 C CA . LYS A 1 294 ? -4.745 -4.157 18.587 1.00 77.44 294 LYS A CA 1
ATOM 2296 C C . LYS A 1 294 ? -5.576 -4.105 17.312 1.00 77.44 294 LYS A C 1
ATOM 2298 O O . LYS A 1 294 ? -5.066 -4.369 16.230 1.00 77.44 294 LYS A O 1
ATOM 2303 N N . TRP A 1 295 ? -6.853 -3.775 17.451 1.00 84.75 295 TRP A N 1
ATOM 2304 C CA . TRP A 1 295 ? -7.743 -3.635 16.302 1.00 84.75 295 TRP A CA 1
ATOM 2305 C C . TRP A 1 295 ? -7.904 -2.183 15.849 1.00 84.75 295 TRP A C 1
ATOM 2307 O O . TRP A 1 295 ? -8.193 -1.945 14.685 1.00 84.75 295 TRP A O 1
ATOM 2317 N N . LEU A 1 296 ? -7.712 -1.207 16.743 1.00 86.31 296 LEU A N 1
ATOM 2318 C CA . LEU A 1 296 ? -7.938 0.203 16.441 1.00 86.31 296 LEU A CA 1
ATOM 2319 C C . LEU A 1 296 ? -6.813 0.781 15.572 1.00 86.31 296 LEU A C 1
ATOM 2321 O O . LEU A 1 296 ? -5.665 0.861 16.007 1.00 86.31 296 LEU A O 1
ATOM 2325 N N . ASN A 1 297 ? -7.171 1.270 14.386 1.00 84.88 297 ASN A N 1
ATOM 2326 C CA . ASN A 1 297 ? -6.323 2.135 13.573 1.00 84.88 297 ASN A CA 1
ATOM 2327 C C . ASN A 1 297 ? -6.765 3.601 13.745 1.00 84.88 297 ASN A C 1
ATOM 2329 O O . ASN A 1 297 ? -7.937 3.931 13.547 1.00 84.88 297 ASN A O 1
ATOM 2333 N N . GLU A 1 298 ? -5.831 4.486 14.106 1.00 85.19 298 GLU A N 1
ATOM 2334 C CA . GLU A 1 298 ? -6.101 5.919 14.297 1.00 85.19 298 GLU A CA 1
ATOM 2335 C C . GLU A 1 298 ? -6.582 6.615 13.019 1.00 85.19 298 GLU A C 1
ATOM 2337 O O . GLU A 1 298 ? -7.349 7.577 13.096 1.00 85.19 298 GLU A O 1
ATOM 2342 N N . ASP A 1 299 ? -6.209 6.111 11.840 1.00 81.00 299 ASP A N 1
ATOM 2343 C CA . ASP A 1 299 ? -6.664 6.668 10.567 1.00 81.00 299 ASP A CA 1
ATOM 2344 C C . ASP A 1 299 ? -8.180 6.533 10.382 1.00 81.00 299 ASP A C 1
ATOM 2346 O O . ASP A 1 299 ? -8.795 7.400 9.764 1.00 81.00 299 ASP A O 1
ATOM 2350 N N . TRP A 1 300 ? -8.816 5.525 10.990 1.00 86.62 300 TRP A N 1
ATOM 2351 C CA . TRP A 1 300 ? -10.275 5.377 10.948 1.00 86.62 300 TRP A CA 1
ATOM 2352 C C . TRP A 1 300 ? -11.011 6.447 11.756 1.00 86.62 300 TRP A C 1
ATOM 2354 O O . TRP A 1 300 ? -12.2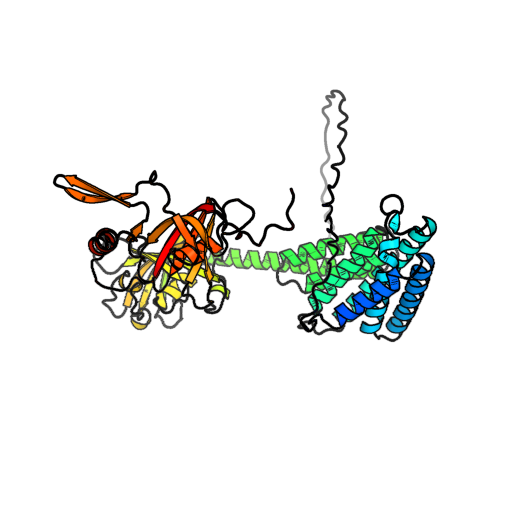04 6.652 11.545 1.00 86.62 300 TRP A O 1
ATOM 2364 N N . LEU A 1 301 ? -10.320 7.134 12.671 1.00 85.38 301 LEU A N 1
ATOM 2365 C CA . LEU A 1 301 ? -10.883 8.246 13.441 1.00 85.38 301 LEU A CA 1
ATOM 2366 C C . LEU A 1 301 ? -10.881 9.557 12.648 1.00 85.38 301 LEU A C 1
ATOM 2368 O O . LEU A 1 301 ? -11.547 10.515 13.044 1.00 85.38 301 LEU A O 1
ATOM 2372 N N . LYS A 1 302 ? -10.145 9.621 11.531 1.00 86.12 302 LYS A N 1
ATOM 2373 C CA . LYS A 1 302 ? -10.143 10.788 10.651 1.00 86.12 302 LYS A CA 1
ATOM 2374 C C . LYS A 1 302 ? -11.434 10.793 9.839 1.00 86.12 302 LYS A C 1
ATOM 2376 O O . LYS A 1 302 ? -11.643 9.977 8.938 1.00 86.12 302 LYS A O 1
ATOM 2381 N N . TRP A 1 303 ? -12.297 11.766 10.122 1.00 84.06 303 TRP A N 1
ATOM 2382 C CA . TRP A 1 303 ? -13.577 11.897 9.424 1.00 84.06 303 TRP A CA 1
ATOM 2383 C C . TRP A 1 303 ? -13.430 12.112 7.910 1.00 84.06 303 TRP A C 1
ATOM 2385 O O . TRP A 1 303 ? -14.308 11.719 7.158 1.00 84.06 303 TRP A O 1
ATOM 2395 N N . THR A 1 304 ? -12.294 12.626 7.438 1.00 85.88 304 THR A N 1
ATOM 2396 C CA . THR A 1 304 ? -11.992 12.811 6.006 1.00 85.88 304 THR A CA 1
ATOM 2397 C C . THR A 1 304 ? -11.241 11.639 5.365 1.00 85.88 304 THR A C 1
ATOM 2399 O O . THR A 1 304 ? -10.852 11.717 4.204 1.00 85.88 304 THR A O 1
ATOM 2402 N N . GLY A 1 305 ? -10.983 10.556 6.106 1.00 88.06 305 GLY A N 1
ATOM 2403 C CA . GLY A 1 305 ? -10.315 9.373 5.561 1.00 88.06 305 GLY A CA 1
ATOM 2404 C C . GLY A 1 305 ? -11.185 8.615 4.550 1.00 88.06 305 GLY A C 1
ATOM 2405 O O . GLY A 1 305 ? -12.403 8.550 4.710 1.00 88.06 305 GLY A O 1
ATOM 2406 N N . SER A 1 306 ? -10.554 7.985 3.555 1.00 90.88 306 SER A N 1
ATOM 2407 C CA . SER A 1 306 ? -11.195 7.127 2.540 1.00 90.88 306 SER A CA 1
ATOM 2408 C C . SER A 1 306 ? -11.720 5.793 3.076 1.00 90.88 306 SER A C 1
ATOM 2410 O O . SER A 1 306 ? -12.386 5.054 2.359 1.00 90.88 306 SER A O 1
ATOM 2412 N N . THR A 1 307 ? -11.432 5.456 4.331 1.00 92.88 307 THR A N 1
ATOM 2413 C CA . THR A 1 307 ? -11.898 4.227 4.971 1.00 92.88 307 THR A CA 1
ATOM 2414 C C . THR A 1 307 ? -12.502 4.550 6.326 1.00 92.88 307 THR A C 1
ATOM 2416 O O . THR A 1 307 ? -11.897 5.258 7.133 1.00 92.88 307 THR A O 1
ATOM 2419 N N . LYS A 1 308 ? -13.685 4.000 6.593 1.00 93.88 308 LYS A N 1
ATOM 2420 C CA . LYS A 1 308 ? -14.373 4.075 7.881 1.00 93.88 308 LYS A CA 1
ATOM 2421 C C . LYS A 1 308 ? -14.425 2.715 8.549 1.00 93.88 308 LYS A C 1
ATOM 2423 O O . LYS A 1 308 ? -14.552 1.685 7.892 1.00 93.88 308 LYS A O 1
ATOM 2428 N N . CYS A 1 309 ? -14.371 2.723 9.875 1.00 95.06 309 CYS A N 1
ATOM 2429 C CA . CYS A 1 309 ? -14.558 1.529 10.682 1.00 95.06 309 CYS A CA 1
ATOM 2430 C C . CYS A 1 309 ? -16.009 1.457 11.159 1.00 95.06 309 CYS A C 1
ATOM 2432 O O . CYS A 1 309 ? -16.458 2.323 11.910 1.00 95.06 309 CYS A O 1
ATOM 2434 N N . VAL A 1 310 ? -16.742 0.440 10.714 1.00 94.00 310 VAL A N 1
ATOM 2435 C CA . VAL A 1 310 ? -18.107 0.152 11.161 1.00 94.00 310 VAL A CA 1
ATOM 2436 C C . VAL A 1 310 ? -18.047 -0.887 12.273 1.00 94.00 310 VAL A C 1
ATOM 2438 O O . VAL A 1 310 ? -17.570 -2.005 12.078 1.00 94.00 310 VAL A O 1
ATOM 2441 N N . ILE A 1 311 ? -18.542 -0.510 13.444 1.00 95.25 311 ILE A N 1
ATOM 2442 C CA . ILE A 1 311 ? -18.568 -1.319 14.659 1.00 95.25 311 ILE A CA 1
ATOM 2443 C C . ILE A 1 311 ? -19.916 -2.011 14.772 1.00 95.25 311 ILE A C 1
ATOM 2445 O O . ILE A 1 311 ? -20.949 -1.363 14.626 1.00 95.25 311 ILE A O 1
ATOM 2449 N N . HIS A 1 312 ? -19.906 -3.300 15.097 1.00 94.56 312 HIS A N 1
ATOM 2450 C CA . HIS A 1 312 ? -21.080 -4.074 15.482 1.00 94.56 312 HIS A CA 1
ATOM 2451 C C . HIS A 1 312 ? -20.999 -4.406 16.968 1.00 94.56 312 HIS A C 1
ATOM 2453 O O . HIS A 1 312 ? -20.025 -5.010 17.432 1.00 94.56 312 HIS A O 1
ATOM 2459 N N . LEU A 1 313 ? -22.032 -4.022 17.709 1.00 96.06 313 LEU A N 1
ATOM 2460 C CA . LEU A 1 313 ? -22.077 -4.212 19.150 1.00 96.06 313 LEU A CA 1
ATOM 2461 C C . LEU A 1 313 ? -23.446 -4.698 19.619 1.00 96.06 313 LEU A C 1
ATOM 2463 O O . LEU A 1 313 ? -24.459 -4.502 18.946 1.00 96.06 313 LEU A O 1
ATOM 2467 N N . ALA A 1 314 ? -23.455 -5.329 20.790 1.00 96.69 314 ALA A N 1
ATOM 2468 C CA . ALA A 1 314 ? -24.666 -5.610 21.548 1.00 96.69 314 ALA A CA 1
ATOM 2469 C C . ALA A 1 314 ? -24.634 -4.818 22.859 1.00 96.69 314 ALA A C 1
ATOM 2471 O O . ALA A 1 314 ? -23.633 -4.865 23.576 1.00 96.69 314 ALA A O 1
ATOM 2472 N N . VAL A 1 315 ? -25.713 -4.095 23.163 1.00 97.06 315 VAL A N 1
ATOM 2473 C CA . VAL A 1 315 ? -25.855 -3.296 24.390 1.00 97.06 315 VAL A CA 1
ATOM 2474 C C . VAL A 1 315 ? -27.011 -3.810 25.222 1.00 97.06 315 VAL A C 1
ATOM 2476 O O . VAL A 1 315 ? -28.109 -4.021 24.708 1.00 97.06 315 VAL A O 1
ATOM 2479 N N . ARG A 1 316 ? -26.796 -3.944 26.527 1.00 96.25 316 ARG A N 1
ATOM 2480 C CA . ARG A 1 316 ? -27.842 -4.247 27.504 1.00 96.25 316 ARG A CA 1
ATOM 2481 C C . ARG A 1 316 ? -27.813 -3.223 28.634 1.00 96.25 316 ARG A C 1
ATOM 2483 O O . ARG A 1 316 ? -26.744 -2.882 29.132 1.00 96.25 316 ARG A O 1
ATOM 2490 N N . SER A 1 317 ? -28.984 -2.752 29.062 1.00 95.88 317 SER A N 1
ATOM 2491 C CA . SER A 1 317 ? -29.082 -1.957 30.291 1.00 95.88 317 SER A CA 1
ATOM 2492 C C . SER A 1 317 ? -28.815 -2.842 31.503 1.00 95.88 317 SER A C 1
ATOM 2494 O O . SER A 1 317 ? -29.419 -3.907 31.623 1.00 95.88 317 SER A O 1
ATOM 2496 N N . LEU A 1 318 ? -27.960 -2.394 32.419 1.00 93.75 318 LEU A N 1
ATOM 2497 C CA . LEU A 1 318 ? -27.816 -3.007 33.745 1.00 93.75 318 LEU A CA 1
ATOM 2498 C C . LEU A 1 318 ? -28.750 -2.356 34.778 1.00 93.75 318 LEU A C 1
ATOM 2500 O O . LEU A 1 318 ? -28.877 -2.842 35.900 1.00 93.75 318 LEU A O 1
ATOM 2504 N N . GLU A 1 319 ? -29.421 -1.271 34.392 1.00 88.94 319 GLU A N 1
ATOM 2505 C CA . GLU A 1 319 ? -30.428 -0.565 35.177 1.00 88.94 319 GLU A CA 1
ATOM 2506 C C . GLU A 1 319 ? -31.814 -0.931 34.627 1.00 88.94 319 GLU A C 1
ATOM 2508 O O . GLU A 1 319 ? -32.198 -0.482 33.545 1.00 88.94 319 GLU A O 1
ATOM 2513 N N . GLY A 1 320 ? -32.549 -1.804 35.323 1.00 81.62 320 GLY A N 1
ATOM 2514 C CA . GLY A 1 320 ? -33.897 -2.220 34.918 1.00 81.62 320 GLY A CA 1
ATOM 2515 C C . GLY A 1 320 ? -34.238 -3.670 35.259 1.00 81.62 320 GLY A C 1
ATOM 2516 O O . GLY A 1 320 ? -33.549 -4.321 36.043 1.00 81.62 320 GLY A O 1
ATOM 2517 N N . GLU A 1 321 ? -35.333 -4.171 34.678 1.00 78.50 321 GLU A N 1
ATOM 2518 C CA . GLU A 1 321 ? -35.725 -5.579 34.791 1.00 78.50 321 GLU A CA 1
ATOM 2519 C C . GLU A 1 321 ? -34.588 -6.486 34.302 1.00 78.50 321 GLU A C 1
ATOM 2521 O O . GLU A 1 321 ? -34.041 -6.283 33.218 1.00 78.50 321 GLU A O 1
ATOM 2526 N N . ALA A 1 322 ? -34.258 -7.519 35.083 1.00 78.00 322 ALA A N 1
ATOM 2527 C CA . ALA A 1 322 ? -33.125 -8.420 34.837 1.00 78.00 322 ALA A CA 1
ATOM 2528 C C . ALA A 1 322 ? -33.144 -9.126 33.460 1.00 78.00 322 ALA A C 1
ATOM 2530 O O . ALA A 1 322 ? -32.138 -9.707 33.056 1.00 78.00 322 ALA A O 1
ATOM 2531 N N . ASN A 1 323 ? -34.265 -9.051 32.735 1.00 77.81 323 ASN A N 1
ATOM 2532 C CA . ASN A 1 323 ? -34.505 -9.718 31.459 1.00 77.81 323 ASN A CA 1
ATOM 2533 C C . ASN A 1 323 ? -34.593 -8.762 30.257 1.00 77.81 323 ASN A C 1
ATOM 2535 O O . ASN A 1 323 ? -35.112 -9.159 29.214 1.00 77.81 323 ASN A O 1
ATOM 2539 N N . ALA A 1 324 ? -34.100 -7.523 30.359 1.00 86.25 324 ALA A N 1
ATOM 2540 C CA . ALA A 1 324 ? -33.999 -6.660 29.184 1.00 86.25 324 ALA A CA 1
ATOM 2541 C C . ALA A 1 324 ? -33.131 -7.336 28.101 1.00 86.25 324 ALA A C 1
ATOM 2543 O O . ALA A 1 324 ? -31.956 -7.645 28.324 1.00 86.25 324 ALA A O 1
ATOM 2544 N N . SER A 1 325 ? -33.721 -7.592 26.930 1.00 90.44 325 SER A N 1
ATOM 2545 C CA . SER A 1 325 ? -33.021 -8.173 25.783 1.00 90.44 325 SER A CA 1
ATOM 2546 C C . SER A 1 325 ? -31.922 -7.228 25.302 1.00 90.44 325 SER A C 1
ATOM 2548 O O . SER A 1 325 ? -32.152 -6.023 25.192 1.00 90.44 325 SER A O 1
ATOM 2550 N N . ALA A 1 326 ? -30.744 -7.769 24.985 1.00 94.19 326 ALA A N 1
ATOM 2551 C CA . ALA A 1 326 ? -29.676 -6.979 24.387 1.00 94.19 326 ALA A CA 1
ATOM 2552 C C . ALA A 1 326 ? -30.118 -6.425 23.023 1.00 94.19 326 ALA A C 1
ATOM 2554 O O . ALA A 1 326 ? -30.743 -7.131 22.230 1.00 94.19 326 ALA A O 1
ATOM 2555 N N . VAL A 1 327 ? -29.774 -5.170 22.751 1.00 94.19 327 VAL A N 1
ATOM 2556 C CA . VAL A 1 327 ? -29.986 -4.531 21.452 1.00 94.19 327 VAL A CA 1
ATOM 2557 C C . VAL A 1 327 ? -28.707 -4.646 20.640 1.00 94.19 327 VAL A C 1
ATOM 2559 O O . VAL A 1 327 ? -27.649 -4.205 21.085 1.00 94.19 327 VAL A O 1
ATOM 2562 N N . SER A 1 328 ? -28.804 -5.217 19.443 1.00 93.12 328 SER A N 1
ATOM 2563 C CA . SER A 1 328 ? -27.712 -5.234 18.471 1.00 93.12 328 SER A CA 1
ATOM 2564 C C . SER A 1 328 ? -27.835 -4.056 17.511 1.00 93.12 328 SER A C 1
ATOM 2566 O O . SER A 1 328 ? -28.915 -3.797 16.985 1.00 93.12 328 SER A O 1
ATOM 2568 N N . LEU A 1 329 ? -26.732 -3.351 17.268 1.00 93.94 329 LEU A N 1
ATOM 2569 C CA . LEU A 1 329 ? -26.679 -2.242 16.310 1.00 93.94 329 LEU A CA 1
ATOM 2570 C C . LEU A 1 329 ? -25.296 -2.123 15.668 1.00 93.94 329 LEU A C 1
ATOM 2572 O O . LEU A 1 329 ? -24.312 -2.697 16.149 1.00 93.94 329 LEU A O 1
ATOM 2576 N N . SER A 1 330 ? -25.228 -1.350 14.583 1.00 93.00 330 SER A N 1
ATOM 2577 C CA . SER A 1 330 ? -23.970 -1.019 13.913 1.00 93.00 330 SER A CA 1
ATOM 2578 C C . SER A 1 330 ? -23.816 0.476 13.653 1.00 93.00 330 SER A C 1
ATOM 2580 O O . SER A 1 330 ? -24.782 1.147 13.280 1.00 93.00 330 SER A O 1
ATOM 2582 N N . PHE A 1 331 ? -22.604 1.008 13.818 1.00 94.06 331 PHE A N 1
ATOM 2583 C CA . PHE A 1 331 ? -22.326 2.437 13.638 1.00 94.06 331 PHE A CA 1
ATOM 2584 C C . PHE A 1 331 ? -20.884 2.713 13.212 1.00 94.06 331 PHE A C 1
ATOM 2586 O O . PHE A 1 331 ? -20.016 1.857 13.367 1.00 94.06 331 PHE A O 1
ATOM 2593 N N . ILE A 1 332 ? -20.629 3.902 12.667 1.00 94.12 332 ILE A N 1
ATOM 2594 C CA . ILE A 1 332 ? -19.286 4.324 12.260 1.00 94.12 332 ILE A CA 1
ATOM 2595 C C . ILE A 1 332 ? -18.530 4.829 13.494 1.00 94.12 332 ILE A C 1
ATOM 2597 O O . ILE A 1 332 ? -19.016 5.694 14.222 1.00 94.12 332 ILE A O 1
ATOM 2601 N N . LEU A 1 333 ? -17.331 4.308 13.744 1.00 94.62 333 LEU A N 1
ATOM 2602 C CA . LEU A 1 333 ? -16.507 4.764 14.858 1.00 94.62 333 LEU A CA 1
ATOM 2603 C C . LEU A 1 333 ? -16.154 6.250 14.686 1.00 94.62 333 LEU A C 1
ATOM 2605 O O . LEU A 1 333 ? -15.561 6.642 13.685 1.00 94.62 333 LEU A O 1
ATOM 2609 N N . GLY A 1 334 ? -16.487 7.069 15.683 1.00 91.19 334 GLY A N 1
ATOM 2610 C CA . GLY A 1 334 ? -16.306 8.521 15.652 1.00 91.19 334 GLY A CA 1
ATOM 2611 C C . GLY A 1 334 ? -17.476 9.307 15.052 1.00 91.19 334 GLY A C 1
ATOM 2612 O O . GLY A 1 334 ? -17.382 10.529 14.992 1.00 91.19 334 GLY A O 1
ATOM 2613 N N . ASP A 1 335 ? -18.563 8.649 14.639 1.00 91.75 335 ASP A N 1
ATOM 2614 C CA . ASP A 1 335 ? -19.753 9.326 14.109 1.00 91.75 335 ASP A CA 1
ATOM 2615 C C . ASP A 1 335 ? -20.394 10.243 15.164 1.00 91.75 335 ASP A C 1
ATOM 2617 O O . ASP A 1 335 ? -20.656 9.774 16.282 1.00 91.75 335 ASP A O 1
ATOM 2621 N N . PRO A 1 336 ? -20.684 11.518 14.835 1.00 91.94 336 PRO A N 1
ATOM 2622 C CA . PRO A 1 336 ? -21.389 12.425 15.739 1.00 91.94 336 PRO A CA 1
ATOM 2623 C C . PRO A 1 336 ? -22.822 11.980 16.071 1.00 91.94 336 PRO A C 1
ATOM 2625 O O . PRO A 1 336 ? -23.370 12.427 17.078 1.00 91.94 336 PRO A O 1
ATOM 2628 N N . ASP A 1 337 ? -23.426 11.079 15.286 1.00 93.06 337 ASP A N 1
ATOM 2629 C CA . ASP A 1 337 ? -24.752 10.525 15.590 1.00 93.06 337 ASP A CA 1
ATOM 2630 C C . ASP A 1 337 ? -24.719 9.512 16.743 1.00 93.06 337 ASP A C 1
ATOM 2632 O O . ASP A 1 337 ? -25.777 9.115 17.233 1.00 93.06 337 ASP A O 1
ATOM 2636 N N . MET A 1 338 ? -23.537 9.073 17.184 1.00 95.50 338 MET A N 1
ATOM 2637 C CA . MET A 1 338 ? -23.372 8.170 18.319 1.00 95.50 338 MET A CA 1
ATOM 2638 C C . MET A 1 338 ? -22.921 8.929 19.568 1.00 95.50 338 MET A C 1
ATOM 2640 O O . MET A 1 338 ? -22.137 9.873 19.510 1.00 95.50 338 MET A O 1
ATOM 2644 N N . HIS A 1 339 ? -23.371 8.466 20.734 1.00 97.19 339 HIS A N 1
ATOM 2645 C CA . HIS A 1 339 ? -22.912 8.981 22.016 1.00 97.19 339 HIS A CA 1
ATOM 2646 C C . HIS A 1 339 ? -21.378 8.952 22.123 1.00 97.19 339 HIS A C 1
ATOM 2648 O O . HIS A 1 339 ? -20.733 7.927 21.879 1.00 97.19 339 HIS A O 1
ATOM 2654 N N . GLU A 1 340 ? -20.785 10.068 22.549 1.00 96.75 340 GLU A N 1
ATOM 2655 C CA . GLU A 1 340 ? -19.339 10.179 22.763 1.00 96.75 340 GLU A CA 1
ATOM 2656 C C . GLU A 1 340 ? -18.840 9.119 23.759 1.00 96.75 340 GLU A C 1
ATOM 2658 O O . GLU A 1 340 ? -17.812 8.484 23.527 1.00 96.75 340 GLU A O 1
ATOM 2663 N N . GLY A 1 341 ? -19.609 8.855 24.823 1.00 97.31 341 GLY A N 1
ATOM 2664 C CA . GLY A 1 341 ? -19.286 7.819 25.805 1.00 97.31 341 GLY A CA 1
ATOM 2665 C C . GLY A 1 341 ? -19.156 6.430 25.179 1.00 97.31 341 GLY A C 1
ATOM 2666 O O . GLY A 1 341 ? -18.192 5.722 25.462 1.00 97.31 341 GLY A O 1
ATOM 2667 N N . VAL A 1 342 ? -20.061 6.062 24.266 1.00 97.38 342 VAL A N 1
ATOM 2668 C CA . VAL A 1 342 ? -20.014 4.773 23.551 1.00 97.38 342 VAL A CA 1
ATOM 2669 C C . VAL A 1 342 ? -18.798 4.705 22.627 1.00 97.38 342 VAL A C 1
ATOM 2671 O O . VAL A 1 342 ? -18.115 3.683 22.586 1.00 97.38 342 VAL A O 1
ATOM 2674 N N . ASN A 1 343 ? -18.466 5.801 21.939 1.00 96.31 343 ASN A N 1
ATOM 2675 C CA . ASN A 1 343 ? -17.246 5.893 21.135 1.00 96.31 343 ASN A CA 1
ATOM 2676 C C . ASN A 1 343 ? -15.983 5.655 21.982 1.00 96.31 343 ASN A C 1
ATOM 2678 O O . ASN A 1 343 ? -15.112 4.879 21.589 1.00 96.31 343 ASN A O 1
ATOM 2682 N N . VAL A 1 344 ? -15.883 6.291 23.153 1.00 96.12 344 VAL A N 1
ATOM 2683 C CA . VAL A 1 344 ? -14.769 6.094 24.100 1.00 96.12 344 VAL A CA 1
ATOM 2684 C C . VAL A 1 344 ? -14.732 4.655 24.619 1.00 96.12 344 VAL A C 1
ATOM 2686 O O . VAL A 1 344 ? -13.662 4.046 24.664 1.00 96.12 344 VAL A O 1
ATOM 2689 N N . ALA A 1 345 ? -15.894 4.096 24.967 1.00 96.56 345 ALA A N 1
ATOM 2690 C CA . ALA A 1 345 ? -16.019 2.723 25.437 1.00 96.56 345 ALA A CA 1
ATOM 2691 C C . ALA A 1 345 ? -15.466 1.737 24.405 1.00 96.56 345 ALA A C 1
ATOM 2693 O O . ALA A 1 345 ? -14.530 1.002 24.720 1.00 96.56 345 ALA A O 1
ATOM 2694 N N . VAL A 1 346 ? -15.955 1.785 23.164 1.00 95.94 346 VAL A N 1
ATOM 2695 C CA . VAL A 1 346 ? -15.529 0.880 22.088 1.00 95.94 346 VAL A CA 1
ATOM 2696 C C . VAL A 1 346 ? -14.030 1.005 21.810 1.00 95.94 346 VAL A C 1
ATOM 2698 O O . VAL A 1 346 ? -13.353 -0.016 21.760 1.00 95.94 346 VAL A O 1
ATOM 2701 N N . LYS A 1 347 ? -13.472 2.223 21.720 1.00 94.62 347 LYS A N 1
ATOM 2702 C CA . LYS A 1 347 ? -12.020 2.434 21.506 1.00 94.62 347 LYS A CA 1
ATOM 2703 C C . LYS A 1 347 ? -11.143 1.767 22.568 1.00 94.62 347 LYS A C 1
ATOM 2705 O O . LYS A 1 347 ? -9.982 1.474 22.306 1.00 94.62 347 LYS A O 1
ATOM 2710 N N . SER A 1 348 ? -11.678 1.563 23.770 1.00 93.81 348 SER A N 1
ATOM 2711 C CA . SER A 1 348 ? -10.958 0.924 24.872 1.00 93.81 348 SER A CA 1
ATOM 2712 C C . SER A 1 348 ? -11.036 -0.605 24.868 1.00 93.81 348 SER A C 1
ATOM 2714 O O . SER A 1 348 ? -10.387 -1.230 25.709 1.00 93.81 348 SER A O 1
ATOM 2716 N N . MET A 1 349 ? -11.898 -1.197 24.037 1.00 94.44 349 MET A N 1
ATOM 2717 C CA . MET A 1 349 ? -12.187 -2.634 24.015 1.00 94.44 349 MET A CA 1
ATOM 2718 C C . MET A 1 349 ? -11.270 -3.384 23.050 1.00 94.44 349 MET A C 1
ATOM 2720 O O . MET A 1 349 ? -10.633 -2.781 22.194 1.00 94.44 349 MET A O 1
ATOM 2724 N N . THR A 1 350 ? -11.227 -4.704 23.183 1.00 92.69 350 THR A N 1
ATOM 2725 C CA . THR A 1 350 ? -10.636 -5.670 22.245 1.00 92.69 350 THR A CA 1
ATOM 2726 C C . THR A 1 350 ? -11.737 -6.511 21.597 1.00 92.69 350 THR A C 1
ATOM 2728 O O . THR A 1 350 ? -12.892 -6.475 22.028 1.00 92.69 350 THR A O 1
ATOM 2731 N N . MET A 1 351 ? -11.433 -7.230 20.520 1.00 93.88 351 MET A N 1
ATOM 2732 C CA . MET A 1 351 ? -12.464 -7.934 19.754 1.00 93.88 351 MET A CA 1
ATOM 2733 C C . MET A 1 351 ? -13.049 -9.106 20.544 1.00 93.88 351 MET A C 1
ATOM 2735 O O . MET A 1 351 ? -12.308 -9.901 21.112 1.00 93.88 351 MET A O 1
ATOM 2739 N N . GLY A 1 352 ? -14.380 -9.202 20.609 1.00 94.06 352 GLY A N 1
ATOM 2740 C CA . GLY A 1 352 ? -15.086 -10.171 21.456 1.00 94.06 352 GLY A CA 1
ATOM 2741 C C . GLY A 1 352 ? -15.142 -9.793 22.942 1.00 94.06 352 GLY A C 1
ATOM 2742 O O . GLY A 1 352 ? -15.666 -10.555 23.750 1.00 94.06 352 GLY A O 1
ATOM 2743 N N . GLU A 1 353 ? -14.610 -8.630 23.331 1.00 94.69 353 GLU A N 1
ATOM 2744 C CA . GLU A 1 353 ? -14.651 -8.179 24.720 1.00 94.69 353 GLU A CA 1
ATOM 2745 C C . GLU A 1 353 ? -16.076 -7.803 25.143 1.00 94.69 353 GLU A C 1
ATOM 2747 O O . GLU A 1 353 ? -16.812 -7.148 24.398 1.00 94.69 353 GLU A O 1
ATOM 2752 N N . ALA A 1 354 ? -16.440 -8.149 26.377 1.00 96.25 354 ALA A N 1
ATOM 2753 C CA . ALA A 1 354 ? -17.637 -7.653 27.045 1.00 96.25 354 ALA A CA 1
ATOM 2754 C C . ALA A 1 354 ? -17.241 -6.828 28.275 1.00 96.25 354 ALA A C 1
ATOM 2756 O O . ALA A 1 354 ? -16.469 -7.281 29.125 1.00 96.25 354 ALA A O 1
ATOM 2757 N N . GLY A 1 355 ? -17.782 -5.618 28.390 1.00 95.50 355 GLY A N 1
ATOM 2758 C CA . GLY A 1 355 ? -17.509 -4.708 29.499 1.00 95.50 355 GLY A CA 1
ATOM 2759 C C . GLY A 1 355 ? -18.782 -4.098 30.074 1.00 95.50 355 GLY A C 1
ATOM 2760 O O . GLY A 1 355 ? -19.716 -3.784 29.341 1.00 95.50 355 GLY A O 1
ATOM 2761 N N . SER A 1 356 ? -18.801 -3.906 31.390 1.00 96.19 356 SER A N 1
ATOM 2762 C CA . SER A 1 356 ? -19.764 -3.061 32.093 1.00 96.19 356 SER A CA 1
ATOM 2763 C C . SER A 1 356 ? -19.229 -1.636 32.113 1.00 96.19 356 SER A C 1
ATOM 2765 O O . SER A 1 356 ? -18.123 -1.388 32.592 1.00 96.19 356 SER A O 1
ATOM 2767 N N . PHE A 1 357 ? -20.017 -0.697 31.617 1.00 97.62 357 PHE A N 1
ATOM 2768 C CA . PHE A 1 357 ? -19.667 0.708 31.525 1.00 97.62 357 PHE A CA 1
ATOM 2769 C C . PHE A 1 357 ? -20.644 1.549 32.331 1.00 97.62 357 PHE A C 1
ATOM 2771 O O . PHE A 1 357 ? -21.850 1.357 32.220 1.00 97.62 357 PHE A O 1
ATOM 2778 N N . ALA A 1 358 ? -20.126 2.491 33.113 1.00 97.44 358 ALA A N 1
ATOM 2779 C CA . ALA A 1 358 ? -20.908 3.554 33.728 1.00 97.44 358 ALA A CA 1
ATOM 2780 C C . ALA A 1 358 ? -20.650 4.856 32.963 1.00 97.44 358 ALA A C 1
ATOM 2782 O O . ALA A 1 358 ? -19.498 5.273 32.808 1.00 97.44 358 ALA A O 1
ATOM 2783 N N . PHE A 1 359 ? -21.719 5.477 32.478 1.00 98.06 359 PHE A N 1
ATOM 2784 C CA . PHE A 1 359 ? -21.676 6.705 31.694 1.00 98.06 359 PHE A CA 1
ATOM 2785 C C . PHE A 1 359 ? -22.375 7.835 32.436 1.00 98.06 359 PHE A C 1
ATOM 2787 O O . PHE A 1 359 ? -23.528 7.688 32.834 1.00 98.06 359 PHE A O 1
ATOM 2794 N N . ALA A 1 360 ? -21.727 8.991 32.541 1.00 97.88 360 ALA A N 1
ATOM 2795 C CA . ALA A 1 360 ? -22.418 10.222 32.891 1.00 97.88 360 ALA A CA 1
ATOM 2796 C C . ALA A 1 360 ? -23.379 10.620 31.762 1.00 97.88 360 ALA A C 1
ATOM 2798 O O . ALA A 1 360 ? -23.055 10.496 30.577 1.00 97.88 360 ALA A O 1
ATOM 2799 N N . LYS A 1 361 ? -24.533 11.182 32.121 1.00 97.50 361 LYS A N 1
ATOM 2800 C CA . LYS A 1 361 ? -25.560 11.640 31.173 1.00 97.50 361 LYS A CA 1
ATOM 2801 C C . LYS A 1 361 ? -25.018 12.587 30.098 1.00 97.50 361 LYS A C 1
ATOM 2803 O O . LYS A 1 361 ? -25.420 12.495 28.943 1.00 97.50 361 LYS A O 1
ATOM 2808 N N . SER A 1 362 ? -24.058 13.448 30.443 1.00 97.00 362 SER A N 1
ATOM 2809 C CA . SER A 1 362 ? -23.400 14.361 29.495 1.00 97.00 362 SER A CA 1
ATOM 2810 C C . SER A 1 362 ? -22.657 13.644 28.361 1.00 97.00 362 SER A C 1
ATOM 2812 O O . SER A 1 362 ? -22.522 14.204 27.277 1.00 97.00 362 SER A O 1
ATOM 2814 N N . ARG A 1 363 ? -22.210 12.400 28.574 1.00 97.50 363 ARG A N 1
ATOM 2815 C CA . ARG A 1 363 ? -21.535 11.570 27.562 1.00 97.50 363 ARG A CA 1
ATOM 2816 C C . ARG A 1 363 ? -22.508 10.769 26.696 1.00 97.50 363 ARG A C 1
ATOM 2818 O O . ARG A 1 363 ? -22.083 10.178 25.702 1.00 97.50 363 ARG A O 1
ATOM 2825 N N . LEU A 1 364 ? -23.798 10.780 27.036 1.00 97.19 364 LEU A N 1
ATOM 2826 C CA . LEU A 1 364 ? -24.891 10.131 26.311 1.00 97.19 364 LEU A CA 1
ATOM 2827 C C . LEU A 1 364 ? -25.866 11.168 25.713 1.00 97.19 364 LEU A C 1
ATOM 2829 O O . LEU A 1 364 ? -27.080 11.014 25.787 1.00 97.19 364 LEU A O 1
ATOM 2833 N N . ALA A 1 365 ? -25.328 12.244 25.125 1.00 96.00 365 ALA A N 1
ATOM 2834 C CA . ALA A 1 365 ? -26.115 13.405 24.689 1.00 96.00 365 ALA A CA 1
ATOM 2835 C C . ALA A 1 365 ? -26.595 13.376 23.221 1.00 96.00 365 ALA A C 1
ATOM 2837 O O . ALA A 1 365 ? -27.424 14.193 22.842 1.00 96.00 365 ALA A O 1
ATOM 2838 N N . ALA A 1 366 ? -26.069 12.482 22.376 1.00 95.25 366 ALA A N 1
ATOM 2839 C CA . ALA A 1 366 ? -26.465 12.408 20.964 1.00 95.25 366 ALA A CA 1
ATOM 2840 C C . ALA A 1 366 ? -27.950 12.018 20.769 1.00 95.25 366 ALA A C 1
ATOM 2842 O O . ALA A 1 366 ? -28.416 11.006 21.296 1.00 95.25 366 ALA A O 1
ATOM 2843 N N . GLU A 1 367 ? -28.672 12.795 19.956 1.00 93.38 367 GLU A N 1
ATOM 2844 C CA . GLU A 1 367 ? -30.105 12.634 19.666 1.00 93.38 367 GLU A CA 1
ATOM 2845 C C . GLU A 1 367 ? -30.328 12.193 18.210 1.00 93.38 367 GLU A C 1
ATOM 2847 O O . GLU A 1 367 ? -30.773 12.965 17.363 1.00 93.38 367 GLU A O 1
ATOM 2852 N N . SER A 1 368 ? -30.010 10.938 17.894 1.00 90.88 368 SER A N 1
ATOM 2853 C CA . SER A 1 368 ? -30.145 10.388 16.543 1.00 90.88 368 SER A CA 1
ATOM 2854 C C . SER A 1 368 ? -31.125 9.214 16.508 1.00 90.88 368 SER A C 1
ATOM 2856 O O . SER A 1 368 ? -31.488 8.643 17.538 1.00 90.88 368 SER A O 1
ATOM 2858 N N . GLY A 1 369 ? -31.553 8.809 15.308 1.00 86.56 369 GLY A N 1
ATOM 2859 C CA . GLY A 1 369 ? -32.338 7.579 15.140 1.00 86.56 369 GLY A CA 1
ATOM 2860 C C . GLY A 1 369 ? -31.607 6.342 15.681 1.00 86.56 369 GLY A C 1
ATOM 2861 O O . GLY A 1 369 ? -32.230 5.437 16.228 1.00 86.56 369 GLY A O 1
ATOM 2862 N N . LEU A 1 370 ? -30.276 6.352 15.604 1.00 88.56 370 LEU A N 1
ATOM 2863 C CA . LEU A 1 370 ? -29.407 5.292 16.095 1.00 88.56 370 LEU A CA 1
ATOM 2864 C C . LEU A 1 370 ? -29.381 5.230 17.630 1.00 88.56 370 LEU A C 1
ATOM 2866 O O . LEU A 1 370 ? -29.501 4.145 18.196 1.00 88.56 370 LEU A O 1
ATOM 2870 N N . THR A 1 371 ? -29.276 6.371 18.321 1.00 94.06 371 THR A N 1
ATOM 2871 C CA . THR A 1 371 ? -29.250 6.391 19.796 1.00 94.06 371 THR A CA 1
ATOM 2872 C C . THR A 1 371 ? -30.602 6.074 20.424 1.00 94.06 371 THR A C 1
ATOM 2874 O O . THR A 1 371 ? -30.651 5.615 21.560 1.00 94.06 371 THR A O 1
ATOM 2877 N N . ARG A 1 372 ? -31.707 6.196 19.681 1.00 92.88 372 ARG A N 1
ATOM 2878 C CA . ARG A 1 372 ? -33.036 5.746 20.139 1.00 92.88 372 ARG A CA 1
ATOM 2879 C C . ARG A 1 372 ? -33.164 4.228 20.275 1.00 92.88 372 ARG A C 1
ATOM 2881 O O . ARG A 1 372 ? -34.063 3.772 20.978 1.00 92.88 372 ARG A O 1
ATOM 2888 N N . LEU A 1 373 ? -32.300 3.462 19.605 1.00 91.69 373 LEU A N 1
ATOM 2889 C CA . LEU A 1 373 ? -32.239 2.006 19.751 1.00 91.69 373 LEU A CA 1
ATOM 2890 C C . LEU A 1 373 ? -31.531 1.593 21.050 1.00 91.69 373 LEU A C 1
ATOM 2892 O O . LEU A 1 373 ? -31.721 0.477 21.523 1.00 91.69 373 LEU A O 1
ATOM 2896 N N . LEU A 1 374 ? -30.715 2.474 21.630 1.00 95.00 374 LEU A N 1
ATOM 2897 C CA . LEU A 1 374 ? -29.979 2.195 22.858 1.00 95.00 374 LEU A CA 1
ATOM 2898 C C . LEU A 1 374 ? -30.888 2.249 24.098 1.00 95.00 374 LEU A C 1
ATOM 2900 O O . LEU A 1 374 ? -31.981 2.825 24.055 1.00 95.00 374 LEU A O 1
ATOM 2904 N N . PRO A 1 375 ? -30.446 1.670 25.232 1.00 95.94 375 PRO A N 1
ATOM 2905 C CA . PRO A 1 375 ? -31.134 1.840 26.503 1.00 95.94 375 PRO A CA 1
ATOM 2906 C C . PRO A 1 375 ? -31.403 3.313 26.834 1.00 95.94 375 PRO A C 1
ATOM 2908 O O . PRO A 1 375 ? -30.542 4.174 26.664 1.00 95.94 375 PRO A O 1
ATOM 2911 N N . LYS A 1 376 ? -32.603 3.605 27.346 1.00 94.38 376 LYS A N 1
ATOM 2912 C CA . LYS A 1 376 ? -32.982 4.972 27.724 1.00 94.38 376 LYS A CA 1
ATOM 2913 C C . LYS A 1 376 ? -32.166 5.447 28.924 1.00 94.38 376 LYS A C 1
ATOM 2915 O O . LYS A 1 376 ? -32.077 4.754 29.931 1.00 94.38 376 LYS A O 1
ATOM 2920 N N . VAL A 1 377 ? -31.650 6.667 28.833 1.00 93.81 377 VAL A N 1
ATOM 2921 C CA . VAL A 1 377 ? -30.913 7.330 29.916 1.00 93.81 377 VAL A CA 1
ATOM 2922 C C . VAL A 1 377 ? -31.911 7.957 30.890 1.00 93.81 377 VAL A C 1
ATOM 2924 O O . VAL A 1 377 ? -32.535 8.971 30.577 1.00 93.81 377 VAL A O 1
ATOM 2927 N N . THR A 1 378 ? -32.110 7.341 32.058 1.00 90.06 378 THR A N 1
ATOM 2928 C CA . THR A 1 378 ? -33.087 7.807 33.066 1.00 90.06 378 THR A CA 1
ATOM 2929 C C . THR A 1 378 ? -32.469 8.572 34.235 1.00 90.06 378 THR A C 1
ATOM 2931 O O . THR A 1 378 ? -33.172 9.314 34.918 1.00 90.06 378 THR A O 1
ATOM 2934 N N . SER A 1 379 ? -31.172 8.404 34.471 1.00 92.69 379 SER A N 1
ATOM 2935 C CA . SER A 1 379 ? -30.431 8.915 35.630 1.00 92.69 379 SER A CA 1
ATOM 2936 C C . SER A 1 379 ? -29.246 9.786 35.200 1.00 92.69 379 SER A C 1
ATOM 2938 O O . SER A 1 379 ? -28.926 9.893 34.019 1.00 92.69 379 SER A O 1
ATOM 2940 N N . GLU A 1 380 ? -28.601 10.443 36.168 1.00 96.25 380 GLU A N 1
ATOM 2941 C CA . GLU A 1 380 ? -27.359 11.203 35.933 1.00 96.25 380 GLU A CA 1
ATOM 2942 C C . GLU A 1 380 ? -26.179 10.298 35.548 1.00 96.25 380 GLU A C 1
ATOM 2944 O O . GLU A 1 380 ? -25.251 10.732 34.866 1.00 96.25 380 GLU A O 1
ATOM 2949 N N . GLU A 1 381 ? -26.243 9.030 35.947 1.00 96.62 381 GLU A N 1
ATOM 2950 C CA . GLU A 1 381 ? -25.323 7.970 35.556 1.00 96.62 381 GLU A CA 1
ATOM 2951 C C . GLU A 1 381 ? -26.134 6.782 35.036 1.00 96.62 381 GLU A C 1
ATOM 2953 O O . GLU A 1 381 ? -27.131 6.421 35.660 1.00 96.62 381 GLU A O 1
ATOM 2958 N N . SER A 1 382 ? -25.715 6.192 33.917 1.00 96.69 382 SER A N 1
ATOM 2959 C CA . SER A 1 382 ? -26.322 4.984 33.357 1.00 96.69 382 SER A CA 1
ATOM 2960 C C . SER A 1 382 ? -25.297 3.874 33.180 1.00 96.69 382 SER A C 1
ATOM 2962 O O . SER A 1 382 ? -24.215 4.098 32.632 1.00 96.69 382 SER A O 1
ATOM 2964 N N . LYS A 1 383 ? -25.647 2.665 33.626 1.00 96.75 383 LYS A N 1
ATOM 2965 C CA . LYS A 1 383 ? -24.802 1.469 33.529 1.00 96.75 383 LYS A CA 1
ATOM 2966 C C . LYS A 1 383 ? -25.243 0.538 32.415 1.00 96.75 383 LYS A C 1
ATOM 2968 O O . LYS A 1 383 ? -26.341 -0.019 32.468 1.00 96.75 383 LYS A O 1
ATOM 2973 N N . TRP A 1 384 ? -24.373 0.322 31.436 1.00 97.44 384 TRP A N 1
ATOM 2974 C CA . TRP A 1 384 ? -24.629 -0.558 30.300 1.00 97.44 384 TRP A CA 1
ATOM 2975 C C . TRP A 1 384 ? -23.575 -1.651 30.201 1.00 97.44 384 TRP A C 1
ATOM 2977 O O . TRP A 1 384 ? -22.391 -1.421 30.419 1.00 97.44 384 TRP A O 1
ATOM 2987 N N . GLU A 1 385 ? -23.999 -2.838 29.807 1.00 97.12 385 GLU A N 1
ATOM 2988 C CA . GLU A 1 385 ? -23.111 -3.886 29.330 1.00 97.12 385 GLU A CA 1
ATOM 2989 C C . GLU A 1 385 ? -22.980 -3.757 27.814 1.00 97.12 385 GLU A C 1
ATOM 2991 O O . GLU A 1 385 ? -23.985 -3.768 27.101 1.00 97.12 385 GLU A O 1
ATOM 2996 N N . ILE A 1 386 ? -21.749 -3.614 27.328 1.00 97.88 386 ILE A N 1
ATOM 2997 C CA . ILE A 1 386 ? -21.431 -3.513 25.903 1.00 97.88 386 ILE A CA 1
ATOM 2998 C C . ILE A 1 386 ? -20.550 -4.697 25.526 1.00 97.88 386 ILE A C 1
ATOM 3000 O O . ILE A 1 386 ? -19.511 -4.930 26.147 1.00 97.88 386 ILE A O 1
ATOM 3004 N N . HIS A 1 387 ? -20.952 -5.413 24.482 1.00 97.56 387 HIS A N 1
ATOM 3005 C CA . HIS A 1 387 ? -20.192 -6.497 23.873 1.00 97.56 387 HIS A CA 1
ATOM 3006 C C . HIS A 1 387 ? -19.755 -6.082 22.464 1.00 97.56 387 HIS A C 1
ATOM 3008 O O . HIS A 1 387 ? -20.599 -5.852 21.591 1.00 97.56 387 HIS A O 1
ATOM 3014 N N . LEU A 1 388 ? -18.440 -5.974 22.248 1.00 96.75 388 LEU A N 1
ATOM 3015 C CA . LEU A 1 388 ? -17.851 -5.670 20.945 1.00 96.75 388 LEU A CA 1
ATOM 3016 C C . LEU A 1 388 ? -17.785 -6.954 20.115 1.00 96.75 388 LEU A C 1
ATOM 3018 O O . LEU A 1 388 ? -16.878 -7.763 20.283 1.00 96.75 388 LEU A O 1
ATOM 3022 N N . GLN A 1 389 ? -18.757 -7.143 19.224 1.00 95.62 389 GLN A N 1
ATOM 3023 C CA . GLN A 1 389 ? -18.899 -8.392 18.475 1.00 95.62 389 GLN A CA 1
ATOM 3024 C C . GLN A 1 389 ? -17.911 -8.467 17.315 1.00 95.62 389 GLN A C 1
ATOM 3026 O O . GLN A 1 389 ? -17.185 -9.447 17.169 1.00 95.62 389 GLN A O 1
ATOM 3031 N N . LYS A 1 390 ? -17.914 -7.437 16.463 1.00 94.81 390 LYS A N 1
ATOM 3032 C CA . LYS A 1 390 ? -17.003 -7.334 15.323 1.00 94.81 390 LYS A CA 1
ATOM 3033 C C . LYS A 1 390 ? -16.857 -5.902 14.831 1.00 94.81 390 LYS A C 1
ATOM 3035 O O . LYS A 1 390 ? -17.725 -5.070 15.085 1.00 94.81 390 LYS A O 1
ATOM 3040 N N . PHE A 1 391 ? -15.817 -5.639 14.051 1.00 94.50 391 PHE A N 1
ATOM 3041 C CA . PHE A 1 391 ? -15.738 -4.454 13.203 1.00 94.50 391 PHE A CA 1
ATOM 3042 C C . PHE A 1 391 ? -15.511 -4.858 11.751 1.00 94.50 391 PHE A C 1
ATOM 3044 O O . PHE A 1 391 ? -15.097 -5.979 11.452 1.00 94.50 391 PHE A O 1
ATOM 3051 N N . VAL A 1 392 ? -15.810 -3.937 10.848 1.00 93.06 392 VAL A N 1
ATOM 3052 C CA . VAL A 1 392 ? -15.571 -4.086 9.417 1.00 93.06 392 VAL A CA 1
ATOM 3053 C C . VAL A 1 392 ? -15.112 -2.739 8.877 1.00 93.06 392 VAL A C 1
ATOM 3055 O O . VAL A 1 392 ? -15.655 -1.705 9.262 1.00 93.06 392 VAL A O 1
ATOM 3058 N N . THR A 1 393 ? -14.138 -2.730 7.974 1.00 92.81 393 THR A N 1
ATOM 3059 C CA . THR A 1 393 ? -13.743 -1.516 7.255 1.00 92.81 393 THR A CA 1
ATOM 3060 C C . THR A 1 393 ? -14.566 -1.350 5.989 1.00 92.81 393 THR A C 1
ATOM 3062 O O . THR A 1 393 ? -14.801 -2.312 5.259 1.00 92.81 393 THR A O 1
ATOM 3065 N N . TRP A 1 394 ? -15.016 -0.127 5.750 1.00 95.50 394 TRP A N 1
ATOM 3066 C CA . TRP A 1 394 ? -15.805 0.256 4.588 1.00 95.50 394 TRP A CA 1
ATOM 3067 C C . TRP A 1 394 ? -15.122 1.426 3.895 1.00 95.50 394 TRP A C 1
ATOM 3069 O O . TRP A 1 394 ? -14.526 2.279 4.552 1.00 95.50 394 TRP A O 1
ATOM 3079 N N . GLU A 1 395 ? -15.216 1.475 2.578 1.00 95.12 395 GLU A N 1
ATOM 3080 C CA . GLU A 1 395 ? -14.709 2.582 1.779 1.00 95.12 395 GLU A CA 1
ATOM 3081 C C . GLU A 1 395 ? -15.699 3.745 1.805 1.00 95.12 395 GLU A C 1
ATOM 3083 O O . GLU A 1 395 ? -16.893 3.552 1.596 1.00 95.12 395 GLU A O 1
ATOM 3088 N N . ASP A 1 396 ? -15.211 4.948 2.077 1.00 94.94 396 ASP A N 1
ATOM 3089 C CA . ASP A 1 396 ? -16.011 6.168 2.082 1.00 94.94 396 ASP A CA 1
ATOM 3090 C C . ASP A 1 396 ? -15.962 6.820 0.705 1.00 94.94 396 ASP A C 1
ATOM 3092 O O . ASP A 1 396 ? -14.932 7.379 0.323 1.00 94.94 396 ASP A O 1
ATOM 3096 N N . LEU A 1 397 ? -17.073 6.734 -0.027 1.00 93.19 397 LEU A N 1
ATOM 3097 C CA . LEU A 1 397 ? -17.151 7.191 -1.414 1.00 93.19 397 LEU A CA 1
ATOM 3098 C C . LEU A 1 397 ? -17.109 8.720 -1.538 1.00 93.19 397 LEU A C 1
ATOM 3100 O O . LEU A 1 397 ? -16.780 9.223 -2.608 1.00 93.19 397 LEU A O 1
ATOM 3104 N N . ASP A 1 398 ? -17.448 9.446 -0.469 1.00 92.38 398 ASP A N 1
ATOM 3105 C CA . ASP A 1 398 ? -17.542 10.914 -0.462 1.00 92.38 398 ASP A CA 1
ATOM 3106 C C . ASP A 1 398 ? -16.592 11.576 0.542 1.00 92.38 398 ASP A C 1
ATOM 3108 O O . ASP A 1 398 ? -16.563 12.802 0.659 1.00 92.38 398 ASP A O 1
ATOM 3112 N N . HIS A 1 399 ? -15.836 10.778 1.301 1.00 91.06 399 HIS A N 1
ATOM 3113 C CA . HIS A 1 399 ? -14.960 11.242 2.383 1.00 91.06 399 HIS A CA 1
ATOM 3114 C C . HIS A 1 399 ? -15.687 12.067 3.459 1.00 91.06 399 HIS A C 1
ATOM 3116 O O . HIS A 1 399 ? -15.087 12.930 4.108 1.00 91.06 399 HIS A O 1
ATOM 3122 N N . ASN A 1 400 ? -16.983 11.818 3.642 1.00 90.38 400 ASN A N 1
ATOM 3123 C CA . ASN A 1 400 ? -17.842 12.544 4.574 1.00 90.38 400 ASN A CA 1
ATOM 3124 C C . ASN A 1 400 ? -18.656 11.616 5.496 1.00 90.38 400 ASN A C 1
ATOM 3126 O O . ASN A 1 400 ? -19.440 12.115 6.305 1.00 90.38 400 ASN A O 1
ATOM 3130 N N . GLY A 1 401 ? -18.484 10.295 5.385 1.00 89.94 401 GLY A N 1
ATOM 3131 C CA . GLY A 1 401 ? -19.196 9.285 6.167 1.00 89.94 401 GLY A CA 1
ATOM 3132 C C . GLY A 1 401 ? -20.641 9.006 5.736 1.00 89.94 401 GLY A C 1
ATOM 3133 O O . GLY A 1 401 ? -21.308 8.203 6.389 1.00 89.94 401 GLY A O 1
ATOM 3134 N N . GLU A 1 402 ? -21.155 9.640 4.679 1.00 92.69 402 GLU A N 1
ATOM 3135 C CA . GLU A 1 402 ? -22.563 9.512 4.278 1.00 92.69 402 GLU A CA 1
ATOM 3136 C C . GLU A 1 402 ? -22.844 8.262 3.446 1.00 92.69 402 GLU A C 1
ATOM 3138 O O . GLU A 1 402 ? -23.894 7.637 3.637 1.00 92.69 402 GLU A O 1
ATOM 3143 N N . ARG A 1 403 ? -21.920 7.897 2.546 1.00 94.62 403 ARG A N 1
ATOM 3144 C CA . ARG A 1 403 ? -22.024 6.721 1.674 1.00 94.62 403 ARG A CA 1
ATOM 3145 C C . ARG A 1 403 ? -20.802 5.835 1.840 1.00 94.62 403 ARG A C 1
ATOM 3147 O O . ARG A 1 403 ? -19.728 6.121 1.313 1.00 94.62 403 ARG A O 1
ATOM 3154 N N . LEU A 1 404 ? -20.987 4.731 2.554 1.00 95.69 404 LEU A N 1
ATOM 3155 C CA . LEU A 1 404 ? -19.925 3.757 2.766 1.00 95.69 404 LEU A CA 1
ATOM 3156 C C . LEU A 1 404 ? -20.179 2.501 1.953 1.00 95.69 404 LEU A C 1
ATOM 3158 O O . LEU A 1 404 ? -21.253 1.912 2.062 1.00 95.69 404 LEU A O 1
ATOM 3162 N N . ARG A 1 405 ? -19.181 2.045 1.205 1.00 96.62 405 ARG A N 1
ATOM 3163 C CA . ARG A 1 405 ? -19.231 0.825 0.403 1.00 96.62 405 ARG A CA 1
ATOM 3164 C C . ARG A 1 405 ? -18.449 -0.306 1.057 1.00 96.62 405 ARG A C 1
ATOM 3166 O O . ARG A 1 405 ? -17.344 -0.114 1.562 1.00 96.62 405 ARG A O 1
ATOM 3173 N N . LYS A 1 406 ? -18.990 -1.514 0.946 1.00 96.06 406 LYS A N 1
ATOM 3174 C CA . LYS A 1 406 ? -18.281 -2.764 1.207 1.00 96.06 406 LYS A CA 1
ATOM 3175 C C . LYS A 1 406 ? -18.566 -3.762 0.090 1.00 96.06 406 LYS A C 1
ATOM 3177 O O . LYS A 1 406 ? -19.703 -4.192 -0.071 1.00 96.06 406 LYS A O 1
ATOM 3182 N N . VAL A 1 407 ? -17.533 -4.169 -0.640 1.00 94.75 407 VAL A N 1
ATOM 3183 C CA . VAL A 1 407 ? -17.626 -5.295 -1.579 1.00 94.75 407 VAL A CA 1
ATOM 3184 C C . VAL A 1 407 ? -17.474 -6.590 -0.779 1.00 94.75 407 VAL A C 1
ATOM 3186 O O . VAL A 1 407 ? -16.506 -6.744 -0.037 1.00 94.75 407 VAL A O 1
ATOM 3189 N N . GLN A 1 408 ? -18.468 -7.476 -0.853 1.00 93.38 408 GLN A N 1
ATOM 3190 C CA . GLN A 1 408 ? -18.419 -8.804 -0.228 1.00 93.38 408 GLN A CA 1
ATOM 3191 C C . GLN A 1 408 ? -17.811 -9.818 -1.191 1.00 93.38 408 GLN A C 1
ATOM 3193 O O . GLN A 1 408 ? -16.930 -10.579 -0.801 1.00 93.38 408 GLN A O 1
ATOM 3198 N N . GLU A 1 409 ? -18.261 -9.780 -2.444 1.00 93.75 409 GLU A N 1
ATOM 3199 C CA . GLU A 1 409 ? -17.824 -10.654 -3.528 1.00 93.75 409 GLU A CA 1
ATOM 3200 C C . GLU A 1 409 ? -17.677 -9.798 -4.790 1.00 93.75 409 GLU A C 1
ATOM 3202 O O . GLU A 1 409 ? -18.601 -9.074 -5.156 1.00 93.75 409 GLU A O 1
ATOM 3207 N N . GLU A 1 410 ? -16.514 -9.827 -5.444 1.00 90.25 410 GLU A N 1
ATOM 3208 C CA . GLU A 1 410 ? -16.255 -8.970 -6.613 1.00 90.25 410 GLU A CA 1
ATOM 3209 C C . GLU A 1 410 ? -17.063 -9.407 -7.848 1.00 90.25 410 GLU A C 1
ATOM 3211 O O . GLU A 1 410 ? -17.492 -8.564 -8.636 1.00 90.25 410 GLU A O 1
ATOM 3216 N N . GLY A 1 411 ? -17.314 -10.714 -7.981 1.00 94.50 411 GLY A N 1
ATOM 3217 C CA . GLY A 1 411 ? -17.888 -11.337 -9.175 1.00 94.50 411 GLY A CA 1
ATOM 3218 C C . GLY A 1 411 ? -16.822 -11.765 -10.194 1.00 94.50 411 GLY A C 1
ATOM 3219 O O . GLY A 1 411 ? -15.631 -11.813 -9.892 1.00 94.50 411 GLY A O 1
ATOM 3220 N N . TYR A 1 412 ? -17.252 -12.089 -11.413 1.00 91.56 412 TYR A N 1
ATOM 3221 C CA . TYR A 1 412 ? -16.427 -12.539 -12.537 1.00 91.56 412 TYR A CA 1
ATOM 3222 C C . TYR A 1 412 ? -16.700 -11.724 -13.813 1.00 91.56 412 TYR A C 1
ATOM 3224 O O . TYR A 1 412 ? -17.734 -11.071 -13.951 1.00 91.56 412 TYR A O 1
ATOM 3232 N N . GLY A 1 413 ? -15.766 -11.774 -14.769 1.00 89.94 413 GLY A N 1
ATOM 3233 C CA . GLY A 1 413 ? -15.833 -11.040 -16.041 1.00 89.94 413 GLY A CA 1
ATOM 3234 C C . GLY A 1 413 ? -14.854 -9.862 -16.115 1.00 89.94 413 GLY A C 1
ATOM 3235 O O . GLY A 1 413 ? -14.323 -9.420 -15.100 1.00 89.94 413 GLY A O 1
ATOM 3236 N N . ALA A 1 414 ? -14.568 -9.383 -17.328 1.00 74.19 414 ALA A N 1
ATOM 3237 C CA . ALA A 1 414 ? -13.493 -8.414 -17.571 1.00 74.19 414 ALA A CA 1
ATOM 3238 C C . ALA A 1 414 ? -13.876 -6.956 -17.260 1.00 74.19 414 ALA A C 1
ATOM 3240 O O . ALA A 1 414 ? -13.009 -6.159 -16.914 1.00 74.19 414 ALA A O 1
ATOM 3241 N N . SER A 1 415 ? -15.159 -6.602 -17.350 1.00 81.19 415 SER A N 1
ATOM 3242 C CA . SER A 1 415 ? -15.611 -5.211 -17.264 1.00 81.19 415 SER A CA 1
ATOM 3243 C C . SER A 1 415 ? -16.724 -5.023 -16.238 1.00 81.19 415 SER A C 1
ATOM 3245 O O . SER A 1 415 ? -17.716 -5.754 -16.245 1.00 81.19 415 SER A O 1
ATOM 3247 N N . CYS A 1 416 ? -16.591 -3.992 -15.403 1.00 89.75 416 CYS A N 1
ATOM 3248 C CA . CYS A 1 416 ? -17.697 -3.467 -14.607 1.00 89.75 416 CYS A CA 1
ATOM 3249 C C . CYS A 1 416 ? -18.800 -2.911 -15.519 1.00 89.75 416 CYS A C 1
ATOM 3251 O O . CYS A 1 416 ? -18.550 -2.523 -16.662 1.00 89.75 416 CYS A O 1
ATOM 3253 N N . ALA A 1 417 ? -20.025 -2.844 -15.005 1.00 91.25 417 ALA A N 1
ATOM 3254 C CA . ALA A 1 417 ? -21.155 -2.332 -15.766 1.00 91.25 417 ALA A CA 1
ATOM 3255 C C . ALA A 1 417 ? -20.990 -0.824 -16.061 1.00 91.25 417 ALA A C 1
ATOM 3257 O O . ALA A 1 417 ? -20.973 0.007 -15.148 1.00 91.25 417 ALA A O 1
ATOM 3258 N N . GLY A 1 418 ? -20.854 -0.483 -17.347 1.00 91.25 418 GLY A N 1
ATOM 3259 C CA . GLY A 1 418 ? -20.751 0.896 -17.830 1.00 91.25 418 GLY A CA 1
ATOM 3260 C C . GLY A 1 418 ? -22.090 1.637 -17.794 1.00 91.25 418 GLY A C 1
ATOM 3261 O O . GLY A 1 418 ? -23.145 1.038 -17.563 1.00 91.25 418 GLY A O 1
ATOM 3262 N N . GLU A 1 419 ? -22.068 2.946 -18.046 1.00 91.81 419 GLU A N 1
ATOM 3263 C CA . GLU A 1 419 ? -23.302 3.730 -18.185 1.00 91.81 419 GLU A CA 1
ATOM 3264 C C . GLU A 1 419 ? -24.199 3.149 -19.283 1.00 91.81 419 GLU A C 1
ATOM 3266 O O . GLU A 1 419 ? -23.706 2.655 -20.296 1.00 91.81 419 GLU A O 1
ATOM 3271 N N . LEU A 1 420 ? -25.516 3.170 -19.053 1.00 93.44 420 LEU A N 1
ATOM 3272 C CA . LEU A 1 420 ? -26.533 2.598 -19.942 1.00 93.44 420 LEU A CA 1
ATOM 3273 C C . LEU A 1 420 ? -26.466 1.071 -20.125 1.00 93.44 420 LEU A C 1
ATOM 3275 O O . LEU A 1 420 ? -27.220 0.526 -20.929 1.00 93.44 420 LEU A O 1
ATOM 3279 N N . SER A 1 421 ? -25.613 0.359 -19.379 1.00 95.00 421 SER A N 1
ATOM 3280 C CA . SER A 1 421 ? -25.660 -1.108 -19.356 1.00 95.00 421 SER A CA 1
ATOM 3281 C C . SER A 1 421 ? -26.966 -1.579 -18.719 1.00 95.00 421 SER A C 1
ATOM 3283 O O . SER A 1 421 ? -27.410 -1.023 -17.706 1.00 95.00 421 SER A O 1
ATOM 3285 N N . GLU A 1 422 ? -27.553 -2.626 -19.289 1.00 96.19 422 GLU A N 1
ATOM 3286 C CA . GLU A 1 422 ? -28.685 -3.317 -18.687 1.00 96.19 422 GLU A CA 1
ATOM 3287 C C . GLU A 1 422 ? -28.150 -4.326 -17.665 1.00 96.19 422 GLU A C 1
ATOM 3289 O O . GLU A 1 422 ? -27.304 -5.168 -17.966 1.00 96.19 422 GLU A O 1
ATOM 3294 N N . ILE A 1 423 ? -28.615 -4.222 -16.426 1.00 96.94 423 ILE A N 1
ATOM 3295 C CA . ILE A 1 423 ? -28.214 -5.085 -15.318 1.00 96.94 423 ILE A CA 1
ATOM 3296 C C . ILE A 1 423 ? -29.413 -5.845 -14.773 1.00 96.94 423 ILE A C 1
ATOM 3298 O O . ILE A 1 423 ? -30.517 -5.314 -14.712 1.00 96.94 423 ILE A O 1
ATOM 3302 N N . PHE A 1 424 ? -29.172 -7.064 -14.314 1.00 97.06 424 PHE A N 1
ATOM 3303 C CA . PHE A 1 424 ? -30.153 -7.890 -13.619 1.00 97.06 424 PHE A CA 1
ATOM 3304 C C . PHE A 1 424 ? -29.656 -8.042 -12.191 1.00 97.06 424 PHE A C 1
ATOM 3306 O O . PHE A 1 424 ? -28.595 -8.631 -11.963 1.00 97.06 424 PHE A O 1
ATOM 3313 N N . ALA A 1 425 ? -30.356 -7.429 -11.240 1.00 96.88 425 ALA A N 1
ATOM 3314 C CA . ALA A 1 425 ? -29.885 -7.374 -9.863 1.00 96.88 425 ALA A CA 1
ATOM 3315 C C . ALA A 1 425 ? -31.018 -7.493 -8.848 1.00 96.88 425 ALA A C 1
ATOM 3317 O O . ALA A 1 425 ? -32.072 -6.863 -8.972 1.00 96.88 425 ALA A O 1
ATOM 3318 N N . HIS A 1 426 ? -30.744 -8.222 -7.772 1.00 96.56 426 HIS A N 1
ATOM 3319 C CA . HIS A 1 426 ? -31.548 -8.152 -6.565 1.00 96.56 426 HIS A CA 1
ATOM 3320 C C . HIS A 1 426 ? -30.932 -7.174 -5.586 1.00 96.56 426 HIS A C 1
ATOM 3322 O O . HIS A 1 426 ? -29.717 -7.085 -5.428 1.00 96.56 426 HIS A O 1
ATOM 3328 N N . TRP A 1 427 ? -31.785 -6.457 -4.874 1.00 96.31 427 TRP A N 1
ATOM 3329 C CA . TRP A 1 427 ? -31.353 -5.615 -3.778 1.00 96.31 427 TRP A CA 1
ATOM 3330 C C . TRP A 1 427 ? -32.301 -5.696 -2.588 1.00 96.31 427 TRP A C 1
ATOM 3332 O O . TRP A 1 427 ? -33.496 -5.986 -2.727 1.00 96.31 427 TRP A O 1
ATOM 3342 N N . ARG A 1 428 ? -31.722 -5.459 -1.411 1.00 94.62 428 ARG A N 1
ATOM 3343 C CA . ARG A 1 428 ? -32.371 -5.458 -0.099 1.00 94.62 428 ARG A CA 1
ATOM 3344 C C . ARG A 1 428 ? -31.994 -4.188 0.653 1.00 94.62 428 ARG A C 1
ATOM 3346 O O . ARG A 1 428 ? -30.863 -3.722 0.546 1.00 94.62 428 ARG A O 1
ATOM 3353 N N . VAL A 1 429 ? -32.915 -3.651 1.443 1.00 92.44 429 VAL A N 1
ATOM 3354 C CA . VAL A 1 429 ? -32.672 -2.516 2.343 1.00 92.44 429 VAL A CA 1
ATOM 3355 C C . VAL A 1 429 ? -32.863 -2.989 3.766 1.00 92.44 429 VAL A C 1
ATOM 3357 O O . VAL A 1 429 ? -33.947 -3.437 4.125 1.00 92.44 429 VAL A O 1
ATOM 3360 N N . PHE A 1 430 ? -31.828 -2.851 4.577 1.00 90.06 430 PHE A N 1
ATOM 3361 C CA . PHE A 1 430 ? -31.846 -3.151 5.998 1.00 90.06 430 PHE A CA 1
ATOM 3362 C C . PHE A 1 430 ? -31.853 -1.853 6.798 1.00 90.06 430 PHE A C 1
ATOM 3364 O O . PHE A 1 430 ? -31.105 -0.923 6.486 1.00 90.06 430 PHE A O 1
ATOM 3371 N N . GLY A 1 431 ? -32.691 -1.793 7.827 1.00 86.69 431 GLY A N 1
ATOM 3372 C CA . GLY A 1 431 ? -32.709 -0.698 8.786 1.00 86.69 431 GLY A CA 1
ATOM 3373 C C . GLY A 1 431 ? -31.469 -0.701 9.690 1.00 86.69 431 GLY A C 1
ATOM 3374 O O . GLY A 1 431 ? -30.662 -1.635 9.652 1.00 86.69 431 GLY A O 1
ATOM 3375 N N . PRO A 1 432 ? -31.316 0.319 10.549 1.00 82.62 432 PRO A N 1
ATOM 3376 C CA . PRO A 1 432 ? -30.198 0.406 11.494 1.00 82.62 432 PRO A CA 1
ATOM 3377 C C . PRO A 1 432 ? -30.167 -0.731 12.531 1.00 82.62 432 PRO A C 1
ATOM 3379 O O . PRO A 1 432 ? -29.105 -1.034 13.074 1.00 82.62 432 PRO A O 1
ATOM 3382 N N . ASP A 1 433 ? -31.307 -1.382 12.785 1.00 79.31 433 ASP A N 1
ATOM 3383 C CA . ASP A 1 433 ? -31.441 -2.563 13.650 1.00 79.31 433 ASP A CA 1
ATOM 3384 C C . ASP A 1 433 ? -31.157 -3.889 12.916 1.00 79.31 433 ASP A C 1
ATOM 3386 O O . ASP A 1 433 ? -31.318 -4.968 13.485 1.00 79.31 433 ASP A O 1
ATOM 3390 N N . GLY A 1 434 ? -30.748 -3.820 11.645 1.00 84.56 434 GLY A N 1
ATOM 3391 C CA . GLY A 1 434 ? -30.483 -4.981 10.800 1.00 84.56 434 GLY A CA 1
ATOM 3392 C C . GLY A 1 434 ? -31.740 -5.683 10.289 1.00 84.56 434 GLY A C 1
ATOM 3393 O O . GLY A 1 434 ? -31.620 -6.688 9.588 1.00 84.56 434 GLY A O 1
ATOM 3394 N N . LYS A 1 435 ? -32.944 -5.182 10.593 1.00 85.69 435 LYS A N 1
ATOM 3395 C CA . LYS A 1 435 ? -34.176 -5.765 10.057 1.00 85.69 435 LYS A CA 1
ATOM 3396 C C . LYS A 1 435 ? -34.376 -5.367 8.607 1.00 85.69 435 LYS A C 1
ATOM 3398 O O . LYS A 1 435 ? -34.066 -4.251 8.192 1.00 85.69 435 LYS A O 1
ATOM 3403 N N . LEU A 1 436 ? -34.927 -6.297 7.840 1.00 87.31 436 LEU A N 1
ATOM 3404 C CA . LEU A 1 436 ? -35.235 -6.102 6.435 1.00 87.31 436 LEU A CA 1
ATOM 3405 C C . LEU A 1 436 ? -36.417 -5.130 6.285 1.00 87.31 436 LEU A C 1
ATOM 3407 O O . LEU A 1 436 ? -37.513 -5.390 6.772 1.00 87.31 436 LEU A O 1
ATOM 3411 N N . VAL A 1 437 ? -36.179 -4.005 5.614 1.00 86.69 437 VAL A N 1
ATOM 3412 C CA . VAL A 1 437 ? -37.170 -2.961 5.309 1.00 86.69 437 VAL A CA 1
ATOM 3413 C C . VAL A 1 437 ? -37.828 -3.228 3.958 1.00 86.69 437 VAL A C 1
ATOM 3415 O O . VAL A 1 437 ? -39.045 -3.102 3.828 1.00 86.69 437 VAL A O 1
ATOM 3418 N N . HIS A 1 438 ? -37.026 -3.593 2.956 1.00 89.19 438 HIS A N 1
ATOM 3419 C CA . HIS A 1 438 ? -37.477 -3.845 1.588 1.00 89.19 438 HIS A CA 1
ATOM 3420 C C . HIS A 1 438 ? -36.589 -4.885 0.900 1.00 89.19 438 HIS A C 1
ATOM 3422 O O . HIS A 1 438 ? -35.390 -4.940 1.165 1.00 89.19 438 HIS A O 1
ATOM 3428 N N . SER A 1 439 ? -37.163 -5.667 -0.014 1.00 91.81 439 SER A N 1
ATOM 3429 C CA . SER A 1 439 ? -36.439 -6.608 -0.869 1.00 91.81 439 SER A CA 1
ATOM 3430 C C . SER A 1 439 ? -37.112 -6.700 -2.230 1.00 91.81 439 SER A C 1
ATOM 3432 O O . SER A 1 439 ? -38.325 -6.890 -2.319 1.00 91.81 439 SER A O 1
ATOM 3434 N N . SER A 1 440 ? -36.310 -6.638 -3.289 1.00 91.25 440 SER A N 1
ATOM 3435 C CA . SER A 1 440 ? -36.757 -6.919 -4.661 1.00 91.25 440 SER A CA 1
ATOM 3436 C C . SER A 1 440 ? -37.246 -8.367 -4.859 1.00 91.25 440 SER A C 1
ATOM 3438 O O . SER A 1 440 ? -38.007 -8.638 -5.793 1.00 91.25 440 SER A O 1
ATOM 3440 N N . ARG A 1 441 ? -36.863 -9.291 -3.961 1.00 90.19 441 ARG A N 1
ATOM 3441 C CA . ARG A 1 441 ? -37.280 -10.703 -3.975 1.00 90.19 441 ARG A CA 1
ATOM 3442 C C . ARG A 1 441 ? -38.647 -10.965 -3.353 1.00 90.19 441 ARG A C 1
ATOM 3444 O O . ARG A 1 441 ? -39.155 -12.073 -3.464 1.00 90.19 441 ARG A O 1
ATOM 3451 N N . TYR A 1 442 ? -39.272 -9.977 -2.716 1.00 85.88 442 TYR A N 1
ATOM 3452 C CA . TYR A 1 442 ? -40.560 -10.225 -2.078 1.00 85.88 442 TYR A CA 1
ATOM 3453 C C . TYR A 1 442 ? -41.664 -10.543 -3.090 1.00 85.88 442 TYR A C 1
ATOM 3455 O O . TYR A 1 442 ? -41.826 -9.866 -4.117 1.00 85.88 442 TYR A O 1
ATOM 3463 N N . THR A 1 443 ? -42.455 -11.553 -2.741 1.00 75.06 443 THR A N 1
ATOM 3464 C CA . THR A 1 443 ? -43.775 -11.837 -3.298 1.00 75.06 443 THR A CA 1
ATOM 3465 C C . THR A 1 443 ? -44.805 -11.684 -2.176 1.00 75.06 443 THR A C 1
ATOM 3467 O O . THR A 1 443 ? -44.575 -12.044 -1.018 1.00 75.06 443 THR A O 1
ATOM 3470 N N . VAL A 1 444 ? -45.938 -11.051 -2.487 1.00 75.06 444 VAL A N 1
ATOM 3471 C CA . VAL A 1 444 ? -47.031 -10.888 -1.521 1.00 75.06 444 VAL A CA 1
ATOM 3472 C C . VAL A 1 444 ? -47.972 -12.068 -1.692 1.00 75.06 444 VAL A C 1
ATOM 3474 O O . VAL A 1 444 ? -48.684 -12.157 -2.693 1.00 75.06 444 VAL A O 1
ATOM 3477 N N . HIS A 1 445 ? -47.998 -12.966 -0.710 1.00 76.31 445 HIS A N 1
ATOM 3478 C CA . HIS A 1 445 ? -48.983 -14.038 -0.678 1.00 76.31 445 HIS A CA 1
ATOM 3479 C C . HIS A 1 445 ? -50.219 -13.581 0.100 1.00 76.31 445 HIS A C 1
ATOM 3481 O O . HIS A 1 445 ? -50.148 -13.199 1.271 1.00 76.31 445 HIS A O 1
ATOM 3487 N N . MET A 1 446 ? -51.381 -13.647 -0.553 1.00 73.44 446 MET A N 1
ATOM 3488 C CA . MET A 1 446 ? -52.681 -13.499 0.105 1.00 73.44 446 MET A CA 1
ATOM 3489 C C . MET A 1 446 ? -53.003 -14.807 0.838 1.00 73.44 446 MET A C 1
ATOM 3491 O O . MET A 1 446 ? -53.710 -15.672 0.323 1.00 73.44 446 MET A O 1
ATOM 3495 N N . GLY A 1 447 ? -52.411 -14.990 2.017 1.00 61.09 447 GLY A N 1
ATOM 3496 C CA . GLY A 1 447 ? -52.568 -16.201 2.815 1.00 61.09 447 GLY A CA 1
ATOM 3497 C C . GLY A 1 447 ? -53.852 -16.193 3.642 1.00 61.09 447 GLY A C 1
ATOM 3498 O O . GLY A 1 447 ? -53.791 -15.859 4.817 1.00 61.09 447 GLY A O 1
ATOM 3499 N N . GLY A 1 448 ? -54.992 -16.592 3.060 1.00 73.75 448 GLY A N 1
ATOM 3500 C CA . GLY A 1 448 ? -56.246 -16.906 3.779 1.00 73.75 448 GLY A CA 1
ATOM 3501 C C . GLY A 1 448 ? -56.558 -16.030 5.012 1.00 73.75 448 GLY A C 1
ATOM 3502 O O . GLY A 1 448 ? -56.374 -14.816 4.986 1.00 73.75 448 GLY A O 1
ATOM 3503 N N . ASP A 1 449 ? -57.004 -16.643 6.113 1.00 80.44 449 ASP A N 1
ATOM 3504 C CA . ASP A 1 449 ? -57.354 -15.950 7.370 1.00 80.44 449 ASP A CA 1
ATOM 3505 C C . ASP A 1 449 ? -56.150 -15.326 8.122 1.00 80.44 449 ASP A C 1
ATOM 3507 O O . ASP A 1 449 ? -56.337 -14.718 9.176 1.00 80.44 449 ASP A O 1
ATOM 3511 N N . GLN A 1 450 ? -54.911 -15.461 7.626 1.00 71.00 450 GLN A N 1
ATOM 3512 C CA . GLN A 1 450 ? -53.691 -15.005 8.318 1.00 71.00 450 GLN A CA 1
ATOM 3513 C C . GLN A 1 450 ? -53.150 -13.649 7.832 1.00 71.00 450 GLN A C 1
ATOM 3515 O O . GLN A 1 450 ? -52.138 -13.173 8.350 1.00 71.00 450 GLN A O 1
ATOM 3520 N N . GLY A 1 451 ? -53.837 -12.989 6.896 1.00 78.50 451 GLY A N 1
ATOM 3521 C CA . GLY A 1 451 ? -53.422 -11.692 6.359 1.00 78.50 451 GLY A CA 1
ATOM 3522 C C . GLY A 1 451 ? -52.295 -11.793 5.323 1.00 78.50 451 GLY A C 1
ATOM 3523 O O . GLY A 1 451 ? -51.853 -12.878 4.949 1.00 78.50 451 GLY A O 1
ATOM 3524 N N . MET A 1 452 ? -51.858 -10.643 4.802 1.00 74.69 452 MET A N 1
ATOM 3525 C CA . MET A 1 452 ? -50.754 -10.587 3.837 1.00 74.69 452 MET A CA 1
ATOM 3526 C C . MET A 1 452 ? -49.435 -10.942 4.527 1.00 74.69 452 MET A C 1
ATOM 3528 O O . MET A 1 452 ? -49.026 -10.251 5.460 1.00 74.69 452 MET A O 1
ATOM 3532 N N . GLN A 1 453 ? -48.754 -11.978 4.038 1.00 78.31 453 GLN A N 1
ATOM 3533 C CA . GLN A 1 453 ? -47.379 -12.290 4.426 1.00 78.31 453 GLN A CA 1
ATOM 3534 C C . GLN A 1 453 ? -46.441 -11.975 3.261 1.00 78.31 453 GLN A C 1
ATOM 3536 O O . GLN A 1 453 ? -46.726 -12.304 2.107 1.00 78.31 453 GLN A O 1
ATOM 3541 N N . GLN A 1 454 ? -45.327 -11.314 3.576 1.00 76.50 454 GLN A N 1
ATOM 3542 C CA . GLN A 1 454 ? -44.223 -11.109 2.644 1.00 76.50 454 GLN A CA 1
ATOM 3543 C C . GLN A 1 454 ? -43.221 -12.237 2.863 1.00 76.50 454 GLN A C 1
ATOM 3545 O O . GLN A 1 454 ? -42.685 -12.381 3.961 1.00 76.50 454 GLN A O 1
ATOM 3550 N N . VAL A 1 455 ? -43.004 -13.047 1.833 1.00 83.75 455 VAL A N 1
ATOM 3551 C CA . VAL A 1 455 ? -42.018 -14.132 1.843 1.00 83.75 455 VAL A CA 1
ATOM 3552 C C . VAL A 1 455 ? -40.990 -13.808 0.766 1.00 83.75 455 VAL A C 1
ATOM 3554 O O . VAL A 1 455 ? -41.361 -13.397 -0.335 1.00 83.75 455 VAL A O 1
ATOM 3557 N N . GLU A 1 456 ? -39.701 -13.884 1.106 1.00 86.19 456 GLU A N 1
ATOM 3558 C CA . GLU A 1 456 ? -38.654 -13.763 0.089 1.00 86.19 456 GLU A CA 1
ATOM 3559 C C . GLU A 1 456 ? -38.693 -15.012 -0.789 1.00 86.19 456 GLU A C 1
ATOM 3561 O O . GLU A 1 456 ? -38.571 -16.128 -0.287 1.00 86.19 456 GLU A O 1
ATOM 3566 N N . ASP A 1 457 ? -38.878 -14.804 -2.087 1.00 90.06 457 ASP A N 1
ATOM 3567 C CA . ASP A 1 457 ? -38.804 -15.850 -3.095 1.00 90.06 457 ASP A CA 1
ATOM 3568 C C . ASP A 1 457 ? -37.388 -15.841 -3.684 1.00 90.06 457 ASP A C 1
ATOM 3570 O O . ASP A 1 457 ? -37.011 -14.916 -4.410 1.00 90.06 457 ASP A O 1
ATOM 3574 N N . GLU A 1 458 ? -36.565 -16.816 -3.287 1.00 89.06 458 GLU A N 1
ATOM 3575 C CA . GLU A 1 458 ? -35.180 -16.934 -3.761 1.00 89.06 458 GLU A CA 1
ATOM 3576 C C . GLU A 1 458 ? -35.091 -17.330 -5.238 1.00 89.06 458 GLU A C 1
ATOM 3578 O O . GLU A 1 458 ? -34.082 -17.020 -5.868 1.00 89.06 458 GLU A O 1
ATOM 3583 N N . ASP A 1 459 ? -36.150 -17.929 -5.792 1.00 90.69 459 ASP A N 1
ATOM 3584 C CA . ASP A 1 459 ? -36.219 -18.376 -7.187 1.00 90.69 459 ASP A CA 1
ATOM 3585 C C . ASP A 1 459 ? -36.776 -17.289 -8.127 1.00 90.69 459 ASP A C 1
ATOM 3587 O O . ASP A 1 459 ? -36.855 -17.479 -9.344 1.00 90.69 459 ASP A O 1
ATOM 3591 N N . LYS A 1 460 ? -37.180 -16.134 -7.585 1.00 91.94 460 LYS A N 1
ATOM 3592 C CA . LYS A 1 460 ? -37.682 -15.011 -8.379 1.00 91.94 460 LYS A CA 1
ATOM 3593 C C . LYS A 1 460 ? -36.563 -14.441 -9.246 1.00 91.94 460 LYS A C 1
ATOM 3595 O O . LYS A 1 460 ? -35.557 -13.987 -8.717 1.00 91.94 460 LYS A O 1
ATOM 3600 N N . GLU A 1 461 ? -36.789 -14.372 -10.557 1.00 91.94 461 GLU A N 1
ATOM 3601 C CA . GLU A 1 461 ? -35.834 -13.784 -11.504 1.00 91.94 461 GLU A CA 1
ATOM 3602 C C . GLU A 1 461 ? -35.473 -12.332 -11.138 1.00 91.94 461 GLU A C 1
ATOM 3604 O O . GLU A 1 461 ? -36.329 -11.532 -10.726 1.00 91.94 461 GLU A O 1
ATOM 3609 N N . ALA A 1 462 ? -34.197 -11.978 -11.307 1.00 94.56 462 ALA A N 1
ATOM 3610 C CA . ALA A 1 462 ? -33.708 -10.634 -11.043 1.00 94.56 462 ALA A CA 1
ATOM 3611 C C . ALA A 1 462 ? -34.355 -9.606 -11.989 1.00 94.56 462 ALA A C 1
ATOM 3613 O O . ALA A 1 462 ? -34.256 -9.744 -13.211 1.00 94.56 462 ALA A O 1
ATOM 3614 N N . PRO A 1 463 ? -34.983 -8.536 -11.458 1.00 93.75 463 PRO A N 1
ATOM 3615 C CA . PRO A 1 463 ? -35.506 -7.465 -12.298 1.00 93.75 463 PRO A CA 1
ATOM 3616 C C . PRO A 1 463 ? -34.382 -6.800 -13.101 1.00 93.75 463 PRO A C 1
ATOM 3618 O O . PRO A 1 463 ? -33.269 -6.637 -12.587 1.00 93.75 463 PRO A O 1
ATOM 3621 N N . SER A 1 464 ? -34.683 -6.383 -14.335 1.00 94.75 464 SER A N 1
ATOM 3622 C CA . SER A 1 464 ? -33.734 -5.640 -15.163 1.00 94.75 464 SER A CA 1
ATOM 3623 C C . SER A 1 464 ? -33.806 -4.132 -14.907 1.00 94.75 464 SER A C 1
ATOM 3625 O O . SER A 1 464 ? -34.879 -3.556 -14.708 1.00 94.75 464 SER A O 1
ATOM 3627 N N . TYR A 1 465 ? -32.644 -3.481 -14.905 1.00 95.00 465 TYR A N 1
ATOM 3628 C CA . TYR A 1 465 ? -32.498 -2.035 -14.759 1.00 95.00 465 TYR A CA 1
ATOM 3629 C C . TYR A 1 465 ? -31.468 -1.505 -15.751 1.00 95.00 465 TYR A C 1
ATOM 3631 O O . TYR A 1 465 ? -30.486 -2.174 -16.054 1.00 95.00 465 TYR A O 1
ATOM 3639 N N . ILE A 1 466 ? -31.638 -0.262 -16.190 1.00 94.94 466 ILE A N 1
ATOM 3640 C CA . ILE A 1 466 ? -30.665 0.461 -17.008 1.00 94.94 466 ILE A CA 1
ATOM 3641 C C . ILE A 1 466 ? -29.869 1.374 -16.077 1.00 94.94 466 ILE A C 1
ATOM 3643 O O . ILE A 1 466 ? -30.434 2.245 -15.399 1.00 94.94 466 ILE A O 1
ATOM 3647 N N . LEU A 1 467 ? -28.551 1.169 -16.015 1.00 93.75 467 LEU A N 1
ATOM 3648 C CA . LEU A 1 467 ? -27.672 1.967 -15.164 1.00 93.75 467 LEU A CA 1
ATOM 3649 C C . LEU A 1 467 ? -27.651 3.435 -15.593 1.00 93.75 467 LEU A C 1
ATOM 3651 O O . LEU A 1 467 ? -27.214 3.764 -16.692 1.00 93.75 467 LEU A O 1
ATOM 3655 N N . GLY A 1 468 ? -28.057 4.318 -14.676 1.00 89.62 468 GLY A N 1
ATOM 3656 C CA . GLY A 1 468 ? -28.133 5.764 -14.900 1.00 89.62 468 GLY A CA 1
ATOM 3657 C C . GLY A 1 468 ? -29.517 6.270 -15.316 1.00 89.62 468 GLY A C 1
ATOM 3658 O O . GLY A 1 468 ? -29.749 7.471 -15.221 1.00 89.62 468 GLY A O 1
ATOM 3659 N N . GLU A 1 469 ? -30.444 5.383 -15.698 1.00 92.12 469 GLU A N 1
ATOM 3660 C CA . GLU A 1 469 ? -31.811 5.764 -16.085 1.00 92.12 469 GLU A CA 1
ATOM 3661 C C . GLU A 1 469 ? -32.865 5.226 -15.114 1.00 92.12 469 GLU A C 1
ATOM 3663 O O . GLU A 1 469 ? -33.538 6.002 -14.437 1.00 92.12 469 GLU A O 1
ATOM 3668 N N . THR A 1 470 ? -33.015 3.899 -15.032 1.00 90.50 470 THR A N 1
ATOM 3669 C CA . THR A 1 470 ? -34.092 3.262 -14.251 1.00 90.50 470 THR A CA 1
ATOM 3670 C C . THR A 1 470 ? -33.604 2.648 -12.944 1.00 90.50 470 THR A C 1
ATOM 3672 O O . THR A 1 470 ? -34.401 2.409 -12.036 1.00 90.50 470 THR A O 1
ATOM 3675 N N . ALA A 1 471 ? -32.297 2.408 -12.815 1.00 91.25 471 ALA A N 1
ATOM 3676 C CA . ALA A 1 471 ? -31.710 1.904 -11.582 1.00 91.25 471 ALA A CA 1
ATOM 3677 C C . ALA A 1 471 ? -31.780 2.952 -10.456 1.00 91.25 471 ALA A C 1
ATOM 3679 O O . ALA A 1 471 ? -31.440 4.121 -10.635 1.00 91.25 471 ALA A O 1
ATOM 3680 N N . TRP A 1 472 ? -32.173 2.515 -9.258 1.00 94.06 472 TRP A N 1
ATOM 3681 C CA . TRP A 1 472 ? -32.139 3.353 -8.061 1.00 94.06 472 TRP A CA 1
ATOM 3682 C C . TRP A 1 472 ? -30.695 3.764 -7.733 1.00 94.06 472 TRP A C 1
ATOM 3684 O O . TRP A 1 472 ? -29.797 2.924 -7.754 1.00 94.06 472 TRP A O 1
ATOM 3694 N N . GLN A 1 473 ? -30.457 5.038 -7.403 1.00 94.62 473 GLN A N 1
ATOM 3695 C CA . GLN A 1 473 ? -29.107 5.618 -7.289 1.00 94.62 473 GLN A CA 1
ATOM 3696 C C . GLN A 1 473 ? -28.132 4.809 -6.392 1.00 94.62 473 GLN A C 1
ATOM 3698 O O . GLN A 1 473 ? -26.980 4.608 -6.801 1.00 94.62 473 GLN A O 1
ATOM 3703 N N . PRO A 1 474 ? -28.546 4.282 -5.221 1.00 94.88 474 PRO A N 1
ATOM 3704 C CA . PRO A 1 474 ? -27.730 3.367 -4.418 1.00 94.88 474 PRO A CA 1
ATOM 3705 C C . PRO A 1 474 ? -27.303 2.096 -5.159 1.00 94.88 474 PRO A C 1
ATOM 3707 O O . PRO A 1 474 ? -26.139 1.702 -5.093 1.00 94.88 474 PRO A O 1
ATOM 3710 N N . VAL A 1 475 ? -28.224 1.487 -5.910 1.00 95.62 475 VAL A N 1
ATOM 3711 C CA . VAL A 1 475 ? -27.963 0.297 -6.734 1.00 95.62 475 VAL A CA 1
ATOM 3712 C C . VAL A 1 475 ? -27.000 0.651 -7.862 1.00 95.62 475 VAL A C 1
ATOM 3714 O O . VAL A 1 475 ? -26.005 -0.043 -8.047 1.00 95.62 475 VAL A O 1
ATOM 3717 N N . THR A 1 476 ? -27.216 1.780 -8.547 1.00 95.12 476 THR A N 1
ATOM 3718 C CA . THR A 1 476 ? -26.299 2.275 -9.589 1.00 95.12 476 THR A CA 1
ATOM 3719 C C . THR A 1 476 ? -24.875 2.440 -9.065 1.00 95.12 476 THR A C 1
ATOM 3721 O O . THR A 1 476 ? -23.923 2.031 -9.725 1.00 95.12 476 THR A O 1
ATOM 3724 N N . SER A 1 477 ? -24.725 3.013 -7.868 1.00 94.56 477 SER A N 1
ATOM 3725 C CA . SER A 1 477 ? -23.413 3.253 -7.253 1.00 94.56 477 SER A CA 1
ATOM 3726 C C . SER A 1 477 ? -22.661 1.953 -6.974 1.00 94.56 477 SER A C 1
ATOM 3728 O O . SER A 1 477 ? -21.458 1.881 -7.209 1.00 94.56 477 SER A O 1
ATOM 3730 N N . LEU A 1 478 ? -23.366 0.921 -6.501 1.00 95.75 478 LEU A N 1
ATOM 3731 C CA . LEU A 1 478 ? -22.776 -0.387 -6.225 1.00 95.75 478 LEU A CA 1
ATOM 3732 C C . LEU A 1 478 ? -22.439 -1.151 -7.510 1.00 95.75 478 LEU A C 1
ATOM 3734 O O . LEU A 1 478 ? -21.309 -1.615 -7.667 1.00 95.75 478 LEU A O 1
ATOM 3738 N N . CYS A 1 479 ? -23.380 -1.235 -8.453 1.00 95.94 479 CYS A N 1
ATOM 3739 C CA . CYS A 1 479 ? -23.221 -2.008 -9.687 1.00 95.94 479 CYS A CA 1
ATOM 3740 C C . CYS A 1 479 ? -22.105 -1.492 -10.603 1.00 95.94 479 CYS A C 1
ATOM 3742 O O . CYS A 1 479 ? -21.499 -2.290 -11.307 1.00 95.94 479 CYS A O 1
ATOM 3744 N N . ARG A 1 480 ? 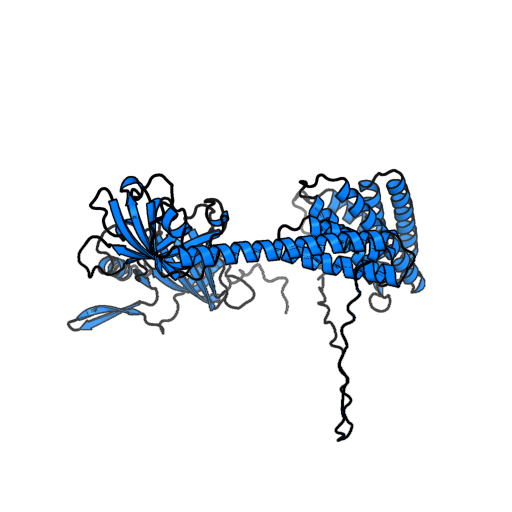-21.764 -0.195 -10.556 1.00 94.75 480 ARG A N 1
ATOM 3745 C CA . ARG A 1 480 ? -20.598 0.358 -11.279 1.00 94.75 480 ARG A CA 1
ATOM 3746 C C . ARG A 1 480 ? -19.260 -0.236 -10.835 1.00 94.75 480 ARG A C 1
ATOM 3748 O O . ARG A 1 480 ? -18.264 -0.083 -11.532 1.00 94.75 480 ARG A O 1
ATOM 3755 N N . THR A 1 481 ? -19.225 -0.876 -9.670 1.00 93.19 481 THR A N 1
ATOM 3756 C CA . THR A 1 481 ? -18.003 -1.453 -9.089 1.00 93.19 481 THR A CA 1
ATOM 3757 C C . THR A 1 481 ? -18.068 -2.953 -8.876 1.00 93.19 481 THR A C 1
ATOM 3759 O O . THR A 1 481 ? -17.091 -3.542 -8.431 1.00 93.19 481 THR A O 1
ATOM 3762 N N . LEU A 1 482 ? -19.207 -3.562 -9.195 1.00 95.44 482 LEU A N 1
ATOM 3763 C CA . LEU A 1 482 ? -19.378 -5.004 -9.169 1.00 95.44 482 LEU A CA 1
ATOM 3764 C C . LEU A 1 482 ? -19.191 -5.576 -10.571 1.00 95.44 482 LEU A C 1
ATOM 3766 O O . LEU A 1 482 ? -19.581 -4.964 -11.570 1.00 95.44 482 LEU A O 1
ATOM 3770 N N . ARG A 1 483 ? -18.642 -6.786 -10.624 1.00 95.31 483 ARG A N 1
ATOM 3771 C CA . ARG A 1 483 ? -18.664 -7.637 -11.811 1.00 95.31 483 ARG A CA 1
ATOM 3772 C C . ARG A 1 483 ? -19.860 -8.587 -11.732 1.00 95.31 483 ARG A C 1
ATOM 3774 O O . ARG A 1 483 ? -20.584 -8.627 -10.735 1.00 95.31 483 ARG A O 1
ATOM 3781 N N . GLN A 1 484 ? -20.089 -9.350 -12.795 1.00 95.94 484 GLN A N 1
ATOM 3782 C CA . GLN A 1 484 ? -21.195 -10.302 -12.849 1.00 95.94 484 GLN A CA 1
ATOM 3783 C C . GLN A 1 484 ? -21.082 -11.341 -11.722 1.00 95.94 484 GLN A C 1
ATOM 3785 O O . GLN A 1 484 ? -20.007 -11.874 -11.474 1.00 95.94 484 GLN A O 1
ATOM 3790 N N . GLY A 1 485 ? -22.175 -11.625 -11.019 1.00 95.25 485 GLY A N 1
ATOM 3791 C CA . GLY A 1 485 ? -22.186 -12.472 -9.822 1.00 95.25 485 GLY A CA 1
ATOM 3792 C C . GLY A 1 485 ? -21.683 -11.784 -8.546 1.00 95.25 485 GLY A C 1
ATOM 3793 O O . GLY A 1 485 ? -21.577 -12.442 -7.519 1.00 95.25 485 GLY A O 1
ATOM 3794 N N . GLY A 1 486 ? -21.337 -10.494 -8.592 1.00 96.69 486 GLY A N 1
ATOM 3795 C CA . GLY A 1 486 ? -20.802 -9.763 -7.447 1.00 96.69 486 GLY A CA 1
ATOM 3796 C C . GLY A 1 486 ? -21.858 -9.371 -6.408 1.00 96.69 486 GLY A C 1
ATOM 3797 O O . GLY A 1 486 ? -23.035 -9.168 -6.718 1.00 96.69 486 GLY A O 1
ATOM 3798 N N . VAL A 1 487 ? -21.415 -9.196 -5.162 1.00 97.69 487 VAL A N 1
ATOM 3799 C CA . VAL A 1 487 ? -22.245 -8.805 -4.016 1.00 97.69 487 VAL A CA 1
ATOM 3800 C C . VAL A 1 487 ? -21.590 -7.648 -3.273 1.00 97.69 487 VAL A C 1
ATOM 3802 O O . VAL A 1 487 ? -20.433 -7.734 -2.854 1.00 97.69 487 VAL A O 1
ATOM 3805 N N . ALA A 1 488 ? -22.330 -6.564 -3.047 1.00 97.25 488 ALA A N 1
ATOM 3806 C CA . ALA A 1 488 ? -21.850 -5.433 -2.254 1.00 97.25 488 ALA A CA 1
ATOM 3807 C C . ALA A 1 488 ? -22.936 -4.821 -1.369 1.00 97.25 488 ALA A C 1
ATOM 3809 O O . ALA A 1 488 ? -24.134 -4.988 -1.589 1.00 97.25 488 ALA A O 1
ATOM 3810 N N . GLU A 1 489 ? -22.489 -4.079 -0.363 1.00 97.25 489 GLU A N 1
ATOM 3811 C CA . GLU A 1 489 ? -23.318 -3.311 0.553 1.00 97.25 489 GLU A CA 1
ATOM 3812 C C . GLU A 1 489 ? -22.957 -1.824 0.489 1.00 97.25 489 GLU A C 1
ATOM 3814 O O . GLU A 1 489 ? -21.785 -1.451 0.413 1.00 97.25 489 GLU A O 1
ATOM 3819 N N . LEU A 1 490 ? -23.977 -0.971 0.557 1.00 96.62 490 LEU A N 1
ATOM 3820 C CA . LEU A 1 490 ? -23.871 0.478 0.663 1.00 96.62 490 LEU A CA 1
ATOM 3821 C C . LEU A 1 490 ? -24.605 0.931 1.921 1.00 96.62 490 LEU A C 1
ATOM 3823 O O . LEU A 1 490 ? -25.831 0.846 2.002 1.00 96.62 490 LEU A O 1
ATOM 3827 N N . ARG A 1 491 ? -23.866 1.421 2.911 1.00 94.69 491 ARG A N 1
ATOM 3828 C CA . ARG A 1 491 ? -24.439 2.063 4.089 1.00 94.69 491 ARG A CA 1
ATOM 3829 C C . ARG A 1 491 ? -24.705 3.522 3.754 1.00 94.69 491 ARG A C 1
ATOM 3831 O O . ARG A 1 491 ? -23.800 4.234 3.325 1.00 94.69 491 ARG A O 1
ATOM 3838 N N . LEU A 1 492 ? -25.941 3.948 3.977 1.00 93.56 492 LEU A N 1
ATOM 3839 C CA . LEU A 1 492 ? -26.420 5.295 3.706 1.00 93.56 492 LEU A CA 1
ATOM 3840 C C . LEU A 1 492 ? -26.855 5.949 5.009 1.00 93.56 492 LEU A C 1
ATOM 3842 O O . LEU A 1 492 ? -27.727 5.425 5.714 1.00 93.56 492 LEU A O 1
ATOM 3846 N N . ARG A 1 493 ? -26.306 7.128 5.309 1.00 90.81 493 ARG A N 1
ATOM 3847 C CA . ARG A 1 493 ? -26.817 7.940 6.420 1.00 90.81 493 ARG A CA 1
ATOM 3848 C C . ARG A 1 493 ? -28.244 8.389 6.146 1.00 90.81 493 ARG A C 1
ATOM 3850 O O . ARG A 1 493 ? -29.068 8.363 7.057 1.00 90.81 493 ARG A O 1
ATOM 3857 N N . HIS A 1 494 ? -28.537 8.782 4.909 1.00 90.44 494 HIS A N 1
ATOM 3858 C CA . HIS A 1 494 ? -29.858 9.199 4.446 1.00 90.44 494 HIS A CA 1
ATOM 3859 C C . HIS A 1 494 ? -30.208 8.401 3.195 1.00 90.44 494 HIS A C 1
ATOM 3861 O O . HIS A 1 494 ? -29.492 8.453 2.196 1.00 90.44 494 HIS A O 1
ATOM 3867 N N . VAL A 1 495 ? -31.286 7.624 3.266 1.00 87.75 495 VAL A N 1
ATOM 3868 C CA . VAL A 1 495 ? -31.732 6.811 2.134 1.00 87.75 495 VAL A CA 1
ATOM 3869 C C . VAL A 1 495 ? -32.571 7.686 1.203 1.00 87.75 495 VAL A C 1
ATOM 3871 O O . VAL A 1 495 ? -33.530 8.297 1.684 1.00 87.75 495 VAL A O 1
ATOM 3874 N N . PRO A 1 496 ? -32.248 7.757 -0.102 1.00 89.31 496 PRO A N 1
ATOM 3875 C CA . PRO A 1 496 ? -33.119 8.392 -1.086 1.00 89.31 496 PRO A CA 1
ATOM 3876 C C . PRO A 1 496 ? -34.509 7.751 -1.090 1.00 89.31 496 PRO A C 1
ATOM 3878 O O . PRO A 1 496 ? -34.671 6.610 -0.656 1.00 89.31 496 PRO A O 1
ATOM 3881 N N . ASP A 1 497 ? -35.509 8.444 -1.633 1.00 87.25 497 ASP A N 1
ATOM 3882 C CA . ASP A 1 497 ? -36.827 7.835 -1.811 1.00 87.25 497 ASP A CA 1
ATOM 3883 C C . ASP A 1 497 ? -36.703 6.519 -2.592 1.00 87.25 497 ASP A C 1
ATOM 3885 O O . ASP A 1 497 ? -35.965 6.431 -3.582 1.00 87.25 497 ASP A O 1
ATOM 3889 N N . LEU A 1 498 ? -37.389 5.479 -2.108 1.00 85.31 498 LEU A N 1
ATOM 3890 C CA . LEU A 1 498 ? -37.405 4.184 -2.781 1.00 85.31 498 LEU A CA 1
ATOM 3891 C C . LEU A 1 498 ? -37.996 4.352 -4.190 1.00 85.31 498 LEU A C 1
ATOM 3893 O O . LEU A 1 498 ? -38.916 5.159 -4.375 1.00 85.31 498 LEU A O 1
ATOM 3897 N N . PRO A 1 499 ? -37.485 3.605 -5.184 1.00 84.00 499 PRO A N 1
ATOM 3898 C CA . PRO A 1 499 ? -37.996 3.686 -6.541 1.00 84.00 499 PRO A CA 1
ATOM 3899 C C . PRO A 1 499 ? -39.486 3.330 -6.553 1.00 84.00 499 PRO A C 1
ATOM 3901 O O . PRO A 1 499 ? -39.925 2.397 -5.878 1.00 84.00 499 PRO A O 1
ATOM 3904 N N . LYS A 1 500 ? -40.269 4.094 -7.318 1.00 80.12 500 LYS A N 1
ATOM 3905 C CA . LYS A 1 500 ? -41.667 3.754 -7.590 1.00 80.12 500 LYS A CA 1
ATOM 3906 C C . LYS A 1 500 ? -41.688 2.600 -8.584 1.00 80.12 500 LYS A C 1
ATOM 3908 O O . LYS A 1 500 ? -40.924 2.618 -9.547 1.00 80.12 500 LYS A O 1
ATOM 3913 N N . ASP A 1 501 ? -42.556 1.623 -8.348 1.00 70.25 501 ASP A N 1
ATOM 3914 C CA . ASP A 1 501 ? -42.752 0.512 -9.277 1.00 70.25 501 ASP A CA 1
ATOM 3915 C C . ASP A 1 501 ? -43.178 1.075 -10.653 1.00 70.25 501 ASP A C 1
ATOM 3917 O O . ASP A 1 501 ? -44.097 1.905 -10.700 1.00 70.25 501 ASP A O 1
ATOM 3921 N N . PRO A 1 502 ? -42.522 0.696 -11.768 1.00 63.62 502 PRO A N 1
ATOM 3922 C CA . PRO A 1 502 ? -42.862 1.186 -13.107 1.00 63.62 502 PRO A CA 1
ATOM 3923 C C . PRO A 1 502 ? -44.320 0.919 -13.503 1.00 63.62 502 PRO A C 1
ATOM 3925 O O . PRO A 1 502 ? -44.870 1.657 -14.320 1.00 63.62 502 PRO A O 1
ATOM 3928 N N . ASN A 1 503 ? -44.975 -0.073 -12.889 1.00 67.06 503 ASN A N 1
ATOM 3929 C CA . ASN A 1 503 ? -46.391 -0.364 -13.129 1.00 67.06 503 ASN A CA 1
ATOM 3930 C C . ASN A 1 503 ? -47.357 0.601 -12.419 1.00 67.06 503 ASN A C 1
ATOM 3932 O O . ASN A 1 503 ? -48.570 0.473 -12.568 1.00 67.06 503 ASN A O 1
ATOM 3936 N N . GLY A 1 504 ? -46.857 1.571 -11.647 1.00 58.25 504 GLY A N 1
ATOM 3937 C CA . GLY A 1 504 ? -47.685 2.569 -10.962 1.00 58.25 504 GLY A CA 1
ATOM 3938 C C . GLY A 1 504 ? -48.452 2.040 -9.744 1.00 58.25 504 GLY A C 1
ATOM 3939 O O . GLY A 1 504 ? -49.070 2.835 -9.032 1.00 58.25 504 GLY A O 1
ATOM 3940 N N . ASP A 1 505 ? -48.358 0.742 -9.445 1.00 57.34 505 ASP A N 1
ATOM 3941 C CA . ASP A 1 505 ? -48.864 0.137 -8.215 1.00 57.34 505 ASP A CA 1
ATOM 3942 C C . ASP A 1 505 ? -47.898 0.422 -7.058 1.00 57.34 505 ASP A C 1
ATOM 3944 O O . ASP A 1 505 ? -47.198 -0.436 -6.526 1.00 57.34 505 ASP A O 1
ATOM 3948 N N . ASP A 1 506 ? -47.930 1.677 -6.610 1.00 59.38 506 ASP A N 1
ATOM 3949 C CA . ASP A 1 506 ? -47.246 2.226 -5.428 1.00 59.38 506 ASP A CA 1
ATOM 3950 C C . ASP A 1 506 ? -47.595 1.464 -4.125 1.00 59.38 506 ASP A C 1
ATOM 3952 O O . ASP A 1 506 ? -47.090 1.766 -3.046 1.00 59.38 506 ASP A O 1
ATOM 3956 N N . VAL A 1 507 ? -48.500 0.483 -4.203 1.00 59.72 507 VAL A N 1
ATOM 3957 C CA . VAL A 1 507 ? -49.077 -0.247 -3.081 1.00 59.72 507 VAL A CA 1
ATOM 3958 C C . VAL A 1 507 ? -48.057 -1.177 -2.442 1.00 59.72 507 VAL A C 1
ATOM 3960 O O . VAL A 1 507 ? -48.019 -1.196 -1.224 1.00 59.72 507 VAL A O 1
ATOM 3963 N N . SER A 1 508 ? -47.208 -1.901 -3.181 1.00 59.97 508 SER A N 1
ATOM 3964 C CA . SER A 1 508 ? -46.337 -2.940 -2.592 1.00 59.97 508 SER A CA 1
ATOM 3965 C C . SER A 1 508 ? -45.180 -2.355 -1.771 1.00 59.97 508 SER A C 1
ATOM 3967 O O . SER A 1 508 ? -45.009 -2.715 -0.606 1.00 59.97 508 SER A O 1
ATOM 3969 N N . ALA A 1 509 ? -44.440 -1.391 -2.327 1.00 63.19 509 ALA A N 1
ATOM 3970 C CA . ALA A 1 509 ? -43.346 -0.713 -1.638 1.00 63.19 509 ALA A CA 1
ATOM 3971 C C . ALA A 1 509 ? -43.865 0.141 -0.474 1.00 63.19 509 ALA A C 1
ATOM 3973 O O . ALA A 1 509 ? -43.287 0.112 0.617 1.00 63.19 509 ALA A O 1
ATOM 3974 N N . LYS A 1 510 ? -44.997 0.841 -0.656 1.00 66.44 510 LYS A N 1
ATOM 3975 C CA . LYS A 1 510 ? -45.649 1.555 0.449 1.00 66.44 510 LYS A CA 1
ATOM 3976 C C . LYS A 1 510 ? -46.230 0.606 1.488 1.00 66.44 510 LYS A C 1
ATOM 3978 O O . LYS A 1 510 ? -46.131 0.947 2.657 1.00 66.44 510 LYS A O 1
ATOM 3983 N N . LEU A 1 511 ? -46.770 -0.564 1.128 1.00 62.97 511 LEU A N 1
ATOM 3984 C CA . LEU A 1 511 ? -47.223 -1.565 2.104 1.00 62.97 511 LEU A CA 1
ATOM 3985 C C . LEU A 1 511 ? -46.050 -2.146 2.880 1.00 62.97 511 LEU A C 1
ATOM 3987 O O . LEU A 1 511 ? -46.144 -2.201 4.095 1.00 62.97 511 LEU A O 1
ATOM 3991 N N . SER A 1 512 ? -44.957 -2.549 2.222 1.00 65.25 512 SER A N 1
ATOM 3992 C CA . SER A 1 512 ? -43.746 -3.024 2.911 1.00 65.25 512 SER A CA 1
ATOM 3993 C C . SER A 1 512 ? -43.243 -1.962 3.881 1.00 65.25 512 SER A C 1
ATOM 3995 O O . SER A 1 512 ? -42.974 -2.257 5.043 1.00 65.25 512 SER A O 1
ATOM 3997 N N . LEU A 1 513 ? -43.193 -0.702 3.439 1.00 67.44 513 LEU A N 1
ATOM 3998 C CA . LEU A 1 513 ? -42.838 0.411 4.307 1.00 67.44 513 LEU A CA 1
ATOM 3999 C C . LEU A 1 513 ? -43.854 0.598 5.437 1.00 67.44 513 LEU A C 1
ATOM 4001 O O . LEU A 1 513 ? -43.431 0.775 6.565 1.00 67.44 513 LEU A O 1
ATOM 4005 N N . MET A 1 514 ? -45.161 0.552 5.186 1.00 65.25 514 MET A N 1
ATOM 4006 C CA . MET A 1 514 ? -46.201 0.762 6.204 1.00 65.25 514 MET A CA 1
ATOM 4007 C C . MET A 1 514 ? -46.313 -0.392 7.204 1.00 65.25 514 MET A C 1
ATOM 4009 O O . MET A 1 514 ? -46.586 -0.143 8.371 1.00 65.25 514 MET A O 1
ATOM 4013 N N . MET A 1 515 ? -46.103 -1.635 6.773 1.00 63.66 515 MET A N 1
ATOM 4014 C CA . MET A 1 515 ? -46.156 -2.818 7.636 1.00 63.66 515 MET A CA 1
ATOM 4015 C C . MET A 1 515 ? -44.910 -2.930 8.513 1.00 63.66 515 MET A C 1
ATOM 4017 O O . MET A 1 515 ? -45.013 -3.354 9.661 1.00 63.66 515 MET A O 1
ATOM 4021 N N . ASN A 1 516 ? -43.754 -2.489 8.008 1.00 64.62 516 ASN A N 1
ATOM 4022 C CA . ASN A 1 516 ? -42.503 -2.503 8.764 1.00 64.62 516 ASN A CA 1
ATOM 4023 C C . ASN A 1 516 ? -42.245 -1.192 9.535 1.00 64.62 516 ASN A C 1
ATOM 4025 O O . ASN A 1 516 ? -41.359 -1.152 10.391 1.00 64.62 516 ASN A O 1
ATOM 4029 N N . ARG A 1 517 ? -43.010 -0.115 9.282 1.00 60.94 517 ARG A N 1
ATOM 4030 C CA . ARG A 1 517 ? -42.883 1.175 9.982 1.00 60.94 517 ARG A CA 1
ATOM 4031 C C . ARG A 1 517 ? -43.937 1.349 11.068 1.00 60.94 517 ARG A C 1
ATOM 4033 O O . ARG A 1 517 ? -45.106 1.591 10.796 1.00 60.94 517 ARG A O 1
ATOM 4040 N N . GLY A 1 518 ? -43.471 1.399 12.313 1.00 54.66 518 GLY A N 1
ATOM 4041 C CA . GLY A 1 518 ? -44.227 1.993 13.418 1.00 54.66 518 GLY A CA 1
ATOM 4042 C C . GLY A 1 518 ? -44.257 3.532 13.405 1.00 54.66 518 GLY A C 1
ATOM 4043 O O . GLY A 1 518 ? -45.017 4.118 14.171 1.00 54.66 518 GLY A O 1
ATOM 4044 N N . SER A 1 519 ? -43.454 4.214 12.574 1.00 53.06 519 SER A N 1
ATOM 4045 C CA . SER A 1 519 ? -43.422 5.684 12.519 1.00 53.06 519 SER A CA 1
ATOM 4046 C C . SER A 1 519 ? -43.007 6.236 11.146 1.00 53.06 519 SER A C 1
ATOM 4048 O O . SER A 1 519 ? -42.288 5.605 10.373 1.00 53.06 519 SER A O 1
ATOM 4050 N N . THR A 1 520 ? -43.473 7.447 10.844 1.00 53.75 520 THR A N 1
ATOM 4051 C CA . THR A 1 520 ? -43.278 8.211 9.597 1.00 53.75 520 THR A CA 1
ATOM 4052 C C . THR A 1 520 ? -41.874 8.811 9.427 1.00 53.75 520 THR A C 1
ATOM 4054 O O . THR A 1 520 ? -41.708 9.772 8.681 1.00 53.75 520 THR A O 1
ATOM 4057 N N . GLU A 1 521 ? -40.860 8.311 10.131 1.00 63.53 521 GLU A N 1
ATOM 4058 C CA . GLU A 1 521 ? -39.525 8.917 10.105 1.00 63.53 521 GLU A CA 1
ATOM 4059 C C . GLU A 1 521 ? -38.730 8.517 8.849 1.00 63.53 521 GLU A C 1
ATOM 4061 O O . GLU A 1 521 ? -38.868 7.412 8.302 1.00 63.53 521 GLU A O 1
ATOM 4066 N N . SER A 1 522 ? -37.916 9.455 8.355 1.00 69.81 522 SER A N 1
ATOM 4067 C CA . SER A 1 522 ? -36.993 9.246 7.240 1.00 69.81 522 SER A CA 1
ATOM 4068 C C . SER A 1 522 ? -36.055 8.072 7.540 1.00 69.81 522 SER A C 1
ATOM 4070 O O . SER A 1 522 ? -35.568 7.912 8.660 1.00 69.81 522 SER A O 1
ATOM 4072 N N . LEU A 1 523 ? -35.824 7.216 6.537 1.00 80.12 523 LEU A N 1
ATOM 4073 C CA . LEU A 1 523 ? -34.897 6.091 6.653 1.00 80.12 523 LEU A CA 1
ATOM 4074 C C . LEU A 1 523 ? -33.478 6.651 6.797 1.00 80.12 523 LEU A C 1
ATOM 4076 O O . LEU A 1 523 ? -32.879 7.125 5.830 1.00 80.12 523 LEU A O 1
ATOM 4080 N N . SER A 1 524 ? -32.965 6.625 8.023 1.00 86.50 524 SER A N 1
ATOM 4081 C CA . SER A 1 524 ? -31.586 6.988 8.331 1.00 86.50 524 SER A CA 1
ATOM 4082 C C . SER A 1 524 ? -30.785 5.747 8.710 1.00 86.50 524 SER A C 1
ATOM 4084 O O . SER A 1 524 ? -31.342 4.777 9.227 1.00 86.50 524 SER A O 1
ATOM 4086 N N . HIS A 1 525 ? -29.479 5.768 8.430 1.00 88.12 525 HIS A N 1
ATOM 4087 C CA . HIS A 1 525 ? -28.538 4.691 8.775 1.00 88.12 525 HIS A CA 1
ATOM 4088 C C . HIS A 1 525 ? -28.945 3.304 8.257 1.00 88.12 525 HIS A C 1
ATOM 4090 O O . HIS A 1 525 ? -28.896 2.317 8.990 1.00 88.12 525 HIS A O 1
ATOM 4096 N N . CYS A 1 526 ? -29.354 3.215 6.994 1.00 91.44 526 CYS A N 1
ATOM 4097 C CA . CYS A 1 526 ? -29.731 1.938 6.387 1.00 91.44 526 CYS A CA 1
ATOM 4098 C C . CYS A 1 526 ? -28.574 1.329 5.598 1.00 91.44 526 CYS A C 1
ATOM 4100 O O . CYS A 1 526 ? -27.648 2.023 5.181 1.00 91.44 526 CYS A O 1
ATOM 4102 N N . THR A 1 527 ? -28.658 0.025 5.359 1.00 93.81 527 THR A N 1
ATOM 4103 C CA . THR A 1 527 ? -27.719 -0.708 4.506 1.00 93.81 527 THR A CA 1
ATOM 4104 C C . THR A 1 527 ? -28.459 -1.252 3.296 1.00 93.81 527 THR A C 1
ATOM 4106 O O . THR A 1 527 ? -29.417 -2.006 3.444 1.00 93.81 527 THR A O 1
ATOM 4109 N N . VAL A 1 528 ? -28.027 -0.872 2.099 1.00 96.25 528 VAL A N 1
ATOM 4110 C CA . VAL A 1 528 ? -28.515 -1.423 0.835 1.00 96.25 528 VAL A CA 1
ATOM 4111 C C . VAL A 1 528 ? -27.566 -2.533 0.411 1.00 96.25 528 VAL A C 1
ATOM 4113 O O . VAL A 1 528 ? -26.396 -2.261 0.167 1.00 96.25 528 VAL A O 1
ATOM 4116 N N . LYS A 1 529 ? -28.042 -3.772 0.326 1.00 97.12 529 LYS A N 1
ATOM 4117 C CA . LYS A 1 529 ? -27.277 -4.904 -0.211 1.00 97.12 529 LYS A CA 1
ATOM 4118 C C . LYS A 1 529 ? -27.716 -5.164 -1.645 1.00 97.12 529 LYS A C 1
ATOM 4120 O O . LYS A 1 529 ? -28.917 -5.234 -1.884 1.00 97.12 529 LYS A O 1
ATOM 4125 N N . VAL A 1 530 ? -26.768 -5.315 -2.563 1.00 97.69 530 VAL A N 1
ATOM 4126 C CA . VAL A 1 530 ? -27.002 -5.622 -3.980 1.00 97.69 530 VAL A CA 1
ATOM 4127 C C . VAL A 1 530 ? -26.302 -6.927 -4.335 1.00 97.69 530 VAL A C 1
ATOM 4129 O O . VAL A 1 530 ? -25.137 -7.116 -3.988 1.00 97.69 530 VAL A O 1
ATOM 4132 N N . GLU A 1 531 ? -27.022 -7.795 -5.034 1.00 97.56 531 GLU A N 1
ATOM 4133 C CA . GLU A 1 531 ? -26.557 -9.041 -5.641 1.00 97.56 531 GLU A CA 1
ATOM 4134 C C . GLU A 1 531 ? -26.733 -8.883 -7.161 1.00 97.56 531 GLU A C 1
ATOM 4136 O O . GLU A 1 531 ? -27.863 -8.821 -7.656 1.00 97.56 531 GLU A O 1
ATOM 4141 N N . LEU A 1 532 ? -25.625 -8.721 -7.890 1.00 97.19 532 LEU A N 1
ATOM 4142 C CA . LEU A 1 532 ? -25.608 -8.473 -9.333 1.00 97.19 532 LEU A CA 1
ATOM 4143 C C . LEU A 1 532 ? -25.513 -9.805 -10.078 1.00 97.19 532 LEU A C 1
ATOM 4145 O O . LEU A 1 532 ? -24.455 -10.421 -10.100 1.00 97.19 532 LEU A O 1
ATOM 4149 N N . GLU A 1 533 ? -26.592 -10.248 -10.713 1.00 96.75 533 GLU A N 1
ATOM 4150 C CA . GLU A 1 533 ? -26.648 -11.563 -11.358 1.00 96.75 533 GLU A CA 1
ATOM 4151 C C . GLU A 1 533 ? -26.061 -11.542 -12.771 1.00 96.75 533 GLU A C 1
ATOM 4153 O O . GLU A 1 533 ? -25.276 -12.417 -13.138 1.00 96.75 533 GLU A O 1
ATOM 4158 N N . LYS A 1 534 ? -26.417 -10.525 -13.564 1.00 96.62 534 LYS A N 1
ATOM 4159 C CA . LYS A 1 534 ? -26.035 -10.424 -14.978 1.00 96.62 534 LYS A CA 1
ATOM 4160 C C . LYS A 1 534 ? -25.804 -8.979 -15.399 1.00 96.62 534 LYS A C 1
ATOM 4162 O O . LYS A 1 534 ? -26.540 -8.081 -14.989 1.00 96.62 534 LYS A O 1
ATOM 4167 N N . VAL A 1 535 ? -24.814 -8.779 -16.268 1.00 96.44 535 VAL A N 1
ATOM 4168 C CA . VAL A 1 535 ? -24.538 -7.499 -16.930 1.00 96.44 535 VAL A CA 1
ATOM 4169 C C . VAL A 1 535 ? -24.631 -7.693 -18.439 1.00 96.44 535 VAL A C 1
ATOM 4171 O O . VAL A 1 535 ? -23.982 -8.571 -19.003 1.00 96.44 535 VAL A O 1
ATOM 4174 N N . VAL A 1 536 ? -25.437 -6.870 -19.098 1.00 96.00 536 VAL A N 1
ATOM 4175 C CA . VAL A 1 536 ? -25.530 -6.773 -20.554 1.00 96.00 536 VAL A CA 1
ATOM 4176 C C . VAL A 1 536 ? -24.955 -5.410 -20.949 1.00 96.00 536 VAL A C 1
ATOM 4178 O O . VAL A 1 536 ? -25.564 -4.380 -20.639 1.00 96.00 536 VAL A O 1
ATOM 4181 N N . PRO A 1 537 ? -23.770 -5.372 -21.588 1.00 93.00 537 PRO A N 1
ATOM 4182 C CA . PRO A 1 537 ? -23.171 -4.121 -22.035 1.00 93.00 537 PRO A CA 1
ATOM 4183 C C . PRO A 1 537 ? -24.123 -3.358 -22.954 1.00 93.00 537 PRO A C 1
ATOM 4185 O O . PRO A 1 537 ? -24.840 -3.969 -23.751 1.00 93.00 537 PRO A O 1
ATOM 4188 N N . ALA A 1 538 ? -24.105 -2.027 -22.871 1.00 90.81 538 ALA A N 1
ATOM 4189 C CA . ALA A 1 538 ? -24.853 -1.195 -23.802 1.00 90.81 538 ALA A CA 1
ATOM 4190 C C . ALA A 1 538 ? -24.467 -1.564 -25.245 1.00 90.81 538 ALA A C 1
ATOM 4192 O O . ALA A 1 538 ? -23.284 -1.608 -25.592 1.00 90.81 538 ALA A O 1
ATOM 4193 N N . LEU A 1 539 ? -25.463 -1.851 -26.089 1.00 85.81 539 LEU A N 1
ATOM 4194 C CA . LEU A 1 539 ? -25.230 -2.081 -27.512 1.00 85.81 539 LEU A CA 1
ATOM 4195 C C . LEU A 1 539 ? -24.595 -0.816 -28.087 1.00 85.81 539 LEU A C 1
ATOM 4197 O O . LEU A 1 539 ? -25.256 0.220 -28.170 1.00 85.81 539 LEU A O 1
ATOM 4201 N N . ALA A 1 540 ? -23.320 -0.905 -28.477 1.00 77.25 540 ALA A N 1
ATOM 4202 C CA . ALA A 1 540 ? -22.661 0.165 -29.208 1.00 77.25 540 ALA A CA 1
ATOM 4203 C C . ALA A 1 540 ? -23.560 0.538 -30.390 1.00 77.25 540 ALA A C 1
ATOM 4205 O O . ALA A 1 540 ? -23.910 -0.319 -31.211 1.00 77.25 540 ALA A O 1
ATOM 4206 N N . GLY A 1 541 ? -23.999 1.799 -30.425 1.00 76.38 541 GLY A N 1
ATOM 4207 C CA . GLY A 1 541 ? -24.853 2.291 -31.495 1.00 76.38 541 GLY A CA 1
ATOM 4208 C C . GLY A 1 541 ? -24.220 2.003 -32.865 1.00 76.38 541 GLY A C 1
ATOM 4209 O O . GLY A 1 541 ? -22.999 1.850 -32.962 1.00 76.38 541 GLY A O 1
ATOM 4210 N N . PRO A 1 542 ? -25.015 1.948 -33.945 1.00 70.81 542 PRO A N 1
ATOM 4211 C CA . PRO A 1 542 ? -24.565 1.529 -35.278 1.00 70.81 542 PRO A CA 1
ATOM 4212 C C . PRO A 1 542 ? -23.418 2.353 -35.907 1.00 70.81 542 PRO A C 1
ATOM 4214 O O . PRO A 1 542 ? -23.013 2.041 -37.019 1.00 70.81 542 PRO A O 1
ATOM 4217 N N . GLY A 1 543 ? -22.875 3.368 -35.224 1.00 60.81 543 GLY A N 1
ATOM 4218 C CA . GLY A 1 543 ? -21.718 4.160 -35.656 1.00 60.81 543 GLY A CA 1
ATOM 4219 C C . GLY A 1 543 ? -20.366 3.783 -35.031 1.00 60.81 543 GLY A C 1
ATOM 4220 O O . GLY A 1 543 ? -19.408 4.501 -35.272 1.00 60.81 543 GLY A O 1
ATOM 4221 N N . GLY A 1 544 ? -20.270 2.720 -34.220 1.00 50.66 544 GLY A N 1
ATOM 4222 C CA . GLY A 1 544 ? -19.023 2.329 -33.530 1.00 50.66 544 GLY A CA 1
ATOM 4223 C C . GLY A 1 544 ? -18.372 1.021 -34.002 1.00 50.66 544 GLY A C 1
ATOM 4224 O O . GLY A 1 544 ? -17.533 0.481 -33.292 1.00 50.66 544 GLY A O 1
ATOM 4225 N N . ARG A 1 545 ? -18.787 0.459 -35.146 1.00 47.72 545 ARG A N 1
ATOM 4226 C CA . ARG A 1 545 ? -18.253 -0.808 -35.683 1.00 47.72 545 ARG A CA 1
ATOM 4227 C C . ARG A 1 545 ? -17.369 -0.581 -36.910 1.00 47.72 545 ARG A C 1
ATOM 4229 O O . ARG A 1 545 ? -17.685 -1.064 -37.989 1.00 47.72 545 ARG A O 1
ATOM 4236 N N . GLU A 1 546 ? -16.264 0.123 -36.742 1.00 47.16 546 GLU A N 1
ATOM 4237 C CA . GLU A 1 546 ? -15.122 0.025 -37.655 1.00 47.16 546 GLU A CA 1
ATOM 4238 C C . GLU A 1 546 ? -13.887 -0.132 -36.760 1.00 47.16 546 GLU A C 1
ATOM 4240 O O . GLU A 1 546 ? -13.479 0.831 -36.128 1.00 47.16 546 GLU A O 1
ATOM 4245 N N . GLY A 1 547 ? -13.378 -1.361 -36.594 1.00 49.50 547 GLY A N 1
ATOM 4246 C CA . GLY A 1 547 ? -12.088 -1.584 -35.922 1.00 49.50 547 GLY A CA 1
ATOM 4247 C C . GLY A 1 547 ? -11.884 -2.934 -35.225 1.00 49.50 547 GLY A C 1
ATOM 4248 O O . GLY A 1 547 ? -10.791 -3.470 -35.284 1.00 49.50 547 GLY A O 1
ATOM 4249 N N . ALA A 1 548 ? -12.903 -3.545 -34.612 1.00 45.75 548 ALA A N 1
ATOM 4250 C CA . ALA A 1 548 ? -12.689 -4.774 -33.832 1.00 45.75 548 ALA A CA 1
ATOM 4251 C C . ALA A 1 548 ? -13.061 -6.045 -34.620 1.00 45.75 548 ALA A C 1
ATOM 4253 O O . ALA A 1 548 ? -14.221 -6.470 -34.620 1.00 45.75 548 ALA A O 1
ATOM 4254 N N . THR A 1 549 ? -12.083 -6.653 -35.293 1.00 44.84 549 THR A N 1
ATOM 4255 C CA . THR A 1 549 ? -12.156 -8.044 -35.777 1.00 44.84 549 THR A CA 1
ATOM 4256 C C . THR A 1 549 ? -11.455 -8.981 -34.796 1.00 44.84 549 THR A C 1
ATOM 4258 O O . THR A 1 549 ? -10.334 -8.701 -34.390 1.00 44.84 549 THR A O 1
ATOM 4261 N N . CYS A 1 550 ? -12.149 -10.063 -34.422 1.00 38.44 550 CYS A N 1
ATOM 4262 C CA . CYS A 1 550 ? -11.624 -11.197 -33.655 1.00 38.44 550 CYS A CA 1
ATOM 4263 C C . CYS A 1 550 ? -10.751 -12.133 -34.491 1.00 38.44 550 CYS A C 1
ATOM 4265 O O . CYS A 1 550 ? -11.003 -12.217 -35.719 1.00 38.44 550 CYS A O 1
#

InterPro domains:
  IPR011990 Tetratricopeptide-like helical domain superfamily [G3DSA:1.25.40.10] (69-255)
  IPR011990 Tetratricopeptide-like helical domain superfamily [SSF48452] (80-246)
  IPR050754 Peptidyl-prolyl cis-trans isomerase FKBP4/5/8-like [PTHR46512] (68-254)

Radius of gyration: 34.4 Å; chains: 1; bounding box: 102×74×82 Å

Sequence (550 aa):
MEEVIIEEVPKEAPSATAGLAASGGGDREEKGEEEEEEEEDEEEYIGTPADDKEDNRSPADKALDALEAEKKAMTPLEQLERALLWKVEGNDFFKKGELFRAADCYYHSIVFARDLTKNPQYYPDLKHTQDERTKAKEMCESVFTNLALVQLKYGLSLSPDNCERGKVFQEGVKSASEALKLNAQNVKALFRRGSLNFVVAKSCKHNAEAQEVCGEAKADFLKVIEAEPQNREARAELKALQEHLKALKREEREGERREFSFASTLCGLGFKEKDLLGDGSVRKQILSAGDGGKWLNEDWLKWTGSTKCVIHLAVRSLEGEANASAVSLSFILGDPDMHEGVNVAVKSMTMGEAGSFAFAKSRLAAESGLTRLLPKVTSEESKWEIHLQKFVTWEDLDHNGERLRKVQEEGYGASCAGELSEIFAHWRVFGPDGKLVHSSRYTVHMGGDQGMQQVEDEDKEAPSYILGETAWQPVTSLCRTLRQGGVAELRLRHVPDLPKDPNGDDVSAKLSLMMNRGSTESLSHCTVKVELEKVVPALAGPGGREGATC

Foldseek 3Di:
DDDDDDDDDDDDDDDDDDDDDDDDDDDDDDDDDPDDDPPDPPDPDPDDDDDPPPPPDDPVVVVLVVLLVVLVPDQLVVLLVQLVVLQVVLVVCVVVVVLVSSLVSLVSSCSSQVVLLDDCVVVVVNVDDPVSNVSSLVSLLVSLLVNLVSLLVVLVVDDLPDPCSLVSLVSSLVSLVSSCVSPVLPLSSLQSNLSSLQVNLVSDPDLVSSLVSLVSSLVSLVSSCVSPVPPPPSVVSNVVSVVVNVVSVVVVVVVVVVLVVVVVVVVVCQADWDDLPVPNQKIKHWPFAAPSDPPDDVLLLQLLHQKWKKFWKWKDFPPDDPPGDTAIFIDTQNDLQAQQSVSSVVNVGHAQTKIKMKHAVNSLPHDHPLSVSHDDDDDRITIMIMTGHDMDMWGDPPSRRFKTKDWPFQADDDAFADAQKKFFKKKWKAARSRDTLDTPQWDWDCDPPPGTDTDRDPPDTGDIDTQPPQDDPSQNVHRNRHDAQIKMKIWGQFDDPDHQDPVNPSPPSVVSNVVPDPDPDGRGGMMMMMGTHDIGHDDDPPPPPDDDDD

Organism: NCBI:txid2562239